Protein AF-A0A2N5IBX9-F1 (afdb_monomer_lite)

Secondary structure (DSSP, 8-state):
------S--TT--B----HHHHHHHHT--GGGGS-HHHHHHHHT--HHHHHHHHHHHHHHHHH-GGGSGGGGGTTTTTSPPPTT-BS-SSHHHHHHHHHHHHHTTSS-GGGPEEPB-TTSPBPEETTEE-EEPPSSHHHHHHHHHHHHHHHHHHHHHHHHHHHTTSTT----SEEEEEEEHHHHTT-HHHHHHHHTSPPPSSSS--HHHHHHHHHHHHHHHHHH-SHHHHTSSEEEEES-HHHHHHHHTTEEEEEEEETTSSEEEEETTT-GGG-EE-TTTSSEE-EEEEE--SS-----EEEEEEHHHHHHTT-GGGGGG--STTEEEEEEETTEEEEEEEEESSSS-EEEEEEETTTTPPPBPHHHHHHHHSS-----TTTGGG-EEEEEEE-

Sequence (395 aa):
MEMTMTKRETGFITFGNWTEFSQKLQGLSEKDLESEQSLCESMEIDTELYQKMIRSAVYAWKNSPSTSIFHSIGKNGLSMPKEGETVFDSHIAQTRFLLMLCESRIISKLLLKTVRDENGEKVKVRNEYAVTLPEGERGEVMAKKVNEVLQIVYLYFWYCKKQEEKAGFKKPKKIYRGIRLRDFYRLPAIQKAIENVPPSTERGFDRKRRKAEYDCIVEYLMKNGIREICENDLVSFTSSKTIAKYFANKGGLIIEVNANDVEIMTSEVHDERFAEKDYVSNKLEKEYILRLTDTSMEISNIEIYDLDYYIAINSPLSVSMFDHSDKSATYELNGVHIKAYYVWTSNTTSAIHYKNLDTNSWGYGSREFQKEFGFSPVISNKNLKDIKNFQVHID

Structure (mmCIF, N/CA/C/O backbone):
data_AF-A0A2N5IBX9-F1
#
_entry.id   AF-A0A2N5IBX9-F1
#
loop_
_atom_site.group_PDB
_atom_site.id
_atom_site.type_symbol
_atom_site.label_atom_id
_atom_site.label_alt_id
_atom_site.label_comp_id
_atom_site.label_asym_id
_atom_site.label_entity_id
_atom_site.label_seq_id
_atom_site.pdbx_PDB_ins_code
_atom_site.Cartn_x
_atom_site.Cartn_y
_atom_site.Cartn_z
_atom_site.occupancy
_atom_site.B_iso_or_equiv
_atom_site.auth_seq_id
_atom_site.auth_comp_id
_atom_site.auth_asym_id
_atom_site.auth_atom_id
_atom_site.pdbx_PDB_model_num
ATOM 1 N N . MET A 1 1 ? 16.660 -22.485 14.688 1.00 31.08 1 MET A N 1
ATOM 2 C CA . MET A 1 1 ? 15.989 -22.950 15.916 1.00 31.08 1 MET A CA 1
ATOM 3 C C . MET A 1 1 ? 14.601 -22.340 15.880 1.00 31.08 1 MET A C 1
ATOM 5 O O . MET A 1 1 ? 14.456 -21.157 16.153 1.00 31.08 1 MET A O 1
ATOM 9 N N . GLU A 1 2 ? 13.636 -23.088 15.352 1.00 27.47 2 GLU A N 1
ATOM 10 C CA . GLU A 1 2 ? 12.239 -22.657 15.262 1.00 27.47 2 GLU A CA 1
ATOM 11 C C . GLU A 1 2 ? 11.656 -22.628 16.675 1.00 27.47 2 GLU A C 1
ATOM 13 O O . GLU A 1 2 ? 11.565 -23.661 17.336 1.00 27.47 2 GLU A O 1
ATOM 18 N N . MET A 1 3 ? 11.302 -21.437 17.161 1.00 25.44 3 MET A N 1
ATOM 19 C CA . MET A 1 3 ? 10.436 -21.315 18.329 1.00 25.44 3 MET A CA 1
ATOM 20 C C . MET A 1 3 ? 9.006 -21.568 17.872 1.00 25.44 3 MET A C 1
ATOM 22 O O . MET A 1 3 ? 8.311 -20.668 17.407 1.00 25.44 3 MET A O 1
ATOM 26 N N . THR A 1 4 ? 8.570 -22.812 18.011 1.00 26.97 4 THR A N 1
ATOM 27 C CA . THR A 1 4 ? 7.156 -23.161 18.126 1.00 26.97 4 THR A CA 1
ATOM 28 C C . THR A 1 4 ? 6.529 -22.312 19.234 1.00 26.97 4 THR A C 1
ATOM 30 O O . THR A 1 4 ? 6.819 -22.506 20.415 1.00 26.97 4 THR A O 1
ATOM 33 N N . MET A 1 5 ? 5.691 -21.348 18.844 1.00 29.19 5 MET A N 1
ATOM 34 C CA . MET A 1 5 ? 4.906 -20.523 19.759 1.00 29.19 5 MET A CA 1
ATOM 35 C C . MET A 1 5 ? 3.825 -21.373 20.428 1.00 29.19 5 MET A C 1
ATOM 37 O O . MET A 1 5 ? 2.714 -21.530 19.931 1.00 29.19 5 MET A O 1
ATOM 41 N N . THR A 1 6 ? 4.153 -21.926 21.587 1.00 33.47 6 THR A N 1
ATOM 42 C CA . THR A 1 6 ? 3.174 -22.478 22.523 1.00 33.47 6 THR A CA 1
ATOM 43 C C . THR A 1 6 ? 3.379 -21.823 23.877 1.00 33.47 6 THR A C 1
ATOM 45 O O . THR A 1 6 ? 4.297 -22.227 24.585 1.00 33.47 6 THR A O 1
ATOM 48 N N . LYS A 1 7 ? 2.529 -20.841 24.221 1.00 39.09 7 LYS A N 1
ATOM 49 C CA . LYS A 1 7 ? 2.007 -20.499 25.569 1.00 39.09 7 LYS A CA 1
ATOM 50 C C . LYS A 1 7 ? 1.546 -19.036 25.604 1.00 39.09 7 LYS A C 1
ATOM 52 O O . LYS A 1 7 ? 2.170 -18.182 24.997 1.00 39.09 7 LYS A O 1
ATOM 57 N N . ARG A 1 8 ? 0.430 -18.775 26.300 1.00 39.94 8 ARG A N 1
ATOM 58 C CA . ARG A 1 8 ? -0.199 -17.450 26.472 1.00 39.94 8 ARG A CA 1
ATOM 59 C C . ARG A 1 8 ? 0.835 -16.405 26.905 1.00 39.94 8 ARG A C 1
ATOM 61 O O . ARG A 1 8 ? 1.202 -16.367 28.077 1.00 39.94 8 ARG A O 1
ATOM 68 N N . GLU A 1 9 ? 1.254 -15.554 25.978 1.00 48.03 9 GLU A N 1
ATOM 69 C CA . GLU A 1 9 ? 1.985 -14.330 26.287 1.00 48.03 9 GLU A CA 1
ATOM 70 C C . GLU A 1 9 ? 1.073 -13.442 27.154 1.00 48.03 9 GLU A C 1
ATOM 72 O O . GLU A 1 9 ? -0.059 -13.113 26.787 1.00 48.03 9 GLU A O 1
ATOM 77 N N . THR A 1 10 ? 1.512 -13.143 28.374 1.00 65.94 10 THR A N 1
ATOM 78 C CA . THR A 1 10 ? 0.736 -12.371 29.346 1.00 65.94 10 THR A CA 1
ATOM 79 C C . THR A 1 10 ? 0.684 -10.899 28.923 1.00 65.94 10 THR A C 1
ATOM 81 O O . THR A 1 10 ? 1.687 -10.298 28.547 1.00 65.94 10 THR A O 1
ATOM 84 N N . GLY A 1 11 ? -0.501 -10.281 28.984 1.00 79.12 11 GLY A N 1
ATOM 85 C CA . GLY A 1 11 ? -0.656 -8.836 28.768 1.00 79.12 11 GLY A CA 1
ATOM 86 C C . GLY A 1 11 ? -1.063 -8.390 27.359 1.00 79.12 11 GLY A C 1
ATOM 87 O O . GLY A 1 11 ? -0.875 -7.214 27.037 1.00 79.12 11 GLY A O 1
ATOM 88 N N . PHE A 1 12 ? -1.637 -9.260 26.525 1.00 90.31 12 PHE A N 1
ATOM 89 C CA . PHE A 1 12 ? -2.375 -8.801 25.343 1.00 90.31 12 PHE A CA 1
ATOM 90 C C . PHE A 1 12 ? -3.729 -8.196 25.717 1.00 90.31 12 PHE A C 1
ATOM 92 O O . PHE A 1 12 ? -4.430 -8.709 26.587 1.00 90.31 12 PHE A O 1
ATOM 99 N N . ILE A 1 13 ? -4.106 -7.118 25.032 1.00 92.81 13 ILE A N 1
ATOM 100 C CA . ILE A 1 13 ? -5.457 -6.562 25.093 1.00 92.81 13 ILE A CA 1
ATOM 101 C C . ILE A 1 13 ? -6.408 -7.534 24.403 1.00 92.81 13 ILE A C 1
ATOM 103 O O . ILE A 1 13 ? -6.115 -8.042 23.315 1.00 92.81 13 ILE A O 1
ATOM 107 N N . THR A 1 14 ? -7.564 -7.740 25.023 1.00 94.00 14 THR A N 1
ATOM 108 C CA . THR A 1 14 ? -8.636 -8.573 24.494 1.00 94.00 14 THR A CA 1
ATOM 109 C C . THR A 1 14 ? -9.896 -7.764 24.205 1.00 94.00 14 THR A C 1
ATOM 111 O O . THR A 1 14 ? -10.143 -6.713 24.808 1.00 94.00 14 THR A O 1
ATOM 114 N N . PHE A 1 15 ? -10.706 -8.265 23.275 1.00 94.75 15 PHE A N 1
ATOM 115 C CA . PHE A 1 15 ? -12.054 -7.755 23.056 1.00 94.75 15 PHE A CA 1
ATOM 116 C C . PHE A 1 15 ? -12.933 -8.051 24.277 1.00 94.75 15 PHE A C 1
ATOM 118 O O . PHE A 1 15 ? -12.887 -9.141 24.851 1.00 94.75 15 PHE A O 1
ATOM 125 N N . GLY A 1 16 ? -13.724 -7.063 24.681 1.00 94.12 16 GLY A N 1
ATOM 126 C CA . GLY A 1 16 ? -14.780 -7.213 25.675 1.00 94.12 16 GLY A CA 1
ATOM 127 C C . GLY A 1 16 ? -16.047 -7.809 25.063 1.00 94.12 16 GLY A C 1
ATOM 128 O O . GLY A 1 16 ? -16.077 -8.206 23.899 1.00 94.12 16 GLY A O 1
ATOM 129 N N . ASN A 1 17 ? -17.124 -7.837 25.842 1.00 94.62 17 ASN A N 1
ATOM 130 C CA . ASN A 1 17 ? -18.423 -8.285 25.355 1.00 94.62 17 ASN A CA 1
ATOM 131 C C . ASN A 1 17 ? -19.047 -7.243 24.408 1.00 94.62 17 ASN A C 1
ATOM 133 O O . ASN A 1 17 ? -19.416 -6.151 24.835 1.00 94.62 17 ASN A O 1
ATOM 137 N N . TRP A 1 18 ? -19.166 -7.582 23.121 1.00 95.50 18 TRP A N 1
ATOM 138 C CA . TRP A 1 18 ? -19.749 -6.720 22.079 1.00 95.50 18 TRP A CA 1
ATOM 139 C C . TRP A 1 18 ? -21.175 -7.132 21.679 1.00 95.50 18 TRP A C 1
ATOM 141 O O . TRP A 1 18 ? -21.665 -6.726 20.628 1.00 95.50 18 TRP A O 1
ATOM 151 N N . THR A 1 19 ? -21.864 -7.936 22.493 1.00 95.44 19 THR A N 1
ATOM 152 C CA . THR A 1 19 ? -23.202 -8.455 22.155 1.00 95.44 19 THR A CA 1
ATOM 153 C C . THR A 1 19 ? -24.207 -7.330 21.904 1.00 95.44 19 THR A C 1
ATOM 155 O O . THR A 1 19 ? -24.882 -7.337 20.879 1.00 95.44 19 THR A O 1
ATOM 158 N N . GLU A 1 20 ? -24.269 -6.338 22.795 1.00 94.75 20 GLU A N 1
ATOM 159 C CA . GLU A 1 20 ? -25.177 -5.193 22.650 1.00 94.75 20 GLU A CA 1
ATOM 160 C C . GLU A 1 20 ? -24.823 -4.338 21.425 1.00 94.75 20 GLU A C 1
ATOM 162 O O . GLU A 1 20 ? -25.696 -3.996 20.631 1.00 94.75 20 GLU A O 1
ATOM 167 N N . PHE A 1 21 ? -23.531 -4.062 21.222 1.00 96.38 21 PHE A N 1
ATOM 168 C CA . PHE A 1 21 ? -23.040 -3.335 20.050 1.00 96.38 21 PHE A CA 1
ATOM 169 C C . PHE A 1 21 ? -23.443 -4.036 18.742 1.00 96.38 21 PHE A C 1
ATOM 171 O O . PHE A 1 21 ? -23.956 -3.399 17.828 1.00 96.38 21 PHE A O 1
ATOM 178 N N . SER A 1 22 ? -23.277 -5.360 18.675 1.00 95.44 22 SER A N 1
ATOM 179 C CA . SER A 1 22 ? -23.674 -6.180 17.525 1.00 95.44 22 SER A CA 1
ATOM 180 C C . SER A 1 22 ? -25.184 -6.131 17.268 1.00 95.44 22 SER A C 1
ATOM 182 O O . SER A 1 22 ? -25.609 -5.988 16.122 1.00 95.44 22 SER A O 1
ATOM 184 N N . GLN A 1 23 ? -26.004 -6.198 18.323 1.00 95.50 23 GLN A N 1
ATOM 185 C CA . GLN A 1 23 ? -27.463 -6.093 18.211 1.00 95.50 23 GLN A CA 1
ATOM 186 C C . GLN A 1 23 ? -27.900 -4.719 17.688 1.00 95.50 23 GLN A C 1
ATOM 188 O O . GLN A 1 23 ? -28.720 -4.660 16.773 1.00 95.50 23 GLN A O 1
ATOM 193 N N . LYS A 1 24 ? -27.322 -3.627 18.212 1.00 95.88 24 LYS A N 1
ATOM 194 C CA . LYS A 1 24 ? -27.581 -2.262 17.723 1.00 95.88 24 LYS A CA 1
ATOM 195 C C . LYS A 1 24 ? -27.192 -2.120 16.253 1.00 95.88 24 LYS A C 1
ATOM 197 O O . LYS A 1 24 ? -28.002 -1.669 15.453 1.00 95.88 24 LYS A O 1
ATOM 202 N N . LEU A 1 25 ? -26.007 -2.608 15.879 1.00 95.25 25 LEU A N 1
ATOM 203 C CA . LEU A 1 25 ? -25.509 -2.562 14.503 1.00 95.25 25 LEU A CA 1
ATOM 204 C C . LEU A 1 25 ? -26.437 -3.287 13.511 1.00 95.25 25 LEU A C 1
ATOM 206 O O . LEU A 1 25 ? -26.668 -2.798 12.409 1.00 95.25 25 LEU A O 1
ATOM 210 N N . GLN A 1 26 ? -26.982 -4.446 13.897 1.00 92.69 26 GLN A N 1
ATOM 211 C CA . GLN A 1 26 ? -27.946 -5.201 13.083 1.00 92.69 26 GLN A CA 1
ATOM 212 C C . GLN A 1 26 ? -29.315 -4.514 12.975 1.00 92.69 26 GLN A C 1
ATOM 214 O O . GLN A 1 26 ? -30.054 -4.789 12.032 1.00 92.69 26 GLN A O 1
ATOM 219 N N . GLY A 1 27 ? -29.654 -3.647 13.932 1.00 92.31 27 GLY A N 1
ATOM 220 C CA . GLY A 1 27 ? -30.907 -2.896 13.974 1.00 92.31 27 GLY A CA 1
ATOM 221 C C . GLY A 1 27 ? -30.891 -1.567 13.213 1.00 92.31 27 GLY A C 1
ATOM 222 O O . GLY A 1 27 ? -31.932 -0.915 13.156 1.00 92.31 27 GLY A O 1
ATOM 223 N N . LEU A 1 28 ? -29.752 -1.157 12.641 1.00 94.06 28 LEU A N 1
ATOM 224 C CA . LEU A 1 28 ? -29.630 0.108 11.912 1.00 94.06 28 LEU A CA 1
ATOM 225 C C . LEU A 1 28 ? -30.442 0.105 10.608 1.00 94.06 28 LEU A C 1
ATOM 227 O O . LEU A 1 28 ? -30.435 -0.857 9.837 1.00 94.06 28 LEU A O 1
ATOM 231 N N . SER A 1 29 ? -31.104 1.226 10.346 1.00 92.19 29 SER A N 1
ATOM 232 C CA . SER A 1 29 ? -31.866 1.512 9.132 1.00 92.19 29 SER A CA 1
ATOM 233 C C . SER A 1 29 ? -31.042 2.308 8.112 1.00 92.19 29 SER A C 1
ATOM 235 O O . SER A 1 29 ? -29.983 2.848 8.425 1.00 92.19 29 SER A O 1
ATOM 237 N N . GLU A 1 30 ? -31.541 2.444 6.877 1.00 88.44 30 GLU A N 1
ATOM 238 C CA . GLU A 1 30 ? -30.884 3.279 5.853 1.00 88.44 30 GLU A CA 1
ATOM 239 C C . GLU A 1 30 ? -30.733 4.745 6.285 1.00 88.44 30 GLU A C 1
ATOM 241 O O . GLU A 1 30 ? -29.736 5.381 5.941 1.00 88.44 30 GLU A O 1
ATOM 246 N N . LYS A 1 31 ? -31.683 5.262 7.076 1.00 89.06 31 LYS A N 1
ATOM 247 C CA . LYS A 1 31 ? -31.654 6.635 7.594 1.00 89.06 31 LYS A CA 1
ATOM 248 C C . LYS A 1 31 ? -30.450 6.869 8.509 1.00 89.06 31 LYS A C 1
ATOM 250 O O . LYS A 1 31 ? -29.836 7.931 8.480 1.00 89.06 31 LYS A O 1
ATOM 255 N N . ASP A 1 32 ? -30.062 5.852 9.271 1.00 91.81 32 ASP A N 1
ATOM 256 C CA . ASP A 1 32 ? -28.930 5.938 10.196 1.00 91.81 32 ASP A CA 1
ATOM 257 C C . ASP A 1 32 ? -27.587 5.976 9.439 1.00 91.81 32 ASP A C 1
ATOM 259 O O . ASP A 1 32 ? -26.565 6.372 9.992 1.00 91.81 32 ASP A O 1
ATOM 263 N N . LEU A 1 33 ? -27.588 5.629 8.143 1.00 90.31 33 LEU A N 1
ATOM 264 C CA . LEU A 1 33 ? -26.429 5.629 7.240 1.00 90.31 33 LEU A CA 1
ATOM 265 C C . LEU A 1 33 ? -26.333 6.889 6.358 1.00 90.31 33 LEU A C 1
ATOM 267 O O . LEU A 1 33 ? -25.520 6.930 5.419 1.00 90.31 33 LEU A O 1
ATOM 271 N N . GLU A 1 34 ? -27.173 7.896 6.612 1.00 88.75 34 GLU A N 1
ATOM 272 C CA . GLU A 1 34 ? -27.153 9.177 5.896 1.00 88.75 34 GLU A CA 1
ATOM 273 C C . GLU A 1 34 ? -25.958 10.049 6.302 1.00 88.75 34 GLU A C 1
ATOM 275 O O . GLU A 1 34 ? -25.413 10.767 5.463 1.00 88.75 34 GLU A O 1
ATOM 280 N N . SER A 1 35 ? -25.521 9.972 7.564 1.00 89.69 35 SER A N 1
ATOM 281 C CA . SER A 1 35 ? -24.386 10.744 8.075 1.00 89.69 35 SER A CA 1
ATOM 282 C C . SER A 1 35 ? -23.665 10.037 9.226 1.00 89.69 35 SER A C 1
ATOM 284 O O . SER A 1 35 ? -24.261 9.231 9.939 1.00 89.69 35 SER A O 1
ATOM 286 N N . GLU A 1 36 ? -22.390 10.384 9.458 1.00 91.31 36 GLU A N 1
ATOM 287 C CA . GLU A 1 36 ? -21.643 9.892 10.630 1.00 91.31 36 GLU A CA 1
ATOM 288 C C . GLU A 1 36 ? -22.329 10.288 11.949 1.00 91.31 36 GLU A C 1
ATOM 290 O O . GLU A 1 36 ? -22.271 9.534 12.915 1.00 91.31 36 GLU A O 1
ATOM 295 N N . GLN A 1 37 ? -23.001 11.445 11.989 1.00 93.88 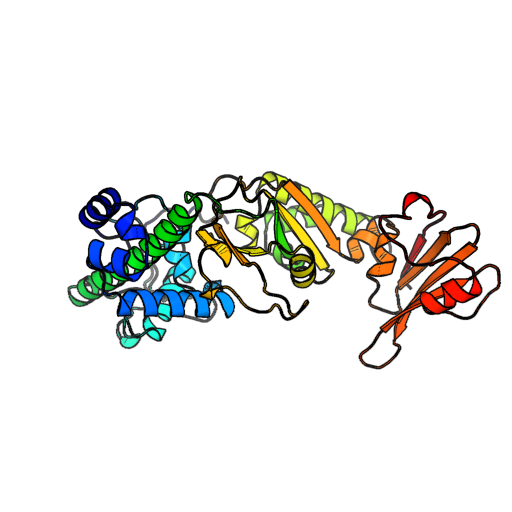37 GLN A N 1
ATOM 296 C CA . GLN A 1 37 ? -23.721 11.914 13.173 1.00 93.88 37 GLN A CA 1
ATOM 297 C C . GLN A 1 37 ? -24.930 11.022 13.483 1.00 93.88 37 GLN A C 1
ATOM 299 O O . GLN A 1 37 ? -25.038 10.515 14.594 1.00 93.88 37 GLN A O 1
ATOM 304 N N . SER A 1 38 ? -25.800 10.774 12.499 1.00 94.50 38 SER A N 1
ATOM 305 C CA . SER A 1 38 ? -26.979 9.908 12.664 1.00 94.50 38 SER A CA 1
ATOM 306 C C . SER A 1 38 ? -26.591 8.481 13.061 1.00 94.50 38 SER A C 1
ATOM 308 O O . SER A 1 38 ? -27.252 7.857 13.894 1.00 94.50 38 SER A O 1
ATOM 310 N N . LEU A 1 39 ? -25.477 7.989 12.511 1.00 95.62 39 LEU A N 1
ATOM 311 C CA . LEU A 1 39 ? -24.911 6.697 12.872 1.00 95.62 39 LEU A CA 1
ATOM 312 C C . LEU A 1 39 ? -24.462 6.664 14.338 1.00 95.62 39 LEU A C 1
ATOM 314 O O . LEU A 1 39 ? -24.796 5.729 15.063 1.00 95.62 39 LEU A O 1
ATOM 318 N N . CYS A 1 40 ? -23.715 7.679 14.781 1.00 96.50 40 CYS A N 1
ATOM 319 C CA . CYS A 1 40 ? -23.236 7.775 16.159 1.00 96.50 40 CYS A CA 1
ATOM 320 C C . CYS A 1 40 ? -24.395 7.895 17.157 1.00 96.50 40 CYS A C 1
ATOM 322 O O . CYS A 1 40 ? -24.390 7.198 18.168 1.00 96.50 40 CYS A O 1
ATOM 324 N N . GLU A 1 41 ? -25.409 8.710 16.847 1.00 95.31 41 GLU A N 1
ATOM 325 C CA . GLU A 1 41 ? -26.622 8.859 17.661 1.00 95.31 41 GLU A CA 1
ATOM 326 C C . GLU A 1 41 ? -27.344 7.514 17.846 1.00 95.31 41 GLU A C 1
ATOM 328 O O . GLU A 1 41 ? -27.676 7.144 18.970 1.00 95.31 41 GLU A O 1
ATOM 333 N N . SER A 1 42 ? -27.509 6.742 16.767 1.00 95.56 42 SER A N 1
ATOM 334 C CA . SER A 1 42 ? -28.183 5.431 16.797 1.00 95.56 42 SER A CA 1
ATOM 335 C C . SER A 1 42 ? -27.383 4.350 17.527 1.00 95.56 42 SER A C 1
ATOM 337 O O . SER A 1 42 ? -27.951 3.419 18.097 1.00 95.56 42 SER A O 1
ATOM 339 N N . MET A 1 43 ? -26.055 4.471 17.516 1.00 96.69 43 MET A N 1
ATOM 340 C CA . MET A 1 43 ? -25.145 3.558 18.207 1.00 96.69 43 MET A CA 1
ATOM 341 C C . MET A 1 43 ? -24.841 3.988 19.648 1.00 96.69 43 MET A C 1
ATOM 343 O O . MET A 1 43 ? -24.122 3.269 20.341 1.00 96.69 43 MET A O 1
ATOM 347 N N . GLU A 1 44 ? -25.382 5.127 20.101 1.00 95.12 44 GLU A N 1
ATOM 348 C CA . GLU A 1 44 ? -25.084 5.753 21.399 1.00 95.12 44 GLU A CA 1
ATOM 349 C C . GLU A 1 44 ? -23.580 6.017 21.604 1.00 95.12 44 GLU A C 1
ATOM 351 O O . GLU A 1 44 ? -23.044 5.903 22.706 1.00 95.12 44 GLU A O 1
ATOM 356 N N . ILE A 1 45 ? -22.888 6.376 20.521 1.00 95.56 45 ILE A N 1
ATOM 357 C CA . ILE A 1 45 ? -21.476 6.758 20.531 1.00 95.56 45 ILE A CA 1
ATOM 358 C C . ILE A 1 45 ? -21.376 8.282 20.507 1.00 95.56 45 ILE A C 1
ATOM 360 O O . ILE A 1 45 ? -22.029 8.952 19.707 1.00 95.56 45 ILE A O 1
ATOM 364 N N . ASP A 1 46 ? -20.515 8.842 21.356 1.00 94.12 46 ASP A N 1
ATOM 365 C CA . ASP A 1 46 ? -20.203 10.270 21.323 1.00 94.12 46 ASP A CA 1
ATOM 366 C C . ASP A 1 46 ? -19.614 10.651 19.951 1.00 94.12 46 ASP A C 1
ATOM 368 O O . ASP A 1 46 ? -18.539 10.192 19.549 1.00 94.12 46 ASP A O 1
ATOM 372 N N . THR A 1 47 ? -20.331 11.516 19.229 1.00 95.00 47 THR A N 1
ATOM 373 C CA . THR A 1 47 ? -19.952 11.961 17.883 1.00 95.00 47 THR A CA 1
ATOM 374 C C . THR A 1 47 ? -18.637 12.747 17.892 1.00 95.00 47 THR A C 1
ATOM 376 O O . THR A 1 47 ? -17.841 12.615 16.959 1.00 95.00 47 THR A O 1
ATOM 379 N N . GLU A 1 48 ? -18.357 13.538 18.934 1.00 92.44 48 GLU A N 1
ATOM 380 C CA . GLU A 1 48 ? -17.095 14.279 19.041 1.00 92.44 48 GLU A CA 1
ATOM 381 C C . GLU A 1 48 ? -15.920 13.322 19.235 1.00 92.44 48 GLU A C 1
ATOM 383 O O . GLU A 1 48 ? -14.877 13.465 18.584 1.00 92.44 48 GLU A O 1
ATOM 388 N N . LEU A 1 49 ? -16.099 12.314 20.094 1.00 91.62 49 LEU A N 1
ATOM 389 C CA . LEU A 1 49 ? -15.106 11.267 20.300 1.00 91.62 49 LEU A CA 1
ATOM 390 C C . LEU A 1 49 ? -14.866 10.488 19.004 1.00 91.62 49 LEU A C 1
ATOM 392 O O . LEU A 1 49 ? -13.712 10.350 18.595 1.00 91.62 49 LEU A O 1
ATOM 396 N N . TYR A 1 50 ? -15.928 10.042 18.331 1.00 95.44 50 TYR A N 1
ATOM 397 C CA . TYR A 1 50 ? -15.847 9.352 17.044 1.00 95.44 50 TYR A CA 1
ATOM 398 C C . TYR A 1 50 ? -15.042 10.173 16.026 1.00 95.44 50 TYR A C 1
ATOM 400 O O . TYR A 1 50 ? -14.009 9.715 15.529 1.00 95.44 50 TYR A O 1
ATOM 408 N N . GLN A 1 51 ? -15.435 11.426 15.773 1.00 92.75 51 GLN A N 1
ATOM 409 C CA . GLN A 1 51 ? -14.768 12.276 14.784 1.00 92.75 51 GLN A CA 1
ATOM 410 C C . GLN A 1 51 ? -13.303 12.531 15.140 1.00 92.75 51 GLN A C 1
ATOM 412 O O . GLN A 1 51 ? -12.436 12.507 14.261 1.00 92.75 51 GLN A O 1
ATOM 417 N N . LYS A 1 52 ? -13.007 12.762 16.423 1.00 91.88 52 LYS A N 1
ATOM 418 C CA . LYS A 1 52 ? -11.637 12.938 16.907 1.00 91.88 52 LYS A CA 1
ATOM 419 C C . LYS A 1 52 ? -10.801 11.685 16.653 1.00 91.88 52 LYS A C 1
ATOM 421 O O . LYS A 1 52 ? -9.689 11.804 16.142 1.00 91.88 52 LYS A O 1
ATOM 426 N N . MET A 1 53 ? -11.323 10.501 16.974 1.00 93.31 53 MET A N 1
ATOM 427 C CA . MET A 1 53 ? -10.599 9.244 16.793 1.00 93.31 53 MET A CA 1
ATOM 428 C C . MET A 1 53 ? -10.337 8.944 15.319 1.00 93.31 53 MET A C 1
ATOM 430 O O . MET A 1 53 ? -9.202 8.620 14.973 1.00 93.31 53 MET A O 1
ATOM 434 N N . ILE A 1 54 ? -11.332 9.117 14.445 1.00 94.69 54 ILE A N 1
ATOM 435 C CA . ILE A 1 54 ? -11.159 8.870 13.009 1.00 94.69 54 ILE A CA 1
ATOM 436 C C . ILE A 1 54 ? -10.197 9.885 12.383 1.00 94.69 54 ILE A C 1
ATOM 438 O O . ILE A 1 54 ? -9.284 9.488 11.663 1.00 94.69 54 ILE A O 1
ATOM 442 N N . ARG A 1 55 ? -10.292 11.180 12.719 1.00 92.25 55 ARG A N 1
ATOM 443 C CA . ARG A 1 55 ? -9.320 12.187 12.245 1.00 92.25 55 ARG A CA 1
ATOM 444 C C . ARG A 1 55 ? -7.893 11.859 12.683 1.00 92.25 55 ARG A C 1
ATOM 446 O O . ARG A 1 55 ? -6.981 11.905 11.860 1.00 92.25 55 ARG A O 1
ATOM 453 N N . SER A 1 56 ? -7.700 11.486 13.948 1.00 91.12 56 SER A N 1
ATOM 454 C CA . SER A 1 56 ? -6.398 11.047 14.458 1.00 91.12 56 SER A CA 1
ATOM 455 C C . SER A 1 56 ? -5.897 9.787 13.745 1.00 91.12 56 SER A C 1
ATOM 457 O O . SER A 1 56 ? -4.715 9.705 13.417 1.00 91.12 56 SER A O 1
ATOM 459 N N . ALA A 1 57 ? -6.778 8.822 13.467 1.00 93.19 57 ALA A N 1
ATOM 460 C CA . ALA A 1 57 ? -6.440 7.587 12.765 1.00 93.19 57 ALA A CA 1
ATOM 461 C C . ALA A 1 57 ? -5.978 7.843 11.324 1.00 93.19 57 ALA A C 1
ATOM 463 O O . ALA A 1 57 ? -4.958 7.288 10.911 1.00 93.19 57 ALA A O 1
ATOM 464 N N . VAL A 1 58 ? -6.688 8.705 10.588 1.00 92.19 58 VAL A N 1
ATOM 465 C CA . VAL A 1 58 ? -6.341 9.103 9.213 1.00 92.19 58 VAL A CA 1
ATOM 466 C C . VAL A 1 58 ? -5.033 9.894 9.193 1.00 92.19 58 VAL A C 1
ATOM 468 O O . VAL A 1 58 ? -4.148 9.604 8.392 1.00 92.19 58 VAL A O 1
ATOM 471 N N . TYR A 1 59 ? -4.863 10.850 10.111 1.00 90.19 59 TYR A N 1
ATOM 472 C CA . TYR A 1 59 ? -3.620 11.614 10.224 1.00 90.19 59 TYR A CA 1
ATOM 473 C C . TYR A 1 59 ? -2.418 10.706 10.517 1.00 90.19 59 TYR A C 1
ATOM 475 O O . TYR A 1 59 ? -1.379 10.814 9.862 1.00 90.19 59 TYR A O 1
ATOM 483 N N . ALA A 1 60 ? -2.555 9.782 11.473 1.00 90.50 60 ALA A N 1
ATOM 484 C CA . ALA A 1 60 ? -1.518 8.799 11.764 1.00 90.50 60 ALA A CA 1
ATOM 485 C C . ALA A 1 60 ? -1.253 7.901 10.555 1.00 90.50 60 ALA A C 1
ATOM 487 O O . ALA A 1 60 ? -0.094 7.665 10.234 1.00 90.50 60 ALA A O 1
ATOM 488 N N . TRP A 1 61 ? -2.303 7.466 9.848 1.00 91.50 61 TRP A N 1
ATOM 489 C CA . TRP A 1 61 ? -2.163 6.627 8.662 1.00 91.50 61 TRP A CA 1
ATOM 490 C C . TRP A 1 61 ? -1.279 7.282 7.598 1.00 91.50 61 TRP A C 1
ATOM 492 O O . TRP A 1 61 ? -0.336 6.669 7.113 1.00 91.50 61 TRP A O 1
ATOM 502 N N . LYS A 1 62 ? -1.525 8.558 7.298 1.00 86.62 62 LYS A N 1
ATOM 503 C CA . LYS A 1 62 ? -0.778 9.307 6.280 1.00 86.62 62 LYS A CA 1
ATOM 504 C C . LYS A 1 62 ? 0.684 9.551 6.647 1.00 86.62 62 LYS A C 1
ATOM 506 O O . LYS A 1 62 ? 1.561 9.464 5.794 1.00 86.62 62 LYS A O 1
ATOM 511 N N . ASN A 1 63 ? 0.959 9.849 7.917 1.00 85.38 63 ASN A N 1
ATOM 512 C CA . ASN A 1 63 ? 2.318 10.160 8.370 1.00 85.38 63 ASN A CA 1
ATOM 513 C C . ASN A 1 63 ? 3.153 8.905 8.655 1.00 85.38 63 ASN A C 1
ATOM 515 O O . ASN A 1 63 ? 4.354 8.868 8.393 1.00 85.38 63 ASN A O 1
ATOM 519 N N . SER A 1 64 ? 2.529 7.882 9.232 1.00 86.12 64 SER A N 1
ATOM 520 C CA . SER A 1 64 ? 3.157 6.619 9.602 1.00 86.12 64 SER A CA 1
ATOM 521 C C . SER A 1 64 ? 2.072 5.540 9.701 1.00 86.12 64 SER A C 1
ATOM 523 O O . SER A 1 64 ? 1.553 5.302 10.794 1.00 86.12 64 SER A O 1
ATOM 525 N N . PRO A 1 65 ? 1.739 4.839 8.595 1.00 87.75 65 PRO A N 1
ATOM 526 C CA . PRO A 1 65 ? 0.628 3.880 8.550 1.00 87.75 65 PRO A CA 1
ATOM 527 C C . PRO A 1 65 ? 0.598 2.934 9.751 1.00 87.75 65 PRO A C 1
ATOM 529 O O . PRO A 1 65 ? -0.418 2.788 10.424 1.00 87.75 65 PRO A O 1
ATOM 532 N N . SER A 1 66 ? 1.780 2.425 10.106 1.00 84.00 66 SER A N 1
ATOM 533 C CA . SER A 1 66 ? 1.988 1.471 11.193 1.00 84.00 66 SER A CA 1
ATOM 534 C C . SER A 1 66 ? 1.576 1.942 12.595 1.00 84.00 66 SER A C 1
ATOM 536 O O . SER A 1 66 ? 1.459 1.103 13.487 1.00 84.00 66 SER A O 1
ATOM 538 N N . THR A 1 67 ? 1.400 3.249 12.827 1.00 86.31 67 THR A N 1
ATOM 539 C CA . THR A 1 67 ? 0.970 3.812 14.122 1.00 86.31 67 THR A CA 1
ATOM 540 C C . THR A 1 67 ? -0.520 4.132 14.170 1.00 86.31 67 THR A C 1
ATOM 542 O O . THR A 1 67 ? -1.024 4.517 15.222 1.00 86.31 67 THR A O 1
ATOM 545 N N . SER A 1 68 ? -1.243 3.977 13.059 1.00 92.25 68 SER A N 1
ATOM 546 C CA . SER A 1 68 ? -2.681 4.222 13.027 1.00 92.25 68 SER A CA 1
ATOM 547 C C . SER A 1 68 ? -3.452 3.176 13.831 1.00 92.25 68 SER A C 1
ATOM 549 O O . SER A 1 68 ? -3.183 1.974 13.753 1.00 92.25 68 SER A O 1
ATOM 551 N N . ILE A 1 69 ? -4.485 3.624 14.550 1.00 93.31 69 ILE A N 1
ATOM 552 C CA . ILE A 1 69 ? -5.394 2.729 15.277 1.00 93.31 69 ILE A CA 1
ATOM 553 C C . ILE A 1 69 ? -6.227 1.834 14.357 1.00 93.31 69 ILE A C 1
ATOM 555 O O . ILE A 1 69 ? -6.800 0.856 14.833 1.00 93.31 69 ILE A O 1
ATOM 559 N N . PHE A 1 70 ? -6.269 2.113 13.052 1.00 94.31 70 PHE A N 1
ATOM 560 C CA . PHE A 1 70 ? -6.921 1.255 12.064 1.00 94.31 70 PHE A CA 1
ATOM 561 C C . PHE A 1 70 ? -6.423 -0.191 12.108 1.00 94.31 70 PHE A C 1
ATOM 563 O O . PHE A 1 70 ? -7.217 -1.116 11.946 1.00 94.31 70 PHE A O 1
ATOM 570 N N . HIS A 1 71 ? -5.147 -0.406 12.440 1.00 91.56 71 HIS A N 1
ATOM 571 C CA . HIS A 1 71 ? -4.583 -1.748 12.587 1.00 91.56 71 HIS A CA 1
ATOM 572 C C . HIS A 1 71 ? -5.272 -2.608 13.659 1.00 91.56 71 HIS A C 1
ATOM 574 O O . HIS A 1 71 ? -5.156 -3.827 13.602 1.00 91.56 71 HIS A O 1
ATOM 580 N N . SER A 1 72 ? -6.022 -2.014 14.593 1.00 91.12 72 SER A N 1
ATOM 581 C CA . SER A 1 72 ? -6.750 -2.753 15.636 1.00 91.12 72 SER A CA 1
ATOM 582 C C . SER A 1 72 ? -7.868 -3.663 15.122 1.00 91.12 72 SER A C 1
ATOM 584 O O . SER A 1 72 ? -8.244 -4.609 15.806 1.00 91.12 72 SER A O 1
ATOM 586 N N . ILE A 1 73 ? -8.361 -3.413 13.908 1.00 89.88 73 ILE A N 1
ATOM 587 C CA . ILE A 1 73 ? -9.357 -4.253 13.232 1.00 89.88 73 ILE A CA 1
ATOM 588 C C . ILE A 1 73 ? -8.711 -5.050 12.080 1.00 89.88 73 ILE A C 1
ATOM 590 O O . ILE A 1 73 ? -9.368 -5.853 11.430 1.00 89.88 73 ILE A O 1
ATOM 594 N N . GLY A 1 74 ? -7.402 -4.903 11.835 1.00 86.44 74 GLY A N 1
ATOM 595 C CA . GLY A 1 74 ? -6.710 -5.561 10.720 1.00 86.44 74 GLY A CA 1
ATOM 596 C C . GLY A 1 74 ? -6.793 -7.088 10.763 1.00 86.44 74 GLY A C 1
ATOM 597 O O . GLY A 1 74 ? -7.112 -7.715 9.755 1.00 86.44 74 GLY A O 1
ATOM 598 N N . LYS A 1 75 ? -6.599 -7.679 11.946 1.00 86.62 75 LYS A N 1
ATOM 599 C CA . LYS A 1 75 ? -6.667 -9.130 12.148 1.00 86.62 75 LYS A CA 1
ATOM 600 C C . LYS A 1 75 ? -8.054 -9.700 11.839 1.00 86.62 75 LYS A C 1
ATOM 602 O O . LYS A 1 75 ? -8.171 -10.629 11.045 1.00 86.62 75 LYS A O 1
ATOM 607 N N . ASN A 1 76 ? -9.109 -9.113 12.407 1.00 86.69 76 ASN A N 1
ATOM 608 C CA . ASN A 1 76 ? -10.472 -9.665 12.350 1.00 86.69 76 ASN A CA 1
ATOM 609 C C . ASN A 1 76 ? -11.317 -9.120 11.183 1.00 86.69 76 ASN A C 1
ATOM 611 O O . ASN A 1 76 ? -12.326 -9.723 10.807 1.00 86.69 76 ASN A O 1
ATOM 615 N N . GLY A 1 77 ? -10.903 -8.003 10.580 1.00 88.38 77 GLY A N 1
ATOM 616 C CA . GLY A 1 77 ? -11.690 -7.281 9.583 1.00 88.38 77 GLY A CA 1
ATOM 617 C C . GLY A 1 77 ? -13.067 -6.921 10.127 1.00 88.38 77 GLY A C 1
ATOM 618 O O . GLY A 1 77 ? -13.225 -6.620 11.307 1.00 88.38 77 GLY A O 1
ATOM 619 N N . LEU A 1 78 ? -14.090 -7.012 9.281 1.00 90.56 78 LEU A N 1
ATOM 620 C CA . LEU A 1 78 ? -15.474 -6.762 9.698 1.00 90.56 78 LEU A CA 1
ATOM 621 C C . LEU A 1 78 ? -16.173 -7.981 10.323 1.00 90.56 78 LEU A C 1
ATOM 623 O O . LEU A 1 78 ? -17.387 -7.954 10.528 1.00 90.56 78 LEU A O 1
ATOM 627 N N . SER A 1 79 ? -15.436 -9.035 10.682 1.00 90.75 79 SER A N 1
ATOM 628 C CA . SER A 1 79 ? -16.002 -10.138 11.467 1.00 90.75 79 SER A CA 1
ATOM 629 C C . SER A 1 79 ? -16.156 -9.713 12.925 1.00 90.75 79 SER A C 1
ATOM 631 O O . SER A 1 79 ? -15.218 -9.183 13.519 1.00 90.75 79 SER A O 1
ATOM 633 N N . MET A 1 80 ? -17.334 -9.945 13.511 1.00 92.38 80 MET A N 1
ATOM 634 C CA . MET A 1 80 ? -17.590 -9.597 14.911 1.00 92.38 80 MET A CA 1
ATOM 635 C C . MET A 1 80 ? -16.653 -10.407 15.831 1.00 92.38 80 MET A C 1
ATOM 637 O O . MET A 1 80 ? -16.678 -11.642 15.759 1.00 92.38 80 MET A O 1
ATOM 641 N N . PRO A 1 81 ? -15.825 -9.757 16.669 1.00 92.25 81 PRO A N 1
ATOM 642 C CA . PRO A 1 81 ? -14.860 -10.452 17.515 1.00 92.25 81 PRO A CA 1
ATOM 643 C C . PRO A 1 81 ? -15.543 -11.222 18.648 1.00 92.25 81 PRO A C 1
ATOM 645 O O . PRO A 1 81 ? -16.644 -10.875 19.086 1.00 92.25 81 PRO A O 1
ATOM 648 N N . LYS A 1 82 ? -14.867 -12.254 19.163 1.00 92.06 82 LYS A N 1
ATOM 649 C CA . LYS A 1 82 ? -15.319 -12.969 20.365 1.00 92.06 82 LYS A CA 1
ATOM 650 C C . LYS A 1 82 ? -14.755 -12.317 21.623 1.00 92.06 82 LYS A C 1
ATOM 652 O O . LYS A 1 82 ? -13.605 -11.886 21.652 1.00 92.06 82 LYS A O 1
ATOM 657 N N . GLU A 1 83 ?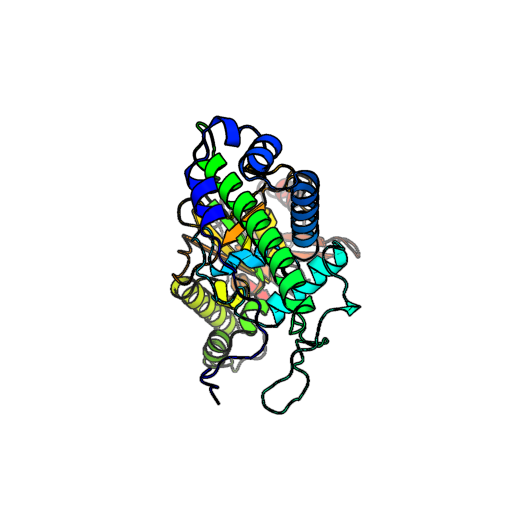 -15.545 -12.305 22.692 1.00 94.31 83 GLU A N 1
ATOM 658 C CA . GLU A 1 83 ? -15.064 -11.859 24.000 1.00 94.31 83 GLU A CA 1
ATOM 659 C C . GLU A 1 83 ? -13.840 -12.682 24.437 1.00 94.31 83 GLU A C 1
ATOM 661 O O . GLU A 1 83 ? -13.813 -13.909 24.319 1.00 94.31 83 GLU A O 1
ATOM 666 N N . GLY A 1 84 ? -12.808 -11.994 24.927 1.00 91.50 84 GLY A N 1
ATOM 667 C CA . GLY A 1 84 ? -11.549 -12.600 25.357 1.00 91.50 84 GLY A CA 1
ATOM 668 C C . GLY A 1 84 ? -10.556 -12.898 24.229 1.00 91.50 84 GLY A C 1
ATOM 669 O O . GLY A 1 84 ? -9.422 -13.278 24.520 1.00 91.50 84 GLY A O 1
ATOM 670 N N . GLU A 1 85 ? -10.926 -12.704 22.962 1.00 92.44 85 GLU A N 1
ATOM 671 C CA . GLU A 1 85 ? -10.002 -12.834 21.833 1.00 92.44 85 GLU A CA 1
ATOM 672 C C . GLU A 1 85 ? -8.971 -11.697 21.829 1.00 92.44 85 GLU A C 1
ATOM 674 O O . GLU A 1 85 ? -9.295 -10.554 22.159 1.00 92.44 85 GLU A O 1
ATOM 679 N N . THR A 1 86 ? -7.719 -11.996 21.468 1.00 92.81 86 THR A N 1
ATOM 680 C CA . THR A 1 86 ? -6.661 -10.981 21.402 1.00 92.81 86 THR A CA 1
ATOM 681 C C . THR A 1 86 ? -6.872 -10.043 20.219 1.00 92.81 86 THR A C 1
ATOM 683 O O . THR A 1 86 ? -7.112 -10.480 19.093 1.00 92.81 86 THR A O 1
ATOM 686 N N . VAL A 1 87 ? -6.720 -8.741 20.470 1.00 92.75 87 VAL A N 1
ATOM 687 C CA . VAL A 1 87 ? -6.851 -7.698 19.438 1.00 92.75 87 VAL A CA 1
ATOM 688 C C . VAL A 1 87 ? -5.675 -7.730 18.457 1.00 92.75 87 VAL A C 1
ATOM 690 O O . VAL A 1 87 ? -5.839 -7.462 17.271 1.00 92.75 87 VAL A O 1
ATOM 693 N N . PHE A 1 88 ? -4.482 -8.075 18.946 1.00 90.25 88 PHE A N 1
ATOM 694 C CA . PHE A 1 88 ? -3.236 -8.048 18.182 1.00 90.25 88 PHE A CA 1
ATOM 695 C C . PHE A 1 88 ? -2.502 -9.384 18.273 1.00 90.25 88 PHE A C 1
ATOM 697 O O . PHE A 1 88 ? -2.566 -10.056 19.301 1.00 90.25 88 PHE A O 1
ATOM 704 N N . ASP A 1 89 ? -1.726 -9.695 17.234 1.00 85.19 89 ASP A N 1
ATOM 705 C CA . ASP A 1 89 ? -0.822 -10.856 17.196 1.00 85.19 89 ASP A CA 1
ATOM 706 C C . ASP A 1 89 ? 0.625 -10.497 17.570 1.00 85.19 89 ASP A C 1
ATOM 708 O O . ASP A 1 89 ? 1.508 -11.348 17.579 1.00 85.19 89 ASP A O 1
ATOM 712 N N . SER A 1 90 ? 0.900 -9.222 17.872 1.00 85.88 90 SER A N 1
ATOM 713 C CA . SER A 1 90 ? 2.223 -8.789 18.324 1.00 85.88 90 SER A CA 1
ATOM 714 C C . SER A 1 90 ? 2.164 -7.650 19.337 1.00 85.88 90 SER A C 1
ATOM 716 O O . SER A 1 90 ? 1.364 -6.713 19.229 1.00 85.88 90 SER A O 1
ATOM 718 N N . HIS A 1 91 ? 3.099 -7.671 20.289 1.00 87.50 91 HIS A N 1
ATOM 719 C CA . HIS A 1 91 ? 3.300 -6.563 21.223 1.00 87.50 91 HIS A CA 1
ATOM 720 C C . HIS A 1 91 ? 3.709 -5.257 20.525 1.00 87.50 91 HIS A C 1
ATOM 722 O O . HIS A 1 91 ? 3.510 -4.182 21.090 1.00 87.50 91 HIS A O 1
ATOM 728 N N . ILE A 1 92 ? 4.244 -5.324 19.299 1.00 86.62 92 ILE A N 1
ATOM 729 C CA . ILE A 1 92 ? 4.569 -4.142 18.490 1.00 86.62 92 ILE A CA 1
ATOM 730 C C . ILE A 1 92 ? 3.299 -3.401 18.094 1.00 86.62 92 ILE A C 1
ATOM 732 O O . ILE A 1 92 ? 3.185 -2.203 18.357 1.00 86.62 92 ILE A O 1
ATOM 736 N N . ALA A 1 93 ? 2.344 -4.113 17.493 1.00 86.75 93 ALA A N 1
ATOM 737 C CA . ALA A 1 93 ? 1.076 -3.534 17.069 1.00 86.75 93 ALA A CA 1
ATOM 738 C C . ALA A 1 93 ? 0.296 -2.984 18.272 1.00 86.75 93 ALA A C 1
ATOM 740 O O . ALA A 1 93 ? -0.134 -1.830 18.248 1.00 86.75 93 ALA A O 1
ATOM 741 N N . GLN A 1 94 ? 0.234 -3.747 19.371 1.00 91.88 94 GLN A N 1
ATOM 742 C CA . GLN A 1 94 ? -0.391 -3.293 20.614 1.00 91.88 94 GLN A CA 1
ATOM 743 C C . GLN A 1 94 ? 0.267 -2.030 21.183 1.00 91.88 94 GLN A C 1
ATOM 745 O O . GLN A 1 94 ? -0.424 -1.088 21.567 1.00 91.88 94 GLN A O 1
ATOM 750 N N . THR A 1 95 ? 1.600 -1.998 21.249 1.00 91.19 95 THR A N 1
ATOM 751 C CA . THR A 1 95 ? 2.338 -0.852 21.797 1.00 91.19 95 THR A CA 1
ATOM 752 C C . THR A 1 95 ? 2.070 0.403 20.976 1.00 91.19 95 THR A C 1
ATOM 754 O O . THR A 1 95 ? 1.741 1.439 21.546 1.00 91.19 95 THR A O 1
ATOM 757 N N . ARG A 1 96 ? 2.125 0.311 19.642 1.00 89.19 96 ARG A N 1
ATOM 758 C CA . ARG A 1 96 ? 1.815 1.443 18.756 1.00 89.19 96 ARG A CA 1
ATOM 759 C C . ARG A 1 96 ? 0.380 1.929 18.927 1.00 89.19 96 ARG A C 1
ATOM 761 O O . ARG A 1 96 ? 0.168 3.130 19.056 1.00 89.19 96 ARG A O 1
ATOM 768 N N . PHE A 1 97 ? -0.578 1.006 18.999 1.00 91.75 97 PHE A N 1
ATOM 769 C CA . PHE A 1 97 ? -1.977 1.334 19.248 1.00 91.75 97 PHE A CA 1
ATOM 770 C C . PHE A 1 97 ? -2.158 2.086 20.575 1.00 91.75 97 PHE A C 1
ATOM 772 O O . PHE A 1 97 ? -2.730 3.173 20.593 1.00 91.75 97 PHE A O 1
ATOM 779 N N . LEU A 1 98 ? -1.615 1.566 21.681 1.00 92.88 98 LEU A N 1
ATOM 780 C CA . LEU A 1 98 ? -1.726 2.208 22.996 1.00 92.88 98 LEU A CA 1
ATOM 781 C C . LEU A 1 98 ? -1.045 3.580 23.044 1.00 92.88 98 LEU A C 1
ATOM 783 O O . LEU A 1 98 ? -1.599 4.517 23.618 1.00 92.88 98 LEU A O 1
ATOM 787 N N . LEU A 1 99 ? 0.131 3.726 22.428 1.00 90.06 99 LEU A N 1
ATOM 788 C CA . LEU A 1 99 ? 0.812 5.018 22.340 1.00 90.06 99 LEU A CA 1
ATOM 789 C C . LEU A 1 99 ? -0.006 6.031 21.528 1.00 90.06 99 LEU A C 1
ATOM 791 O O . LEU A 1 99 ? -0.121 7.181 21.947 1.00 90.06 99 LEU A O 1
ATOM 795 N N . MET A 1 100 ? -0.664 5.599 20.452 1.00 89.62 100 MET A N 1
ATOM 796 C CA . MET A 1 100 ? -1.562 6.456 19.675 1.00 89.62 100 MET A CA 1
ATOM 797 C C . MET A 1 100 ? -2.790 6.908 20.489 1.00 89.62 100 MET A C 1
ATOM 799 O O . MET A 1 100 ? -3.236 8.058 20.389 1.00 89.62 100 MET A O 1
ATOM 803 N N . LEU A 1 101 ? -3.316 6.046 21.368 1.00 91.81 101 LEU A N 1
ATOM 804 C CA . LEU A 1 101 ? -4.362 6.441 22.321 1.00 91.81 101 LEU A CA 1
ATOM 805 C C . LEU A 1 101 ? -3.852 7.451 23.361 1.00 91.81 101 LEU A C 1
ATOM 807 O O . LEU A 1 101 ? -4.619 8.320 23.791 1.00 91.81 101 LEU A O 1
ATOM 811 N N . CYS A 1 102 ? -2.574 7.373 23.750 1.00 91.38 102 CYS A N 1
ATOM 812 C CA . CYS A 1 102 ? -1.939 8.380 24.601 1.00 91.38 102 CYS A CA 1
ATOM 813 C C . CYS A 1 102 ? -1.822 9.736 23.908 1.00 91.38 102 CYS A C 1
ATOM 815 O O . CYS A 1 102 ? -2.170 10.756 24.504 1.00 91.38 102 CYS A O 1
ATOM 817 N N . GLU A 1 103 ? -1.372 9.755 22.656 1.00 87.44 103 GLU A N 1
ATOM 818 C CA . GLU A 1 103 ? -1.271 10.979 21.852 1.00 87.44 103 GLU A CA 1
ATOM 819 C C . GLU A 1 103 ? -2.644 11.630 21.652 1.00 87.44 103 GLU A C 1
ATOM 821 O O . GLU A 1 103 ? -2.792 12.847 21.774 1.00 87.44 103 GLU A O 1
ATOM 826 N N . SER A 1 104 ? -3.683 10.808 21.488 1.00 85.50 104 SER A N 1
ATOM 827 C CA . SER A 1 104 ? -5.080 11.251 21.399 1.00 85.50 104 SER A CA 1
ATOM 828 C C . SER A 1 104 ? -5.697 11.654 22.752 1.00 85.50 104 SER A C 1
ATOM 830 O O . SER A 1 104 ? -6.855 12.083 22.804 1.00 85.50 104 SER A O 1
ATOM 832 N N . ARG A 1 105 ? -4.937 11.561 23.854 1.00 87.56 105 ARG A N 1
ATOM 833 C CA . ARG A 1 105 ? -5.352 11.850 25.243 1.00 87.56 105 ARG A CA 1
ATOM 834 C C . ARG A 1 105 ? -6.534 11.007 25.745 1.00 87.56 105 ARG A C 1
ATOM 836 O O . ARG A 1 105 ? -7.248 11.438 26.645 1.00 87.56 105 ARG A O 1
ATOM 843 N N . ILE A 1 106 ? -6.746 9.818 25.180 1.00 86.56 106 ILE A N 1
ATOM 844 C CA . ILE A 1 106 ? -7.794 8.881 25.627 1.00 86.56 106 ILE A CA 1
ATOM 845 C C . ILE A 1 106 ? -7.351 8.148 26.894 1.00 86.56 106 ILE A C 1
ATOM 847 O O . ILE A 1 106 ? -8.114 7.986 27.850 1.00 86.56 106 ILE A O 1
ATOM 851 N N . ILE A 1 107 ? -6.079 7.755 26.916 1.00 89.44 107 ILE A N 1
ATOM 852 C CA . ILE A 1 107 ? -5.410 7.148 28.065 1.00 89.44 107 ILE A CA 1
ATOM 853 C C . ILE A 1 107 ? -4.135 7.931 28.382 1.00 89.44 107 ILE A C 1
ATOM 855 O O . ILE A 1 107 ? -3.531 8.532 27.500 1.00 89.44 107 ILE A O 1
ATOM 859 N N . SER A 1 108 ? -3.693 7.939 29.637 1.00 87.38 108 SER A N 1
ATOM 860 C CA . SER A 1 108 ? -2.424 8.580 30.001 1.00 87.38 108 SER A CA 1
ATOM 861 C C . SER A 1 108 ? -1.277 7.571 29.947 1.00 87.38 108 SER A C 1
ATOM 863 O O . SER A 1 108 ? -1.390 6.463 30.470 1.00 87.38 108 SER A O 1
ATOM 865 N N . LYS A 1 109 ? -0.145 7.973 29.352 1.00 86.69 109 LYS A N 1
ATOM 866 C CA . LYS A 1 109 ? 1.059 7.133 29.216 1.00 86.69 109 LYS A CA 1
ATOM 867 C C . LYS A 1 109 ? 1.609 6.664 30.564 1.00 86.69 109 LYS A C 1
ATOM 869 O O . LYS A 1 109 ? 2.130 5.560 30.655 1.00 86.69 109 LYS A O 1
ATOM 874 N N . LEU A 1 110 ? 1.442 7.471 31.616 1.00 85.69 110 LEU A N 1
ATOM 875 C CA . LEU A 1 110 ? 1.855 7.137 32.986 1.00 85.69 110 LEU A CA 1
ATOM 876 C C . LEU A 1 110 ? 1.108 5.930 33.564 1.00 85.69 110 LEU A C 1
ATOM 878 O O . LEU A 1 110 ? 1.469 5.432 34.626 1.00 85.69 110 LEU A O 1
ATOM 882 N N . LEU A 1 111 ? 0.024 5.514 32.910 1.00 86.38 111 LEU A N 1
ATOM 883 C CA . LEU A 1 111 ? -0.860 4.468 33.399 1.00 86.38 111 LEU A CA 1
ATOM 884 C C . LEU A 1 111 ? -0.611 3.129 32.713 1.00 86.38 111 LEU A C 1
ATOM 886 O O . LEU A 1 111 ? -1.169 2.126 33.142 1.00 86.38 111 LEU A O 1
ATOM 890 N N . LEU A 1 112 ? 0.219 3.118 31.670 1.00 91.75 112 LEU A N 1
ATOM 891 C CA . LEU A 1 112 ? 0.618 1.907 30.976 1.00 91.75 112 LEU A CA 1
ATOM 892 C C . LEU A 1 112 ? 1.668 1.144 31.787 1.00 91.75 112 LEU A C 1
ATOM 894 O O . LEU A 1 112 ? 2.557 1.730 32.406 1.00 91.75 112 LEU A O 1
ATOM 898 N N . LYS A 1 113 ? 1.586 -0.184 31.741 1.00 92.38 113 LYS A N 1
ATOM 899 C CA . LYS A 1 113 ? 2.551 -1.102 32.349 1.00 92.38 113 LYS A CA 1
ATOM 900 C C . LYS A 1 113 ? 3.492 -1.627 31.268 1.00 92.38 113 LYS A C 1
ATOM 902 O O . LYS A 1 113 ? 3.069 -1.899 30.149 1.00 92.38 113 LYS A O 1
ATOM 907 N N . THR A 1 114 ? 4.770 -1.794 31.596 1.00 92.31 114 THR A N 1
ATOM 908 C CA . THR A 1 114 ? 5.713 -2.503 30.720 1.00 92.31 114 THR A CA 1
ATOM 909 C C . THR A 1 114 ? 5.409 -3.999 30.727 1.00 92.31 114 THR A C 1
ATOM 911 O O . THR A 1 114 ? 5.301 -4.591 31.803 1.00 92.31 114 THR A O 1
ATOM 914 N N . VAL A 1 115 ? 5.312 -4.604 29.543 1.00 90.56 115 VAL A N 1
ATOM 915 C CA . VAL A 1 115 ? 5.187 -6.058 29.389 1.00 90.56 115 VAL A CA 1
ATOM 916 C C . VAL A 1 115 ? 6.479 -6.721 29.862 1.00 90.56 115 VAL A C 1
ATOM 918 O O . VAL A 1 115 ? 7.583 -6.245 29.575 1.00 90.56 115 VAL A O 1
ATOM 921 N N . ARG A 1 116 ? 6.335 -7.815 30.607 1.00 86.94 116 ARG A N 1
ATOM 922 C CA . ARG A 1 116 ? 7.448 -8.637 31.076 1.00 86.94 116 ARG A CA 1
ATOM 923 C C . ARG A 1 116 ? 7.283 -10.058 30.561 1.00 86.94 116 ARG A C 1
ATOM 925 O O . ARG A 1 116 ? 6.152 -10.525 30.472 1.00 86.94 116 ARG A O 1
ATOM 932 N N . ASP A 1 117 ? 8.391 -10.695 30.212 1.00 83.94 117 ASP A N 1
ATOM 933 C CA . ASP A 1 117 ? 8.404 -12.095 29.801 1.00 83.94 117 ASP A CA 1
ATOM 934 C C . ASP A 1 117 ? 8.236 -13.040 31.006 1.00 83.94 117 ASP A C 1
ATOM 936 O O . ASP A 1 117 ? 8.081 -12.610 32.154 1.00 83.94 117 ASP A O 1
ATOM 940 N N . GLU A 1 118 ? 8.263 -14.347 30.745 1.00 81.12 118 GLU A N 1
ATOM 941 C CA . GLU A 1 118 ? 8.145 -15.390 31.772 1.00 81.12 118 GLU A CA 1
ATOM 942 C C . GLU A 1 118 ? 9.263 -15.359 32.829 1.00 81.12 118 GLU A C 1
ATOM 944 O O . GLU A 1 118 ? 9.058 -15.823 33.949 1.00 81.12 118 GLU A O 1
ATOM 949 N N . ASN A 1 119 ? 10.410 -14.757 32.507 1.00 83.38 119 ASN A N 1
ATOM 950 C CA . ASN A 1 119 ? 11.542 -14.582 33.415 1.00 83.38 119 ASN A CA 1
ATOM 951 C C . ASN A 1 119 ? 11.470 -13.249 34.180 1.00 83.38 119 ASN A C 1
ATOM 953 O O . ASN A 1 119 ? 12.342 -12.945 34.993 1.00 83.38 119 ASN A O 1
ATOM 957 N N . GLY A 1 120 ? 10.430 -12.444 33.940 1.00 81.75 120 GLY A N 1
ATOM 958 C CA . GLY A 1 120 ? 10.258 -11.124 34.533 1.00 81.75 120 GLY A CA 1
ATOM 959 C C . GLY A 1 120 ? 11.066 -10.022 33.842 1.00 81.75 120 GLY A C 1
ATOM 960 O O . GLY A 1 120 ? 11.030 -8.874 34.303 1.00 81.75 120 GLY A O 1
ATOM 961 N N . GLU A 1 121 ? 11.748 -10.316 32.738 1.00 85.75 121 GLU A N 1
ATOM 962 C CA . GLU A 1 121 ? 12.522 -9.345 31.972 1.00 85.75 121 GLU A CA 1
ATOM 963 C C . GLU A 1 121 ? 11.616 -8.471 31.111 1.00 85.75 121 GLU A C 1
ATOM 965 O O . GLU A 1 121 ? 10.552 -8.881 30.652 1.00 85.75 121 GLU A O 1
ATOM 970 N N . LYS A 1 122 ? 12.008 -7.211 30.907 1.00 87.94 122 LYS A N 1
ATOM 971 C CA . LYS A 1 122 ? 11.195 -6.279 30.115 1.00 87.94 122 LYS A CA 1
ATOM 972 C C . LYS A 1 122 ? 11.245 -6.670 28.643 1.00 87.94 122 LYS A C 1
ATOM 974 O O . LYS A 1 122 ? 12.316 -6.644 28.035 1.00 87.94 122 LYS A O 1
ATOM 979 N N . VAL A 1 123 ? 10.079 -6.899 28.047 1.00 84.62 123 VAL A N 1
ATOM 980 C CA . VAL A 1 123 ? 9.980 -7.181 26.615 1.00 84.62 123 VAL A CA 1
ATOM 981 C C . VAL A 1 123 ? 10.354 -5.920 25.839 1.00 84.62 123 VAL A C 1
ATOM 983 O O . VAL A 1 123 ? 9.719 -4.869 25.976 1.00 84.62 123 VAL A O 1
ATOM 986 N N . LYS A 1 124 ? 11.411 -6.013 25.030 1.00 83.44 124 LYS A N 1
ATOM 987 C CA . LYS A 1 124 ? 11.822 -4.949 24.112 1.00 83.44 124 LYS A CA 1
ATOM 988 C C . LYS A 1 124 ? 11.233 -5.193 22.735 1.00 83.44 124 LYS A C 1
ATOM 990 O O . LYS A 1 124 ? 11.347 -6.275 22.171 1.00 83.44 124 LYS A O 1
ATOM 995 N N . VAL A 1 125 ? 10.657 -4.142 22.177 1.00 74.75 125 VAL A N 1
ATOM 996 C CA . VAL A 1 125 ? 10.159 -4.084 20.813 1.00 74.75 125 VAL A CA 1
ATOM 997 C C . VAL A 1 125 ? 10.958 -3.015 20.082 1.00 74.75 125 VAL A C 1
ATOM 999 O O . VAL A 1 125 ? 10.788 -1.818 20.314 1.00 74.75 125 VAL A O 1
ATOM 1002 N N . ARG A 1 126 ? 11.845 -3.449 19.180 1.00 72.62 126 ARG A N 1
ATOM 1003 C CA . ARG A 1 126 ? 12.820 -2.568 18.517 1.00 72.62 126 ARG A CA 1
ATOM 1004 C C . ARG A 1 126 ? 13.625 -1.780 19.569 1.00 72.62 126 ARG A C 1
ATOM 1006 O O . ARG A 1 126 ? 14.367 -2.388 20.333 1.00 72.62 126 ARG A O 1
ATOM 1013 N N . ASN A 1 127 ? 13.451 -0.459 19.632 1.00 75.88 127 ASN A N 1
ATOM 1014 C CA . ASN A 1 127 ? 14.182 0.436 20.536 1.00 75.88 127 ASN A CA 1
ATOM 1015 C C . ASN A 1 127 ? 13.370 0.856 21.775 1.00 75.88 127 ASN A C 1
ATOM 1017 O O . ASN A 1 127 ? 13.845 1.671 22.562 1.00 75.88 127 ASN A O 1
ATOM 1021 N N . GLU A 1 128 ? 12.163 0.318 21.961 1.00 80.50 128 GLU A N 1
ATOM 1022 C CA . GLU A 1 128 ? 11.261 0.686 23.054 1.00 80.50 128 GLU A CA 1
ATOM 1023 C C . GLU A 1 128 ? 10.829 -0.537 23.867 1.00 80.50 128 GLU A C 1
ATOM 1025 O O . GLU A 1 128 ? 10.994 -1.683 23.449 1.00 80.50 128 GLU A O 1
ATOM 1030 N N . TYR A 1 129 ? 10.285 -0.302 25.059 1.00 89.19 129 TYR A N 1
ATOM 1031 C CA . TYR A 1 129 ? 9.679 -1.365 25.855 1.00 89.19 129 TYR A CA 1
ATOM 1032 C C . TYR A 1 129 ? 8.228 -1.570 25.431 1.00 89.19 129 TYR A C 1
ATOM 1034 O O . TYR A 1 129 ? 7.484 -0.599 25.301 1.00 89.19 129 TYR A O 1
ATOM 1042 N N . ALA A 1 130 ? 7.824 -2.828 25.266 1.00 90.62 130 ALA A N 1
ATOM 1043 C CA . ALA A 1 130 ? 6.433 -3.174 25.024 1.00 90.62 130 ALA A CA 1
ATOM 1044 C C . ALA A 1 130 ? 5.554 -2.728 26.197 1.00 90.62 130 ALA A C 1
ATOM 1046 O O . ALA A 1 130 ? 5.951 -2.830 27.364 1.00 90.62 130 ALA A O 1
ATOM 1047 N N . VAL A 1 131 ? 4.347 -2.256 25.891 1.00 92.69 131 VAL A N 1
ATOM 1048 C CA . VAL A 1 131 ? 3.400 -1.757 26.894 1.00 92.69 131 VAL A CA 1
ATOM 1049 C C . VAL A 1 131 ? 2.042 -2.447 26.815 1.00 92.69 131 VAL A C 1
ATOM 1051 O O . VAL A 1 131 ? 1.617 -2.951 25.773 1.00 92.69 131 VAL A O 1
ATOM 1054 N N . THR A 1 132 ? 1.365 -2.469 27.957 1.00 94.00 132 THR A N 1
ATOM 1055 C CA . THR A 1 132 ? 0.021 -3.012 28.140 1.00 94.00 132 THR A CA 1
ATOM 1056 C C . THR A 1 132 ? -0.763 -2.201 29.175 1.00 94.00 132 THR A C 1
ATOM 1058 O O . THR A 1 132 ? -0.230 -1.282 29.808 1.00 94.00 132 THR A O 1
ATOM 1061 N N . LEU A 1 133 ? -2.045 -2.520 29.328 1.00 92.50 133 LEU A N 1
ATOM 1062 C CA . LEU A 1 133 ? -2.903 -1.965 30.368 1.00 92.50 133 LEU A CA 1
ATOM 1063 C C . LEU A 1 133 ? -2.500 -2.519 31.752 1.00 92.50 133 LEU A C 1
ATOM 1065 O O . LEU A 1 133 ? -1.999 -3.641 31.848 1.00 92.50 133 LEU A O 1
ATOM 1069 N N . PRO A 1 134 ? -2.677 -1.745 32.837 1.00 90.56 134 PRO A N 1
ATOM 1070 C CA . PRO A 1 134 ? -2.427 -2.237 34.188 1.00 90.56 134 PRO A CA 1
ATOM 1071 C C . PRO A 1 134 ? -3.465 -3.300 34.583 1.00 90.56 134 PRO A C 1
ATOM 1073 O O . PRO A 1 134 ? -4.508 -3.425 33.952 1.00 90.56 134 PRO A O 1
ATOM 1076 N N . GLU A 1 135 ? -3.189 -4.053 35.645 1.00 86.88 135 GLU A N 1
ATOM 1077 C CA . GLU A 1 135 ? -4.140 -5.009 36.233 1.00 86.88 135 GLU A CA 1
ATOM 1078 C C . GLU A 1 135 ? -5.039 -4.327 37.286 1.00 86.88 135 GLU A C 1
ATOM 1080 O O . GLU A 1 135 ? -4.734 -3.229 37.765 1.00 86.88 135 GLU A O 1
ATOM 1085 N N . GLY A 1 136 ? -6.138 -4.990 37.662 1.00 87.50 136 GLY A N 1
ATOM 1086 C CA . GLY A 1 136 ? -7.099 -4.520 38.667 1.00 87.50 136 GLY A CA 1
ATOM 1087 C C . GLY A 1 136 ? -8.100 -3.485 38.143 1.00 87.50 136 GLY A C 1
ATOM 1088 O O . GLY A 1 136 ? -8.178 -3.227 36.944 1.00 87.50 136 GLY A O 1
ATOM 1089 N N . GLU A 1 137 ? -8.840 -2.851 39.057 1.00 88.31 137 GLU A N 1
ATOM 1090 C CA . GLU A 1 137 ? -9.947 -1.920 38.759 1.00 88.31 137 GLU A CA 1
ATOM 1091 C C . GLU A 1 137 ? -9.552 -0.819 37.760 1.00 88.31 137 GLU A C 1
ATOM 1093 O O . GLU A 1 137 ? -10.262 -0.510 36.802 1.00 88.31 137 GLU A O 1
ATOM 1098 N N . ARG A 1 138 ? -8.352 -0.257 37.927 1.00 86.62 138 ARG A N 1
ATOM 1099 C CA . ARG A 1 138 ? -7.817 0.759 37.017 1.00 86.62 138 ARG A CA 1
ATOM 1100 C C . ARG A 1 138 ? -7.627 0.229 35.592 1.00 86.62 138 ARG A C 1
ATOM 1102 O O . ARG A 1 138 ? -7.870 0.960 34.631 1.00 86.62 138 ARG A O 1
ATOM 1109 N N . GLY A 1 139 ? -7.164 -1.012 35.473 1.00 88.56 139 GLY A N 1
ATOM 1110 C CA . GLY A 1 139 ? -7.022 -1.731 34.213 1.00 88.56 139 GLY A CA 1
ATOM 1111 C C . GLY A 1 139 ? -8.357 -1.960 33.530 1.00 88.56 139 GLY A C 1
ATOM 1112 O O . GLY A 1 139 ? -8.495 -1.670 32.346 1.00 88.56 139 GLY A O 1
ATOM 1113 N N . GLU A 1 140 ? -9.360 -2.387 34.295 1.00 89.56 140 GLU A N 1
ATOM 1114 C CA . GLU A 1 140 ? -10.720 -2.627 33.805 1.00 89.56 140 GLU A CA 1
ATOM 1115 C C . GLU A 1 140 ? -11.364 -1.353 33.246 1.00 89.56 140 GLU A C 1
ATOM 1117 O O . GLU A 1 140 ? -11.939 -1.373 32.157 1.00 89.56 140 GLU A O 1
ATOM 1122 N N . VAL A 1 141 ? -11.207 -0.213 33.930 1.00 91.06 141 VAL A N 1
ATOM 1123 C CA . VAL A 1 141 ? -11.692 1.088 33.433 1.00 91.06 141 VAL A CA 1
ATOM 1124 C C . VAL A 1 141 ? -11.031 1.459 32.101 1.00 91.06 141 VAL A C 1
ATOM 1126 O O . VAL A 1 141 ? -11.696 1.966 31.197 1.00 91.06 141 VAL A O 1
ATOM 1129 N N . MET A 1 142 ? -9.731 1.201 31.941 1.00 91.38 142 MET A N 1
ATOM 1130 C CA . MET A 1 142 ? -9.037 1.462 30.673 1.00 91.38 142 MET A CA 1
ATOM 1131 C C . MET A 1 142 ? -9.429 0.475 29.585 1.00 91.38 142 MET A C 1
ATOM 1133 O O . MET A 1 142 ? -9.592 0.887 28.443 1.00 91.38 142 MET A O 1
ATOM 1137 N N . ALA A 1 143 ? -9.613 -0.799 29.927 1.00 92.00 143 ALA A N 1
ATOM 1138 C CA . ALA A 1 143 ? -10.049 -1.821 28.988 1.00 92.00 143 ALA A CA 1
ATOM 1139 C C . ALA A 1 143 ? -11.427 -1.487 28.399 1.00 92.00 143 ALA A C 1
ATOM 1141 O O . ALA A 1 143 ? -11.629 -1.680 27.200 1.00 92.00 143 ALA A O 1
ATOM 1142 N N . LYS A 1 144 ? -12.337 -0.907 29.199 1.00 92.19 144 LYS A N 1
ATOM 1143 C CA . LYS A 1 144 ? -13.625 -0.377 28.718 1.00 92.19 144 LYS A CA 1
ATOM 1144 C C . LYS A 1 144 ? -13.436 0.742 27.690 1.00 92.19 144 LYS A C 1
ATOM 1146 O O . LYS A 1 144 ? -13.962 0.632 26.590 1.00 92.19 144 LYS A O 1
ATOM 1151 N N . LYS A 1 145 ? -12.612 1.754 27.992 1.00 92.62 145 LYS A N 1
ATOM 1152 C CA . LYS A 1 145 ? -12.300 2.849 27.045 1.00 92.62 145 LYS A CA 1
ATOM 1153 C C . LYS A 1 145 ? -11.617 2.360 25.770 1.00 92.62 145 LYS A C 1
ATOM 1155 O O . LYS A 1 145 ? -11.874 2.865 24.686 1.00 92.62 145 LYS A O 1
ATOM 1160 N N . VAL A 1 146 ? -10.717 1.386 25.893 1.00 94.56 146 VAL A N 1
ATOM 1161 C CA . VAL A 1 146 ? -10.072 0.771 24.731 1.00 94.56 146 VAL A CA 1
ATOM 1162 C C . VAL A 1 146 ? -11.114 0.063 23.872 1.00 94.56 146 VAL A C 1
ATOM 1164 O O . VAL A 1 146 ? -11.115 0.260 22.664 1.00 94.56 146 VAL A O 1
ATOM 1167 N N . ASN A 1 147 ? -12.030 -0.699 24.474 1.00 95.00 147 ASN A N 1
ATOM 1168 C CA . ASN A 1 147 ? -13.104 -1.366 23.739 1.00 95.00 147 ASN A CA 1
ATOM 1169 C C . ASN A 1 147 ? -14.060 -0.391 23.047 1.00 95.00 147 ASN A C 1
ATOM 1171 O O . ASN A 1 147 ? -14.437 -0.645 21.911 1.00 95.00 147 ASN A O 1
ATOM 1175 N N . GLU A 1 148 ? -14.378 0.739 23.672 1.00 94.69 148 GLU A N 1
ATOM 1176 C CA . GLU A 1 148 ? -15.147 1.818 23.040 1.00 94.69 148 GLU A CA 1
ATOM 1177 C C . GLU A 1 148 ? -14.435 2.357 21.784 1.00 94.69 148 GLU A C 1
ATOM 1179 O O . GLU A 1 148 ? -15.038 2.480 20.720 1.00 94.69 148 GLU A O 1
ATOM 1184 N N . VAL A 1 149 ? -13.117 2.584 21.852 1.00 95.81 149 VAL A N 1
ATOM 1185 C CA . VAL A 1 149 ? -12.333 2.982 20.669 1.00 95.81 149 VAL A CA 1
ATOM 1186 C C . VAL A 1 149 ? -12.325 1.893 19.595 1.00 95.81 149 VAL A C 1
ATOM 1188 O O . VAL A 1 149 ? -12.444 2.201 18.410 1.00 95.81 149 VAL A O 1
ATOM 1191 N N . LEU A 1 150 ? -12.188 0.623 19.977 1.00 96.25 150 LEU A N 1
ATOM 1192 C CA . LEU A 1 150 ? -12.235 -0.492 19.029 1.00 96.25 150 LEU A CA 1
ATOM 1193 C C . LEU A 1 150 ? -13.598 -0.565 18.319 1.00 96.25 150 LEU A C 1
ATOM 1195 O O . LEU A 1 150 ? -13.638 -0.768 17.107 1.00 96.25 150 LEU A O 1
ATOM 1199 N N . GLN A 1 151 ? -14.697 -0.334 19.043 1.00 96.12 151 GLN A N 1
ATOM 1200 C CA . GLN A 1 151 ? -16.046 -0.245 18.480 1.00 96.12 151 GLN A CA 1
ATOM 1201 C C . GLN A 1 151 ? -16.186 0.937 17.514 1.00 96.12 151 GLN A C 1
ATOM 1203 O O . GLN A 1 151 ? -16.752 0.762 16.440 1.00 96.12 151 GLN A O 1
ATOM 1208 N N . ILE A 1 152 ? -15.612 2.105 17.830 1.00 97.06 152 ILE A N 1
ATOM 1209 C CA . ILE A 1 152 ? -15.564 3.266 16.921 1.00 97.06 152 ILE A CA 1
ATOM 1210 C C . ILE A 1 152 ? -14.846 2.916 15.611 1.00 97.06 152 ILE A C 1
ATOM 1212 O O . ILE A 1 152 ? -15.356 3.206 14.529 1.00 97.06 152 ILE A O 1
ATOM 1216 N N . VAL A 1 153 ? -13.673 2.279 15.691 1.00 96.31 153 VAL A N 1
ATOM 1217 C CA . VAL A 1 153 ? -12.902 1.892 14.497 1.00 96.31 153 VAL A CA 1
ATOM 1218 C C . VAL A 1 153 ? -13.663 0.853 13.671 1.00 96.31 153 VAL A C 1
ATOM 1220 O O . VAL A 1 153 ? -13.709 0.961 12.445 1.00 96.31 153 VAL A O 1
ATOM 1223 N N . TYR A 1 154 ? -14.290 -0.125 14.328 1.00 96.88 154 TYR A N 1
ATOM 1224 C CA . TYR A 1 154 ? -15.137 -1.109 13.660 1.00 96.88 154 TYR A CA 1
ATOM 1225 C C . TYR A 1 154 ? -16.325 -0.436 12.961 1.00 96.88 154 TYR A C 1
ATOM 1227 O O . TYR A 1 154 ? -16.557 -0.681 11.779 1.00 96.88 154 TYR A O 1
ATOM 1235 N N . LEU A 1 155 ? -17.049 0.438 13.669 1.00 96.81 155 LEU A N 1
ATOM 1236 C CA . LEU A 1 155 ? -18.212 1.154 13.148 1.00 96.81 155 LEU A CA 1
ATOM 1237 C C . LEU A 1 155 ? -17.849 2.000 11.928 1.00 96.81 155 LEU A C 1
ATOM 1239 O O . LEU A 1 155 ? -18.584 1.988 10.946 1.00 96.81 155 LEU A O 1
ATOM 1243 N N . TYR A 1 156 ? -16.699 2.675 11.961 1.00 96.06 156 TYR A N 1
ATOM 1244 C CA . TYR A 1 156 ? -16.189 3.438 10.825 1.00 96.06 156 TYR A CA 1
ATOM 1245 C C . TYR A 1 156 ? -15.974 2.558 9.589 1.00 96.06 156 TYR A C 1
ATOM 1247 O O . TYR A 1 156 ? -16.504 2.855 8.519 1.00 96.06 156 TYR A O 1
ATOM 1255 N N . PHE A 1 157 ? -15.249 1.443 9.719 1.00 95.50 157 PHE A N 1
ATOM 1256 C CA . PHE A 1 157 ? -15.022 0.551 8.580 1.00 95.50 157 PHE A CA 1
ATOM 1257 C C . PHE A 1 157 ? -16.304 -0.119 8.090 1.00 95.50 157 PHE A C 1
ATOM 1259 O O . PHE A 1 157 ? -16.499 -0.279 6.885 1.00 95.50 157 PHE A O 1
ATOM 1266 N N . TRP A 1 158 ? -17.202 -0.474 9.006 1.00 94.81 158 TRP A N 1
ATOM 1267 C CA . TRP A 1 158 ? -18.515 -0.997 8.657 1.00 94.81 158 TRP A CA 1
ATOM 1268 C C . TRP A 1 158 ? -19.340 0.042 7.887 1.00 94.81 158 TRP A C 1
ATOM 1270 O O . TRP A 1 158 ? -19.930 -0.282 6.857 1.00 94.81 158 TRP A O 1
ATOM 1280 N N . TYR A 1 159 ? -19.314 1.307 8.316 1.00 93.44 159 TYR A N 1
ATOM 1281 C CA . TYR A 1 159 ? -19.965 2.412 7.618 1.00 93.44 159 TYR A CA 1
ATOM 1282 C C . TYR A 1 159 ? -19.388 2.611 6.215 1.00 93.44 159 TYR A C 1
ATOM 1284 O O . TYR A 1 159 ? -20.156 2.682 5.254 1.00 93.44 159 TYR A O 1
ATOM 1292 N N . CYS A 1 160 ? -18.057 2.619 6.062 1.00 92.44 160 CYS A N 1
ATOM 1293 C CA . CYS A 1 160 ? -17.404 2.664 4.750 1.00 92.44 160 CYS A CA 1
ATOM 1294 C C . CYS A 1 160 ? -17.873 1.510 3.859 1.00 92.44 160 CYS A C 1
ATOM 1296 O O . CYS A 1 160 ? -18.250 1.735 2.709 1.00 92.44 160 CYS A O 1
ATOM 1298 N N . LYS A 1 161 ? -17.936 0.291 4.409 1.00 91.25 161 LYS A N 1
ATOM 1299 C CA . LYS A 1 161 ? -18.413 -0.886 3.684 1.00 91.25 161 LYS A CA 1
ATOM 1300 C C . LYS A 1 161 ? -19.861 -0.737 3.223 1.00 91.25 161 LYS A C 1
ATOM 1302 O O . LYS A 1 161 ? -20.178 -1.104 2.095 1.00 91.25 161 LYS A O 1
ATOM 1307 N N . LYS A 1 162 ? -20.725 -0.150 4.053 1.00 90.88 162 LYS A N 1
ATOM 1308 C CA . LYS A 1 162 ? -22.118 0.143 3.697 1.00 90.88 162 LYS A CA 1
ATOM 1309 C C . LYS A 1 162 ? -22.261 1.206 2.614 1.00 90.88 162 LYS A C 1
ATOM 1311 O O . LYS A 1 162 ? -23.170 1.104 1.795 1.00 90.88 162 LYS A O 1
ATOM 1316 N N . GLN A 1 163 ? -21.345 2.174 2.528 1.00 87.56 163 GLN A N 1
ATOM 1317 C CA . GLN A 1 163 ? -21.331 3.106 1.394 1.00 87.56 163 GLN A CA 1
ATOM 1318 C C . GLN A 1 163 ? -21.072 2.390 0.058 1.00 87.56 163 GLN A C 1
ATOM 1320 O O . GLN A 1 163 ? -21.578 2.842 -0.968 1.00 87.56 163 GLN A O 1
ATOM 1325 N N . GLU A 1 164 ? -20.351 1.259 0.055 1.00 88.50 164 GLU A N 1
ATOM 1326 C CA . GLU A 1 164 ? -20.112 0.476 -1.167 1.00 88.50 164 GLU A CA 1
ATOM 1327 C C . GLU A 1 164 ? -21.384 -0.165 -1.741 1.00 88.50 164 GLU A C 1
ATOM 1329 O O . GLU A 1 164 ? -21.437 -0.460 -2.935 1.00 88.50 164 GLU A O 1
ATOM 1334 N N . GLU A 1 165 ? -22.400 -0.389 -0.901 1.00 87.19 165 GLU A N 1
ATOM 1335 C CA . GLU A 1 165 ? -23.685 -0.985 -1.286 1.00 87.19 165 GLU A CA 1
ATOM 1336 C C . GLU A 1 165 ? -24.623 0.045 -1.948 1.00 87.19 165 GLU A C 1
ATOM 1338 O O . GLU A 1 165 ? -25.580 -0.333 -2.627 1.00 87.19 165 GLU A O 1
ATOM 1343 N N . LYS A 1 166 ? -24.350 1.352 -1.793 1.00 84.12 166 LYS A N 1
ATOM 1344 C CA . LYS A 1 166 ? -25.188 2.423 -2.350 1.00 84.12 166 LYS A CA 1
ATOM 1345 C C . LYS A 1 166 ? -25.127 2.451 -3.879 1.00 84.12 166 LYS A C 1
ATOM 1347 O O . LYS A 1 166 ? -24.072 2.307 -4.505 1.00 84.12 166 LYS A O 1
ATOM 1352 N N . ALA A 1 167 ? -26.277 2.720 -4.499 1.00 77.19 167 ALA A N 1
ATOM 1353 C CA . ALA A 1 167 ? -26.383 2.854 -5.946 1.00 77.19 167 ALA A CA 1
ATOM 1354 C C . ALA A 1 167 ? -25.426 3.940 -6.471 1.00 77.19 167 ALA A C 1
ATOM 1356 O O . ALA A 1 167 ? -25.465 5.091 -6.042 1.00 77.19 167 ALA A O 1
ATOM 1357 N N . GLY A 1 168 ? -24.568 3.574 -7.425 1.00 78.56 168 GLY A N 1
ATOM 1358 C CA . GLY A 1 168 ? -23.611 4.498 -8.040 1.00 78.56 168 GLY A CA 1
ATOM 1359 C C . GLY A 1 168 ? -22.217 4.509 -7.411 1.00 78.56 168 GLY A C 1
ATOM 1360 O O . GLY A 1 168 ? -21.335 5.164 -7.973 1.00 78.56 168 GLY A O 1
ATOM 1361 N N . PHE A 1 169 ? -21.975 3.752 -6.335 1.00 83.69 169 PHE A N 1
ATOM 1362 C CA . PHE A 1 169 ? -20.618 3.535 -5.843 1.00 83.69 169 PHE A CA 1
ATOM 1363 C C . PHE A 1 169 ? -19.766 2.830 -6.911 1.00 83.69 169 PHE A C 1
ATOM 1365 O O . PHE A 1 169 ? -20.161 1.814 -7.488 1.00 83.69 169 PHE A O 1
ATOM 1372 N N . LYS A 1 170 ? -18.592 3.390 -7.221 1.00 85.38 170 LYS A N 1
ATOM 1373 C CA . LYS A 1 170 ? -17.700 2.877 -8.271 1.00 85.38 170 LYS A CA 1
ATOM 1374 C C . LYS A 1 170 ? -16.310 2.621 -7.718 1.00 85.38 170 LYS A C 1
ATOM 1376 O O . LYS A 1 170 ? -15.529 3.551 -7.518 1.00 85.38 170 LYS A O 1
ATOM 1381 N N . LYS A 1 171 ? -15.975 1.340 -7.578 1.00 85.56 171 LYS A N 1
ATOM 1382 C CA . LYS A 1 171 ? -14.599 0.904 -7.334 1.00 85.56 171 LYS A CA 1
ATOM 1383 C C . LYS A 1 171 ? -13.745 1.073 -8.592 1.00 85.56 171 LYS A C 1
ATOM 1385 O O . LYS A 1 171 ? -14.250 0.914 -9.711 1.00 85.56 171 LYS A O 1
ATOM 1390 N N . PRO A 1 172 ? -12.444 1.374 -8.451 1.00 89.12 172 PRO A N 1
ATOM 1391 C CA . PRO A 1 172 ? -11.520 1.232 -9.566 1.00 89.12 172 PRO A CA 1
ATOM 1392 C C . PRO A 1 172 ? -11.478 -0.239 -9.994 1.00 89.12 172 PRO A C 1
ATOM 1394 O O . PRO A 1 172 ? -11.647 -1.131 -9.178 1.00 89.12 172 PRO A O 1
ATOM 1397 N N . LYS A 1 173 ? -11.213 -0.524 -11.272 1.00 90.62 173 LYS A N 1
ATOM 1398 C CA . LYS A 1 173 ? -11.055 -1.924 -11.713 1.00 90.62 173 LYS A CA 1
ATOM 1399 C C . LYS A 1 173 ? -9.816 -2.583 -11.104 1.00 90.62 173 LYS A C 1
ATOM 1401 O O . LYS A 1 173 ? -9.796 -3.785 -10.884 1.00 90.62 173 LYS A O 1
ATOM 1406 N N . LYS A 1 174 ? -8.762 -1.792 -10.905 1.00 93.06 174 LYS A N 1
ATOM 1407 C CA . LYS A 1 174 ? -7.443 -2.245 -10.470 1.00 93.06 174 LYS A CA 1
ATOM 1408 C C . LYS A 1 174 ? -6.851 -1.243 -9.499 1.00 93.06 174 LYS A C 1
ATOM 1410 O O . LYS A 1 174 ? -7.021 -0.035 -9.685 1.00 93.06 174 LYS A O 1
ATOM 1415 N N . ILE A 1 175 ? -6.130 -1.757 -8.519 1.00 94.31 175 ILE A N 1
ATOM 1416 C CA . ILE A 1 175 ? -5.320 -0.978 -7.588 1.00 94.31 175 ILE A CA 1
ATOM 1417 C C . ILE A 1 175 ? -3.904 -1.551 -7.563 1.00 94.31 175 ILE A C 1
ATOM 1419 O O . ILE A 1 175 ? -3.672 -2.709 -7.917 1.00 94.31 175 ILE A O 1
ATOM 1423 N N . TYR A 1 176 ? -2.951 -0.709 -7.185 1.00 94.94 176 TYR A N 1
ATOM 1424 C CA . TYR A 1 176 ? -1.528 -0.956 -7.340 1.00 94.94 176 TYR A CA 1
ATOM 1425 C C . TYR A 1 176 ? -0.777 -0.679 -6.044 1.00 94.94 176 TYR A C 1
ATOM 1427 O O . TYR A 1 176 ? -1.114 0.248 -5.310 1.00 94.94 176 TYR A O 1
ATOM 1435 N N . ARG A 1 177 ? 0.298 -1.426 -5.804 1.00 93.56 177 ARG A N 1
ATOM 1436 C CA . ARG A 1 177 ? 1.255 -1.148 -4.730 1.00 93.56 177 ARG A CA 1
ATOM 1437 C C . ARG A 1 177 ? 2.675 -1.287 -5.253 1.00 93.56 177 ARG A C 1
ATOM 1439 O O . ARG A 1 177 ? 3.015 -2.289 -5.874 1.00 93.56 177 ARG A O 1
ATOM 1446 N N . GLY A 1 178 ? 3.496 -0.273 -5.001 1.00 94.38 178 GLY A N 1
ATOM 1447 C CA . GLY A 1 178 ? 4.934 -0.345 -5.242 1.00 94.38 178 GLY A CA 1
ATOM 1448 C C . GLY A 1 178 ? 5.643 -0.950 -4.040 1.00 94.38 178 GLY A C 1
ATOM 1449 O O . GLY A 1 178 ? 5.435 -0.486 -2.921 1.00 94.38 178 GLY A O 1
ATOM 1450 N N . ILE A 1 179 ? 6.482 -1.957 -4.265 1.00 92.25 179 ILE A N 1
ATOM 1451 C CA . ILE A 1 179 ? 7.300 -2.598 -3.229 1.00 92.25 179 ILE A CA 1
ATOM 1452 C C . ILE A 1 179 ? 8.757 -2.541 -3.677 1.00 92.25 179 ILE A C 1
ATOM 1454 O O . ILE A 1 179 ? 9.061 -2.839 -4.832 1.00 92.25 179 ILE A O 1
ATOM 1458 N N . ARG A 1 180 ? 9.667 -2.138 -2.786 1.00 91.56 180 ARG A N 1
ATOM 1459 C CA . ARG A 1 180 ? 11.095 -2.040 -3.114 1.00 91.56 180 ARG A CA 1
ATOM 1460 C C . ARG A 1 180 ? 11.756 -3.401 -2.965 1.00 91.56 180 ARG A C 1
ATOM 1462 O O . ARG A 1 180 ? 11.449 -4.143 -2.039 1.00 91.56 180 ARG A O 1
ATOM 1469 N N . LEU A 1 181 ? 12.739 -3.689 -3.814 1.00 88.50 181 LEU A N 1
ATOM 1470 C CA . LEU A 1 181 ? 13.463 -4.961 -3.820 1.00 88.50 181 LEU A CA 1
ATOM 1471 C C . LEU A 1 181 ? 14.070 -5.306 -2.448 1.00 88.50 181 LEU A C 1
ATOM 1473 O O . LEU A 1 181 ? 13.997 -6.439 -1.985 1.00 88.50 181 LEU A O 1
ATOM 1477 N N . ARG A 1 182 ? 14.607 -4.302 -1.745 1.00 86.81 182 ARG A N 1
ATOM 1478 C CA . ARG A 1 182 ? 15.198 -4.475 -0.407 1.00 86.81 182 ARG A CA 1
ATOM 1479 C C . ARG A 1 182 ? 14.225 -5.013 0.648 1.00 86.81 182 ARG A C 1
ATOM 1481 O O . ARG A 1 182 ? 14.680 -5.552 1.653 1.00 86.81 182 ARG A O 1
ATOM 1488 N N . ASP A 1 183 ? 12.921 -4.816 0.456 1.00 87.44 183 ASP A N 1
ATOM 1489 C CA . ASP A 1 183 ? 11.907 -5.251 1.416 1.00 87.44 183 ASP A CA 1
ATOM 1490 C C . ASP A 1 183 ? 11.734 -6.782 1.347 1.00 87.44 183 ASP A C 1
ATOM 1492 O O . ASP A 1 183 ? 11.436 -7.415 2.354 1.00 87.44 183 ASP A O 1
ATOM 1496 N N . PHE A 1 184 ? 12.046 -7.398 0.199 1.00 86.56 184 PHE A N 1
ATOM 1497 C CA . PHE A 1 184 ? 12.007 -8.851 0.001 1.00 86.56 184 PHE A CA 1
ATOM 1498 C C . PHE A 1 184 ? 13.180 -9.581 0.657 1.00 86.56 184 PHE A C 1
ATOM 1500 O O . PHE A 1 184 ? 13.016 -10.690 1.156 1.00 86.56 184 PHE A O 1
ATOM 1507 N N . TYR A 1 185 ? 14.361 -8.961 0.705 1.00 82.25 185 TYR A N 1
ATOM 1508 C CA . TYR A 1 185 ? 15.572 -9.584 1.259 1.00 82.25 185 TYR A CA 1
ATOM 1509 C C . TYR A 1 185 ? 15.526 -9.812 2.770 1.00 82.25 185 TYR A C 1
ATOM 1511 O O . TYR A 1 185 ? 16.399 -10.477 3.316 1.00 82.25 185 TYR A O 1
ATOM 1519 N N . ARG A 1 186 ? 14.515 -9.272 3.454 1.00 79.75 186 ARG A N 1
ATOM 1520 C CA . ARG A 1 186 ? 14.275 -9.540 4.875 1.00 79.75 186 ARG A CA 1
ATOM 1521 C C . ARG A 1 186 ? 13.599 -10.887 5.117 1.00 79.75 186 ARG A C 1
ATOM 1523 O O . ARG A 1 186 ? 13.627 -11.369 6.244 1.00 79.75 186 ARG A O 1
ATOM 1530 N N . LEU A 1 187 ? 12.984 -11.476 4.091 1.00 80.12 187 LEU A N 1
ATOM 1531 C CA . LEU A 1 187 ? 12.258 -12.733 4.218 1.00 80.12 187 LEU A CA 1
ATOM 1532 C C . LEU A 1 187 ? 13.212 -13.926 4.090 1.00 80.12 187 LEU A C 1
ATOM 1534 O O . LEU A 1 187 ? 13.817 -14.093 3.027 1.00 80.12 187 LEU A O 1
ATOM 1538 N N . PRO A 1 188 ? 13.301 -14.812 5.104 1.00 82.38 188 PRO A N 1
ATOM 1539 C CA . PRO A 1 188 ? 14.191 -15.973 5.057 1.00 82.38 188 PRO A CA 1
ATOM 1540 C C . PRO A 1 188 ? 13.936 -16.894 3.858 1.00 82.38 188 PRO A C 1
ATOM 1542 O O . PRO A 1 188 ? 14.879 -17.443 3.292 1.00 82.38 188 PRO A O 1
ATOM 1545 N N . ALA A 1 189 ? 12.673 -17.049 3.444 1.00 77.06 189 ALA A N 1
ATOM 1546 C CA . ALA A 1 189 ? 12.305 -17.873 2.294 1.00 77.06 189 ALA A CA 1
ATOM 1547 C C . ALA A 1 189 ? 12.884 -17.328 0.978 1.00 77.06 189 ALA A C 1
ATOM 1549 O O . ALA A 1 189 ? 13.443 -18.093 0.191 1.00 77.06 189 ALA A O 1
ATOM 1550 N N . ILE A 1 190 ? 12.815 -16.008 0.776 1.00 79.00 190 ILE A N 1
ATOM 1551 C CA . ILE A 1 190 ? 13.410 -15.334 -0.383 1.00 79.00 190 ILE A CA 1
ATOM 1552 C C . ILE A 1 190 ? 14.933 -15.374 -0.292 1.00 79.00 190 ILE A C 1
ATOM 1554 O O . ILE A 1 190 ? 15.588 -15.726 -1.267 1.00 79.00 190 ILE A O 1
ATOM 1558 N N . GLN A 1 191 ? 15.506 -15.080 0.879 1.00 81.88 191 GLN A N 1
ATOM 1559 C CA . GLN A 1 191 ? 16.953 -15.115 1.077 1.00 81.88 191 GLN A CA 1
ATOM 1560 C C . GLN A 1 191 ? 17.529 -16.492 0.729 1.00 81.88 191 GLN A C 1
ATOM 1562 O O . GLN A 1 191 ? 18.455 -16.580 -0.072 1.00 81.88 191 GLN A O 1
ATOM 1567 N N . LYS A 1 192 ? 16.935 -17.570 1.251 1.00 79.88 192 LYS A N 1
ATOM 1568 C CA . LYS A 1 192 ? 17.366 -18.943 0.964 1.00 79.88 192 LYS A CA 1
ATOM 1569 C C . LYS A 1 192 ? 17.260 -19.278 -0.522 1.00 79.88 192 LYS A C 1
ATOM 1571 O O . LYS A 1 192 ? 18.121 -19.962 -1.067 1.00 79.88 192 LYS A O 1
ATOM 1576 N N . ALA A 1 193 ? 16.200 -18.825 -1.183 1.00 70.50 193 ALA A N 1
ATOM 1577 C CA . ALA A 1 193 ? 16.024 -19.075 -2.604 1.00 70.50 193 ALA A CA 1
ATOM 1578 C C . ALA A 1 193 ? 17.047 -18.305 -3.460 1.00 70.50 193 ALA A C 1
ATOM 1580 O O . ALA A 1 193 ? 17.582 -18.866 -4.412 1.00 70.50 193 ALA A O 1
ATOM 1581 N N . ILE A 1 194 ? 17.396 -17.077 -3.064 1.00 73.88 194 ILE A N 1
ATOM 1582 C CA . ILE A 1 194 ? 18.454 -16.269 -3.686 1.00 73.88 194 ILE A CA 1
ATOM 1583 C C . ILE A 1 194 ? 19.846 -16.860 -3.432 1.00 73.88 194 ILE A C 1
ATOM 1585 O O . ILE A 1 194 ? 20.671 -16.887 -4.338 1.00 73.88 194 ILE A O 1
ATOM 1589 N N . GLU A 1 195 ? 20.123 -17.358 -2.225 1.00 76.88 195 GLU A N 1
ATOM 1590 C CA . GLU A 1 195 ? 21.403 -17.995 -1.874 1.00 76.88 195 GLU A CA 1
ATOM 1591 C C . GLU A 1 195 ? 21.691 -19.248 -2.714 1.00 76.88 195 GLU A C 1
ATOM 1593 O O . GLU A 1 195 ? 22.850 -19.558 -2.980 1.00 76.88 195 GLU A O 1
ATOM 1598 N N . ASN A 1 196 ? 20.647 -19.940 -3.180 1.00 73.31 196 ASN A N 1
ATOM 1599 C CA . ASN A 1 196 ? 20.780 -21.087 -4.079 1.00 73.31 196 ASN A CA 1
ATOM 1600 C C . ASN A 1 196 ? 21.090 -20.693 -5.532 1.00 73.31 196 ASN A C 1
ATOM 1602 O O . ASN A 1 196 ? 21.365 -21.573 -6.350 1.00 73.31 196 ASN A O 1
ATOM 1606 N N . VAL A 1 197 ? 21.046 -19.403 -5.875 1.00 71.56 197 VAL A N 1
ATOM 1607 C CA . VAL A 1 197 ? 21.455 -18.916 -7.193 1.00 71.56 197 VAL A CA 1
ATOM 1608 C C . VAL A 1 197 ? 22.987 -18.888 -7.231 1.00 71.56 197 VAL A C 1
ATOM 1610 O O . VAL A 1 197 ? 23.595 -18.119 -6.480 1.00 71.56 197 VAL A O 1
ATOM 1613 N N . PRO A 1 198 ? 23.643 -19.707 -8.079 1.00 67.19 198 PRO A N 1
ATOM 1614 C CA . PRO A 1 198 ? 25.098 -19.791 -8.100 1.00 67.19 198 PRO A CA 1
ATOM 1615 C C . PRO A 1 198 ? 25.715 -18.412 -8.370 1.00 67.19 198 PRO A C 1
ATOM 1617 O O . PRO A 1 198 ? 25.279 -17.736 -9.307 1.00 67.19 198 PRO A O 1
ATOM 1620 N N . PRO A 1 199 ? 26.728 -17.979 -7.599 1.00 65.62 199 PRO A N 1
ATOM 1621 C CA . PRO A 1 199 ? 27.439 -16.748 -7.909 1.00 65.62 199 PRO A CA 1
ATOM 1622 C C . PRO A 1 199 ? 28.164 -16.903 -9.252 1.00 65.62 199 PRO A C 1
ATOM 1624 O O . PRO A 1 199 ? 28.817 -17.923 -9.484 1.00 65.62 199 PRO A O 1
ATOM 1627 N N . SER A 1 200 ? 28.072 -15.906 -10.136 1.00 64.38 200 SER A N 1
ATOM 1628 C CA . SER A 1 200 ? 28.881 -15.905 -11.357 1.00 64.38 200 SER A CA 1
ATOM 1629 C C . SER A 1 200 ? 30.376 -15.923 -11.035 1.00 64.38 200 SER A C 1
ATOM 1631 O O . SER A 1 200 ? 30.854 -15.276 -10.102 1.00 64.38 200 SER A O 1
ATOM 1633 N N . THR A 1 201 ? 31.124 -16.663 -11.849 1.00 61.84 201 THR A N 1
ATOM 1634 C CA . THR A 1 201 ? 32.591 -16.686 -11.842 1.00 61.84 201 THR A CA 1
ATOM 1635 C C . THR A 1 201 ? 33.206 -15.502 -12.597 1.00 61.84 201 THR A C 1
ATOM 1637 O O . THR A 1 201 ? 34.424 -15.337 -12.589 1.00 6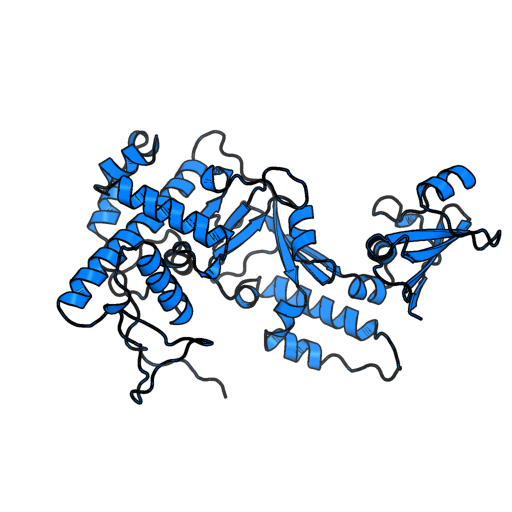1.84 201 THR A O 1
ATOM 1640 N N . GLU A 1 202 ? 32.393 -14.687 -13.273 1.00 61.66 202 GLU A N 1
ATOM 1641 C CA . GLU A 1 202 ? 32.832 -13.520 -14.041 1.00 61.66 202 GLU A CA 1
ATOM 1642 C C . GLU A 1 202 ? 32.847 -12.258 -13.162 1.00 61.66 202 GLU A C 1
ATOM 1644 O O . GLU A 1 202 ? 31.919 -11.999 -12.395 1.00 61.66 202 GLU A O 1
ATOM 1649 N N . ARG A 1 203 ? 33.903 -11.439 -13.278 1.00 62.38 203 ARG A N 1
ATOM 1650 C CA . ARG A 1 203 ? 33.936 -10.108 -12.651 1.00 62.38 203 ARG A CA 1
ATOM 1651 C C . ARG A 1 203 ? 32.955 -9.191 -13.388 1.00 62.38 203 ARG A C 1
ATOM 1653 O O . ARG A 1 203 ? 33.155 -8.942 -14.570 1.00 62.38 203 ARG A O 1
ATOM 1660 N N . GLY A 1 204 ? 31.951 -8.657 -12.693 1.00 71.62 204 GLY A N 1
ATOM 1661 C CA . GLY A 1 204 ? 31.030 -7.655 -13.243 1.00 71.62 204 GLY A CA 1
ATOM 1662 C C . GLY A 1 204 ? 29.577 -7.843 -12.807 1.00 71.62 204 GLY A C 1
ATOM 1663 O O . GLY A 1 204 ? 29.283 -8.580 -11.866 1.00 71.62 204 GLY A O 1
ATOM 1664 N N . PHE A 1 205 ? 28.663 -7.151 -13.491 1.00 78.31 205 PHE A N 1
ATOM 1665 C CA . PHE A 1 205 ? 27.221 -7.268 -13.272 1.00 78.31 205 PHE A CA 1
ATOM 1666 C C . PHE A 1 205 ? 26.697 -8.639 -13.734 1.00 78.31 205 PHE A C 1
ATOM 1668 O O . PHE A 1 205 ? 26.676 -8.946 -14.928 1.00 78.31 205 PHE A O 1
ATOM 1675 N N . ASP A 1 206 ? 26.236 -9.457 -12.787 1.00 84.69 206 ASP A N 1
ATOM 1676 C CA . ASP A 1 206 ? 25.751 -10.812 -13.052 1.00 84.69 206 ASP A CA 1
ATOM 1677 C C . ASP A 1 206 ? 24.284 -10.821 -13.510 1.00 84.69 206 ASP A C 1
ATOM 1679 O O . ASP A 1 206 ? 23.339 -10.861 -12.713 1.00 84.69 206 ASP A O 1
ATOM 1683 N N . ARG A 1 207 ? 24.097 -10.814 -14.833 1.00 87.19 207 ARG A N 1
ATOM 1684 C CA . ARG A 1 207 ? 22.773 -10.859 -15.469 1.00 87.19 207 ARG A CA 1
ATOM 1685 C C . ARG A 1 207 ? 21.990 -12.124 -15.120 1.00 87.19 207 ARG A C 1
ATOM 1687 O O . ARG A 1 207 ? 20.787 -12.048 -14.884 1.00 87.19 207 ARG A O 1
ATOM 1694 N N . LYS A 1 208 ? 22.646 -13.289 -15.086 1.00 85.50 208 LYS A N 1
ATOM 1695 C CA . LYS A 1 208 ? 21.959 -14.568 -14.841 1.00 85.50 208 LYS A CA 1
ATOM 1696 C C . LYS A 1 208 ? 21.416 -14.610 -13.423 1.00 85.50 208 LYS A C 1
ATOM 1698 O O . LYS A 1 208 ? 20.247 -14.944 -13.233 1.00 85.50 208 LYS A O 1
ATOM 1703 N N . ARG A 1 209 ? 22.237 -14.203 -12.454 1.00 84.31 209 ARG A N 1
ATOM 1704 C CA . ARG A 1 209 ? 21.819 -14.128 -11.060 1.00 84.31 209 ARG A CA 1
ATOM 1705 C C . ARG A 1 209 ? 20.681 -13.139 -10.863 1.00 84.31 209 ARG A C 1
ATOM 1707 O O . ARG A 1 209 ? 19.664 -13.516 -10.296 1.00 84.31 209 ARG A O 1
ATOM 1714 N N . ARG A 1 210 ? 20.800 -11.912 -11.384 1.00 86.62 210 ARG A N 1
ATOM 1715 C CA . ARG A 1 210 ? 19.745 -10.894 -11.233 1.00 86.62 210 ARG A CA 1
ATOM 1716 C C . ARG A 1 210 ? 18.415 -11.333 -11.828 1.00 86.62 210 ARG A C 1
ATOM 1718 O O . ARG A 1 210 ? 17.381 -11.124 -11.203 1.00 86.62 210 ARG A O 1
ATOM 1725 N N . LYS A 1 211 ? 18.424 -11.989 -12.991 1.00 89.06 211 LYS A N 1
ATOM 1726 C CA . LYS A 1 211 ? 17.202 -12.569 -13.557 1.00 89.06 211 LYS A CA 1
ATOM 1727 C C . LYS A 1 211 ? 16.599 -13.627 -12.621 1.00 89.06 211 LYS A C 1
ATOM 1729 O O . LYS A 1 211 ? 15.417 -13.539 -12.307 1.00 89.06 211 LYS A O 1
ATOM 1734 N N . ALA A 1 212 ? 17.406 -14.583 -12.159 1.00 85.69 212 ALA A N 1
ATOM 1735 C CA . ALA A 1 212 ? 16.941 -15.674 -11.301 1.00 85.69 212 ALA A CA 1
ATOM 1736 C C . ALA A 1 212 ? 16.387 -15.184 -9.950 1.00 85.69 212 ALA A C 1
ATOM 1738 O O . ALA A 1 212 ? 15.378 -15.701 -9.477 1.00 85.69 212 ALA A O 1
ATOM 1739 N N . GLU A 1 213 ? 17.004 -14.162 -9.350 1.00 86.44 213 GLU A N 1
ATOM 1740 C CA . GLU A 1 213 ? 16.507 -13.525 -8.123 1.00 86.44 213 GLU A CA 1
ATOM 1741 C C . GLU A 1 213 ? 15.092 -12.960 -8.317 1.00 86.44 213 GLU A C 1
ATOM 1743 O O . GLU A 1 213 ? 14.202 -13.205 -7.503 1.00 86.44 213 GLU A O 1
ATOM 1748 N N . TYR A 1 214 ? 14.865 -12.246 -9.421 1.00 89.69 214 TYR A N 1
ATOM 1749 C CA . TYR A 1 214 ? 13.561 -11.676 -9.749 1.00 89.69 214 TYR A CA 1
ATOM 1750 C C . TYR A 1 214 ? 12.510 -12.733 -10.092 1.00 89.69 214 TYR A C 1
ATOM 1752 O O . TYR A 1 214 ? 11.385 -12.631 -9.605 1.00 89.69 214 TYR A O 1
ATOM 1760 N N . ASP A 1 215 ? 12.873 -13.752 -10.876 1.00 88.25 215 ASP A N 1
ATOM 1761 C CA . ASP A 1 215 ? 11.979 -14.872 -11.195 1.00 88.25 215 ASP A CA 1
ATOM 1762 C C . ASP A 1 215 ? 11.495 -15.551 -9.900 1.00 88.25 215 ASP A C 1
ATOM 1764 O O . ASP A 1 215 ? 10.296 -15.740 -9.702 1.00 88.25 215 ASP A O 1
ATOM 1768 N N . CYS A 1 216 ? 12.412 -15.809 -8.960 1.00 87.69 216 CYS A N 1
ATOM 1769 C CA . CYS A 1 216 ? 12.078 -16.389 -7.664 1.00 87.69 216 CYS A CA 1
ATOM 1770 C C . CYS A 1 216 ? 11.138 -15.498 -6.834 1.00 87.69 216 CYS A C 1
ATOM 1772 O O . CYS A 1 216 ? 10.206 -16.001 -6.202 1.00 87.69 216 CYS A O 1
ATOM 1774 N N . ILE A 1 217 ? 11.379 -14.184 -6.798 1.00 89.31 217 ILE A N 1
ATOM 1775 C CA . ILE A 1 217 ? 10.518 -13.246 -6.065 1.00 89.31 217 ILE A CA 1
ATOM 1776 C C . ILE A 1 217 ? 9.108 -13.238 -6.662 1.00 89.31 217 ILE A C 1
ATOM 1778 O O . ILE A 1 217 ? 8.127 -13.262 -5.918 1.00 89.31 217 ILE A O 1
ATOM 1782 N N . VAL A 1 218 ? 8.998 -13.226 -7.992 1.00 90.50 218 VAL A N 1
ATOM 1783 C CA . VAL A 1 218 ? 7.709 -13.271 -8.693 1.00 90.50 218 VAL A CA 1
ATOM 1784 C C . VAL A 1 218 ? 6.971 -14.570 -8.373 1.00 90.50 218 VAL A C 1
ATOM 1786 O O . VAL A 1 218 ? 5.809 -14.517 -7.977 1.00 90.50 218 VAL A O 1
ATOM 1789 N N . GLU A 1 219 ? 7.635 -15.722 -8.466 1.00 88.00 219 GLU A N 1
ATOM 1790 C CA . GLU A 1 219 ? 7.041 -17.019 -8.113 1.00 88.00 219 GLU A CA 1
ATOM 1791 C C . GLU A 1 219 ? 6.556 -17.053 -6.659 1.00 88.00 219 GLU A C 1
ATOM 1793 O O . GLU A 1 219 ? 5.442 -17.504 -6.377 1.00 88.00 219 GLU A O 1
ATOM 1798 N N . TYR A 1 220 ? 7.359 -16.526 -5.730 1.00 86.81 220 TYR A N 1
ATOM 1799 C CA . TYR A 1 220 ? 6.988 -16.440 -4.322 1.00 86.81 220 TYR A CA 1
ATOM 1800 C C . TYR A 1 220 ? 5.734 -15.597 -4.108 1.00 86.81 220 TYR A C 1
ATOM 1802 O O . TYR A 1 220 ? 4.823 -16.021 -3.398 1.00 86.81 220 TYR A O 1
ATOM 1810 N N . LEU A 1 221 ? 5.690 -14.414 -4.719 1.00 87.81 221 LEU A N 1
ATOM 1811 C CA . LEU A 1 221 ? 4.572 -13.486 -4.620 1.00 87.81 221 LEU A CA 1
ATOM 1812 C C . LEU A 1 221 ? 3.285 -14.092 -5.172 1.00 87.81 221 LEU A C 1
ATOM 1814 O O . LEU A 1 221 ? 2.246 -14.001 -4.525 1.00 87.81 221 LEU A O 1
ATOM 1818 N N . MET A 1 222 ? 3.356 -14.742 -6.333 1.00 86.75 222 MET A N 1
ATOM 1819 C CA . MET A 1 222 ? 2.191 -15.386 -6.943 1.00 86.75 222 MET A CA 1
ATOM 1820 C C . MET A 1 222 ? 1.629 -16.515 -6.070 1.00 86.75 222 MET A C 1
ATOM 1822 O O . MET A 1 222 ? 0.427 -16.761 -6.097 1.00 86.75 222 MET A O 1
ATOM 1826 N N . LYS A 1 223 ? 2.479 -17.190 -5.286 1.00 84.56 223 LYS A N 1
ATOM 1827 C CA . LYS A 1 223 ? 2.068 -18.288 -4.402 1.00 84.56 223 LYS A CA 1
ATOM 1828 C C . LYS A 1 223 ? 1.600 -17.828 -3.018 1.00 84.56 223 LYS A C 1
ATOM 1830 O O . LYS A 1 223 ? 0.640 -18.379 -2.493 1.00 84.56 223 LYS A O 1
ATOM 1835 N N . ASN A 1 224 ? 2.305 -16.880 -2.405 1.00 82.94 224 ASN A N 1
ATOM 1836 C CA . ASN A 1 224 ? 2.133 -16.532 -0.987 1.00 82.94 224 ASN A CA 1
ATOM 1837 C C . ASN A 1 224 ? 1.501 -15.143 -0.777 1.00 82.94 224 ASN A C 1
ATOM 1839 O O . ASN A 1 224 ? 1.146 -14.782 0.344 1.00 82.94 224 ASN A O 1
ATOM 1843 N N . GLY A 1 225 ? 1.343 -14.344 -1.836 1.00 86.69 225 GLY A N 1
ATOM 1844 C CA . GLY A 1 225 ? 0.872 -12.965 -1.741 1.00 86.69 225 GLY A CA 1
ATOM 1845 C C . GLY A 1 225 ? 1.917 -12.021 -1.135 1.00 86.69 225 GLY A C 1
ATOM 1846 O O . GLY A 1 225 ? 3.122 -12.259 -1.212 1.00 86.69 225 GLY A O 1
ATOM 1847 N N . ILE A 1 226 ? 1.453 -10.912 -0.542 1.00 86.75 226 ILE A N 1
ATOM 1848 C CA . ILE A 1 226 ? 2.324 -9.821 -0.055 1.00 86.75 226 ILE A CA 1
ATOM 1849 C C . ILE A 1 226 ? 2.358 -9.639 1.468 1.00 86.75 226 ILE A C 1
ATOM 1851 O O . ILE A 1 226 ? 3.039 -8.731 1.951 1.00 86.75 226 ILE A O 1
ATOM 1855 N N . ARG A 1 227 ? 1.604 -10.441 2.231 1.00 83.81 227 ARG A N 1
ATOM 1856 C CA . ARG A 1 227 ? 1.378 -10.196 3.666 1.00 83.81 227 ARG A CA 1
ATOM 1857 C C . ARG A 1 227 ? 2.665 -10.231 4.476 1.00 83.81 227 ARG A C 1
ATOM 1859 O O . ARG A 1 227 ? 2.946 -9.282 5.203 1.00 83.81 227 ARG A O 1
ATOM 1866 N N . GLU A 1 228 ? 3.483 -11.259 4.274 1.00 81.25 228 GLU A N 1
ATOM 1867 C CA . GLU A 1 228 ? 4.768 -11.389 4.968 1.00 81.25 228 GLU A CA 1
ATOM 1868 C C . GLU A 1 228 ? 5.724 -10.229 4.667 1.00 81.25 228 GLU A C 1
ATOM 1870 O O . GLU A 1 228 ? 6.473 -9.807 5.540 1.00 81.25 228 GLU A O 1
ATOM 1875 N N . ILE A 1 229 ? 5.662 -9.662 3.457 1.00 84.88 229 ILE A N 1
ATOM 1876 C CA . ILE A 1 229 ? 6.518 -8.538 3.048 1.00 84.88 229 ILE A CA 1
ATOM 1877 C C . ILE A 1 229 ? 6.087 -7.239 3.734 1.00 84.88 229 ILE A C 1
ATOM 1879 O O . ILE A 1 229 ? 6.910 -6.373 4.026 1.00 84.88 229 ILE A O 1
ATOM 1883 N N . CYS A 1 230 ? 4.786 -7.069 3.966 1.00 81.62 230 CYS A N 1
ATOM 1884 C CA . CYS A 1 230 ? 4.244 -5.824 4.499 1.00 81.62 230 CYS A CA 1
ATOM 1885 C C . CYS A 1 230 ? 4.256 -5.755 6.034 1.00 81.62 230 CYS A C 1
ATOM 1887 O O . CYS A 1 230 ? 4.045 -4.664 6.569 1.00 81.62 230 CYS A O 1
ATOM 1889 N N . GLU A 1 231 ? 4.491 -6.876 6.730 1.00 76.69 231 GLU A N 1
ATOM 1890 C CA . GLU A 1 231 ? 4.530 -7.000 8.203 1.00 76.69 231 GLU A CA 1
ATOM 1891 C C . GLU A 1 231 ? 3.270 -6.460 8.925 1.00 76.69 231 GLU A C 1
ATOM 1893 O O . GLU A 1 231 ? 3.301 -6.203 10.127 1.00 76.69 231 GLU A O 1
ATOM 1898 N N . ASN A 1 232 ? 2.168 -6.230 8.203 1.00 80.75 232 ASN A N 1
ATOM 1899 C CA . ASN A 1 232 ? 0.923 -5.662 8.719 1.00 80.75 232 ASN A CA 1
ATOM 1900 C C . ASN A 1 232 ? -0.279 -6.240 7.963 1.00 80.75 232 ASN A C 1
ATOM 1902 O O . ASN A 1 232 ? -0.197 -6.473 6.756 1.00 80.75 232 ASN A O 1
ATOM 1906 N N . ASP A 1 233 ? -1.410 -6.379 8.656 1.00 87.62 233 ASP A N 1
ATOM 1907 C CA . ASP A 1 233 ? -2.657 -6.871 8.052 1.00 87.62 233 ASP A CA 1
ATOM 1908 C C . ASP A 1 233 ? -3.396 -5.800 7.249 1.00 87.62 233 ASP A C 1
ATOM 1910 O O . ASP A 1 233 ? -4.206 -6.133 6.395 1.00 87.62 233 ASP A O 1
ATOM 1914 N N . LEU A 1 234 ? -3.123 -4.516 7.499 1.00 91.44 234 LEU A N 1
ATOM 1915 C CA . LEU A 1 234 ? -3.646 -3.417 6.690 1.00 91.44 234 LEU A CA 1
ATOM 1916 C C . LEU A 1 234 ? -2.520 -2.767 5.901 1.00 91.44 234 LEU A C 1
ATOM 1918 O O . LEU A 1 234 ? -1.468 -2.444 6.457 1.00 91.44 234 LEU A O 1
ATOM 1922 N N . VAL A 1 235 ? -2.752 -2.535 4.613 1.00 91.69 235 VAL A N 1
ATOM 1923 C CA . VAL A 1 235 ? -1.758 -1.967 3.703 1.00 91.69 235 VAL A CA 1
ATOM 1924 C C . VAL A 1 235 ? -2.375 -0.972 2.737 1.00 91.69 235 VAL A C 1
ATOM 1926 O O . VAL A 1 235 ? -3.518 -1.101 2.313 1.00 91.69 235 VAL A O 1
ATOM 1929 N N . SER A 1 236 ? -1.578 0.018 2.356 1.00 91.94 236 SER A N 1
ATOM 1930 C CA . SER A 1 236 ? -1.977 1.040 1.395 1.00 91.94 236 SER A CA 1
ATOM 1931 C C . SER A 1 236 ? -1.773 0.577 -0.052 1.00 91.94 236 SER A C 1
ATOM 1933 O O . SER A 1 236 ? -0.725 0.027 -0.412 1.00 91.94 236 SER A O 1
ATOM 1935 N N . PHE A 1 237 ? -2.778 0.818 -0.882 1.00 93.62 237 PHE A N 1
ATOM 1936 C CA . PHE A 1 237 ? -2.768 0.675 -2.332 1.00 93.62 237 PHE A CA 1
ATOM 1937 C C . PHE A 1 237 ? -3.217 1.987 -2.974 1.00 93.62 237 PHE A C 1
ATOM 1939 O O . PHE A 1 237 ? -3.901 2.798 -2.363 1.00 93.62 237 PHE A O 1
ATOM 1946 N N . THR A 1 238 ? -2.880 2.183 -4.242 1.00 91.88 238 THR A N 1
ATOM 1947 C CA . THR A 1 238 ? -3.257 3.370 -5.013 1.00 91.88 238 THR A CA 1
ATOM 1948 C C . THR A 1 238 ? -3.949 2.963 -6.308 1.00 91.88 238 THR A C 1
ATOM 1950 O O . THR A 1 238 ? -3.602 1.949 -6.911 1.00 91.88 238 THR A O 1
ATOM 1953 N N . SER A 1 239 ? -4.909 3.744 -6.805 1.00 91.06 239 SER A N 1
ATOM 1954 C CA . SER A 1 239 ? -5.440 3.514 -8.168 1.00 91.06 239 SER A CA 1
ATOM 1955 C C . SER A 1 239 ? -4.481 3.975 -9.280 1.00 91.06 239 SER A C 1
ATOM 1957 O O . SER A 1 239 ? -4.720 3.708 -10.461 1.00 91.06 239 SER A O 1
ATOM 1959 N N . SER A 1 240 ? -3.383 4.658 -8.929 1.00 90.62 240 SER A N 1
ATOM 1960 C CA . SER A 1 240 ? -2.418 5.208 -9.880 1.00 90.62 240 SER A CA 1
ATOM 1961 C C . SER A 1 240 ? -1.167 4.343 -9.989 1.00 90.62 240 SER A C 1
ATOM 1963 O O . SER A 1 240 ? -0.291 4.342 -9.123 1.00 90.62 240 SER A O 1
ATOM 1965 N N . LYS A 1 241 ? -1.011 3.676 -11.134 1.00 91.25 241 LYS A N 1
ATOM 1966 C CA . LYS A 1 241 ? 0.202 2.907 -11.439 1.00 91.25 241 LYS A CA 1
ATOM 1967 C C . LYS A 1 241 ? 1.477 3.763 -11.401 1.00 91.25 241 LYS A C 1
ATOM 1969 O O . LYS A 1 241 ? 2.538 3.266 -11.039 1.00 91.25 241 LYS A O 1
ATOM 1974 N N . THR A 1 242 ? 1.382 5.049 -11.739 1.00 89.44 242 THR A N 1
ATOM 1975 C CA . THR A 1 242 ? 2.511 5.993 -11.667 1.00 89.44 242 THR A CA 1
ATOM 1976 C C . THR A 1 242 ? 2.969 6.222 -10.228 1.00 89.44 242 THR A C 1
ATOM 1978 O O . THR A 1 242 ? 4.171 6.227 -9.972 1.00 89.44 242 THR A O 1
ATOM 1981 N N . ILE A 1 243 ? 2.032 6.355 -9.286 1.00 89.56 243 ILE A N 1
ATOM 1982 C CA . ILE A 1 243 ? 2.360 6.522 -7.864 1.00 89.56 243 ILE A CA 1
ATOM 1983 C C . ILE A 1 243 ? 2.974 5.230 -7.312 1.00 89.56 243 ILE A C 1
ATOM 1985 O O . ILE A 1 243 ? 4.013 5.266 -6.656 1.00 89.56 243 ILE A O 1
ATOM 1989 N N . ALA A 1 244 ? 2.434 4.065 -7.683 1.00 92.31 244 ALA A N 1
ATOM 1990 C CA . ALA A 1 244 ? 3.058 2.791 -7.330 1.00 92.31 244 ALA A CA 1
ATOM 1991 C C . ALA A 1 244 ? 4.510 2.693 -7.851 1.00 92.31 244 ALA A C 1
ATOM 1993 O O . ALA A 1 244 ? 5.407 2.281 -7.115 1.00 92.31 244 ALA A O 1
ATOM 1994 N N . LYS A 1 245 ? 4.780 3.142 -9.088 1.00 91.75 245 LYS A N 1
ATOM 1995 C CA . LYS A 1 245 ? 6.146 3.209 -9.647 1.00 91.75 245 LYS A CA 1
ATOM 1996 C C . LYS A 1 245 ? 7.069 4.130 -8.869 1.00 91.75 245 LYS A C 1
ATOM 1998 O O . LYS A 1 245 ? 8.243 3.797 -8.702 1.00 91.75 245 LYS A O 1
ATOM 2003 N N . TYR A 1 246 ? 6.554 5.252 -8.372 1.00 88.81 246 TYR A N 1
ATOM 2004 C CA . TYR A 1 246 ? 7.318 6.124 -7.490 1.00 88.81 246 TYR A CA 1
ATOM 2005 C C . TYR A 1 246 ? 7.756 5.380 -6.219 1.00 88.81 246 TYR A C 1
ATOM 2007 O O . TYR A 1 246 ? 8.937 5.403 -5.875 1.00 88.81 246 TYR A O 1
ATOM 2015 N N . PHE A 1 247 ? 6.845 4.663 -5.550 1.00 87.50 247 PHE A N 1
ATOM 2016 C CA . PHE A 1 247 ? 7.181 3.943 -4.316 1.00 87.50 247 PHE A CA 1
ATOM 2017 C C . PHE A 1 247 ? 8.191 2.806 -4.537 1.00 87.50 247 PHE A C 1
ATOM 2019 O O . PHE A 1 247 ? 9.095 2.633 -3.711 1.00 87.50 247 PHE A O 1
ATOM 2026 N N . ALA A 1 248 ? 8.103 2.103 -5.673 1.00 90.19 248 ALA A N 1
ATOM 2027 C CA . ALA A 1 248 ? 9.090 1.101 -6.092 1.00 90.19 248 ALA A CA 1
ATOM 2028 C C . ALA A 1 248 ? 10.457 1.708 -6.483 1.00 90.19 248 ALA A C 1
ATOM 2030 O O . ALA A 1 248 ? 11.468 1.013 -6.435 1.00 90.19 248 ALA A O 1
ATOM 2031 N N . ASN A 1 249 ? 10.506 3.000 -6.833 1.00 86.75 249 ASN A N 1
ATOM 2032 C CA . ASN A 1 249 ? 11.724 3.788 -7.061 1.00 86.75 249 ASN A CA 1
ATOM 2033 C C . ASN A 1 249 ? 12.737 3.167 -8.047 1.00 86.75 249 ASN A C 1
ATOM 2035 O O . ASN A 1 249 ? 13.930 3.132 -7.761 1.00 86.75 249 ASN A O 1
ATOM 2039 N N . LYS A 1 250 ? 12.269 2.656 -9.196 1.00 82.44 250 LYS A N 1
ATOM 2040 C CA . LYS A 1 250 ? 13.110 1.992 -10.219 1.00 82.44 250 LYS A CA 1
ATOM 2041 C C . LYS A 1 250 ? 13.981 0.839 -9.677 1.00 82.44 250 LYS A C 1
ATOM 2043 O O . LYS A 1 250 ? 14.982 0.496 -10.297 1.00 82.44 250 LYS A O 1
ATOM 2048 N N . GLY A 1 251 ? 13.605 0.266 -8.536 1.00 87.75 251 GLY A N 1
ATOM 2049 C CA . GLY A 1 251 ? 14.364 -0.753 -7.818 1.00 87.75 251 GLY A CA 1
ATOM 2050 C C . GLY A 1 251 ? 13.435 -1.725 -7.098 1.00 87.75 251 GLY A C 1
ATOM 2051 O O . GLY A 1 251 ? 13.575 -1.942 -5.891 1.00 87.75 251 GLY A O 1
ATOM 2052 N N . GLY A 1 252 ? 12.386 -2.191 -7.779 1.00 92.62 252 GLY A N 1
ATOM 2053 C CA . GLY A 1 252 ? 11.355 -3.010 -7.152 1.00 92.62 252 GLY A CA 1
ATOM 2054 C C . GLY A 1 252 ? 10.276 -3.510 -8.104 1.00 92.62 252 GLY A C 1
ATOM 2055 O O . GLY A 1 252 ? 10.490 -3.667 -9.304 1.00 92.62 252 GLY A O 1
ATOM 2056 N N . LEU A 1 253 ? 9.095 -3.775 -7.550 1.00 94.69 253 LEU A N 1
ATOM 2057 C CA . LEU A 1 253 ? 7.969 -4.379 -8.256 1.00 94.69 253 LEU A CA 1
ATOM 2058 C C . LEU A 1 253 ? 6.685 -3.586 -8.019 1.00 94.69 253 LEU A C 1
ATOM 2060 O O . LEU A 1 253 ? 6.500 -2.946 -6.981 1.00 94.69 253 LEU A O 1
ATOM 2064 N N . ILE A 1 254 ? 5.786 -3.660 -8.993 1.00 95.50 254 ILE A N 1
ATOM 2065 C CA . ILE A 1 254 ? 4.426 -3.140 -8.926 1.00 95.50 254 ILE A CA 1
ATOM 2066 C C . ILE A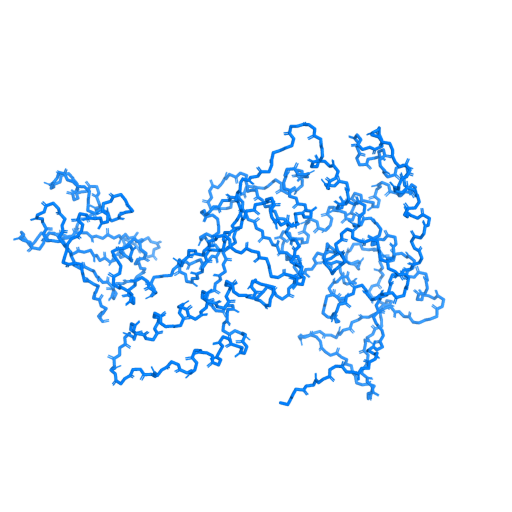 1 254 ? 3.483 -4.327 -8.865 1.00 95.50 254 ILE A C 1
ATOM 2068 O O . ILE A 1 254 ? 3.369 -5.088 -9.826 1.00 95.50 254 ILE A O 1
ATOM 2072 N N . ILE A 1 255 ? 2.800 -4.456 -7.737 1.00 94.62 255 ILE A N 1
ATOM 2073 C CA . ILE A 1 255 ? 1.754 -5.451 -7.539 1.00 94.62 255 ILE A CA 1
ATOM 2074 C C . ILE A 1 255 ? 0.440 -4.843 -7.993 1.00 94.62 255 ILE A C 1
ATOM 2076 O O . ILE A 1 255 ? 0.107 -3.722 -7.605 1.00 94.62 255 ILE A O 1
ATOM 2080 N N . GLU A 1 256 ? -0.292 -5.579 -8.814 1.00 94.88 256 GLU A N 1
ATOM 2081 C CA . GLU A 1 256 ? -1.595 -5.201 -9.335 1.00 94.88 256 GLU A CA 1
ATOM 2082 C C . GLU A 1 256 ? -2.638 -6.206 -8.856 1.00 94.88 256 GLU A C 1
ATOM 2084 O O . GLU A 1 256 ? -2.483 -7.417 -9.035 1.00 94.88 256 GLU A O 1
ATOM 2089 N N . VAL A 1 257 ? -3.725 -5.699 -8.283 1.00 93.00 257 VAL A N 1
ATOM 2090 C CA . VAL A 1 257 ? -4.854 -6.519 -7.834 1.00 93.00 257 VAL A CA 1
ATOM 2091 C C . VAL A 1 257 ? -6.162 -5.948 -8.353 1.00 93.00 257 VAL A C 1
ATOM 2093 O O . VAL A 1 257 ? -6.306 -4.735 -8.550 1.00 93.00 257 VAL A O 1
ATOM 2096 N N . ASN A 1 258 ? -7.123 -6.834 -8.587 1.00 91.12 258 ASN A N 1
ATOM 2097 C CA . ASN A 1 258 ? -8.484 -6.446 -8.912 1.00 91.12 258 ASN A CA 1
ATOM 2098 C C . ASN A 1 258 ? -9.180 -5.979 -7.631 1.00 91.12 258 ASN A C 1
ATOM 2100 O O . ASN A 1 258 ? -9.222 -6.700 -6.639 1.00 91.12 258 ASN A O 1
ATOM 2104 N N . ALA A 1 259 ? -9.735 -4.769 -7.652 1.00 89.12 259 ALA A N 1
ATOM 2105 C CA . ALA A 1 259 ? -10.337 -4.168 -6.462 1.00 89.12 259 ALA A CA 1
ATOM 2106 C C . ALA A 1 259 ? -11.610 -4.898 -5.988 1.00 89.12 259 ALA A C 1
ATOM 2108 O O . ALA A 1 259 ? -12.064 -4.667 -4.869 1.00 89.12 259 ALA A O 1
ATOM 2109 N N . ASN A 1 260 ? -12.204 -5.737 -6.844 1.00 87.19 260 ASN A N 1
ATOM 2110 C CA . ASN A 1 260 ? -13.380 -6.539 -6.507 1.00 87.19 260 ASN A CA 1
ATOM 2111 C C . ASN A 1 260 ? -13.033 -7.842 -5.776 1.00 87.19 260 ASN A C 1
ATOM 2113 O O . ASN A 1 260 ? -13.906 -8.396 -5.115 1.00 87.19 260 ASN A O 1
ATOM 2117 N N . ASP A 1 261 ? -11.781 -8.293 -5.862 1.00 87.31 261 ASP A N 1
ATOM 2118 C CA . ASP A 1 261 ? -11.340 -9.591 -5.332 1.00 87.31 261 ASP A CA 1
ATOM 2119 C C . ASP A 1 261 ? -10.657 -9.441 -3.957 1.00 87.31 261 ASP A C 1
ATOM 2121 O O . ASP A 1 261 ? -10.082 -10.381 -3.416 1.00 87.31 261 ASP A O 1
ATOM 2125 N N . VAL A 1 262 ? -10.698 -8.233 -3.386 1.00 88.38 262 VAL A N 1
ATOM 2126 C CA . VAL A 1 262 ? -9.979 -7.848 -2.167 1.00 88.38 262 VAL A CA 1
ATOM 2127 C C . VAL A 1 262 ? -10.878 -7.078 -1.203 1.00 88.38 262 VAL A C 1
ATOM 2129 O O . VAL A 1 262 ? -11.829 -6.398 -1.5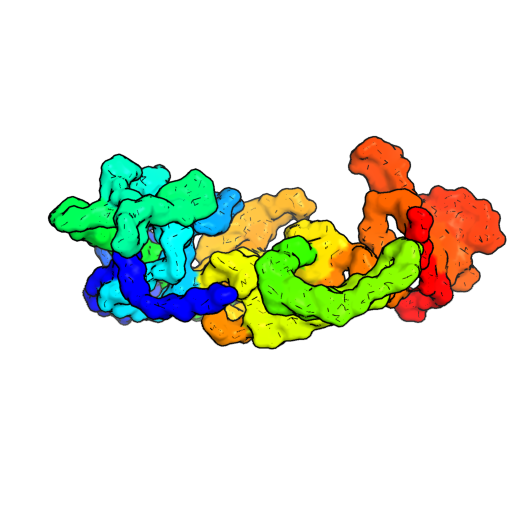99 1.00 88.38 262 VAL A O 1
ATOM 2132 N N . GLU A 1 263 ? -10.552 -7.149 0.086 1.00 89.31 263 GLU A N 1
ATOM 2133 C CA . GLU A 1 263 ? -11.263 -6.417 1.132 1.00 89.31 263 GLU A CA 1
ATOM 2134 C C . GLU A 1 263 ? -10.671 -5.008 1.296 1.00 89.31 263 GLU A C 1
ATOM 2136 O O . GLU A 1 263 ? -9.615 -4.811 1.899 1.00 89.31 263 GLU A O 1
ATOM 2141 N N . ILE A 1 264 ? -11.360 -4.012 0.733 1.00 90.81 264 ILE A N 1
ATOM 2142 C CA . ILE A 1 264 ? -11.066 -2.591 0.955 1.00 90.81 264 ILE A CA 1
ATOM 2143 C C . ILE A 1 264 ? -11.767 -2.161 2.244 1.00 90.81 264 ILE A C 1
ATOM 2145 O O . ILE A 1 264 ? -12.992 -2.203 2.324 1.00 90.81 264 ILE A O 1
ATOM 2149 N N . MET A 1 265 ? -10.987 -1.731 3.233 1.00 92.75 265 MET A N 1
ATOM 2150 C CA . MET A 1 265 ? -11.496 -1.269 4.526 1.00 92.75 265 MET A CA 1
ATOM 2151 C C . MET A 1 265 ? -11.958 0.188 4.451 1.00 92.75 265 MET A C 1
ATOM 2153 O O . MET A 1 265 ? -13.033 0.534 4.926 1.00 92.75 265 MET A O 1
ATOM 2157 N N . THR A 1 266 ? -11.150 1.056 3.838 1.00 92.62 266 THR A N 1
ATOM 2158 C CA . THR A 1 266 ? -11.515 2.451 3.559 1.00 92.62 266 THR A CA 1
ATOM 2159 C C . THR A 1 266 ? -10.680 3.012 2.402 1.00 92.62 266 THR A C 1
ATOM 2161 O O . THR A 1 266 ? -9.735 2.378 1.934 1.00 92.62 266 THR A O 1
ATOM 2164 N N . SER A 1 267 ? -11.068 4.176 1.886 1.00 90.00 267 SER A N 1
ATOM 2165 C CA . SER A 1 267 ? -10.408 4.877 0.782 1.00 90.00 267 SER A CA 1
ATOM 2166 C C . SER A 1 267 ? -10.948 6.302 0.653 1.00 90.00 267 SER A C 1
ATOM 2168 O O . SER A 1 267 ? -11.970 6.628 1.257 1.00 90.00 267 SER A O 1
ATOM 2170 N N . GLU A 1 268 ? -10.340 7.108 -0.217 1.00 84.44 268 GLU A N 1
ATOM 2171 C CA . GLU A 1 268 ? -10.848 8.439 -0.597 1.00 84.44 268 GLU A CA 1
ATOM 2172 C C . GLU A 1 268 ? -12.324 8.425 -1.030 1.00 84.44 268 GLU A C 1
ATOM 2174 O O . GLU A 1 268 ? -13.071 9.344 -0.711 1.00 84.44 268 GLU A O 1
ATOM 2179 N N . VAL A 1 269 ? -12.780 7.375 -1.727 1.00 82.88 269 VAL A N 1
ATOM 2180 C CA . VAL A 1 269 ? -14.179 7.320 -2.191 1.00 82.88 269 VAL A CA 1
ATOM 2181 C C . VAL A 1 269 ? -15.178 7.054 -1.064 1.00 82.88 269 VAL A C 1
ATOM 2183 O O . VAL A 1 269 ? -16.371 7.262 -1.263 1.00 82.88 269 VAL A O 1
ATOM 2186 N N . HIS A 1 270 ? -14.708 6.596 0.099 1.00 85.56 270 HIS A N 1
ATOM 2187 C CA . HIS A 1 270 ? -15.529 6.463 1.302 1.00 85.56 270 HIS A CA 1
ATOM 2188 C C . HIS A 1 270 ? -15.475 7.722 2.168 1.00 85.56 270 HIS A C 1
ATOM 2190 O O . HIS A 1 270 ? -16.442 8.030 2.859 1.00 85.56 270 HIS A O 1
ATOM 2196 N N . ASP A 1 271 ? -14.330 8.406 2.169 1.00 83.94 271 ASP A N 1
ATOM 2197 C CA . ASP A 1 271 ? -14.005 9.430 3.147 1.00 83.94 271 ASP A CA 1
ATOM 2198 C C . ASP A 1 271 ? -13.042 10.473 2.563 1.00 83.94 271 ASP A C 1
ATOM 2200 O O . ASP A 1 271 ? -11.864 10.203 2.308 1.00 83.94 271 ASP A O 1
ATOM 2204 N N . GLU A 1 272 ? -13.539 11.701 2.405 1.00 83.44 272 GLU A N 1
ATOM 2205 C CA . GLU A 1 272 ? -12.781 12.834 1.867 1.00 83.44 272 GLU A CA 1
ATOM 2206 C C . GLU A 1 272 ? -11.561 13.208 2.716 1.00 83.44 272 GLU A C 1
ATOM 2208 O O . GLU A 1 272 ? -10.642 13.854 2.215 1.00 83.44 272 GLU A O 1
ATOM 2213 N N . ARG A 1 273 ? -11.484 12.761 3.979 1.00 86.12 273 ARG A N 1
ATOM 2214 C CA . ARG A 1 273 ? -10.289 12.952 4.814 1.00 86.12 273 ARG A CA 1
ATOM 2215 C C . ARG A 1 273 ? -9.063 12.270 4.208 1.00 86.12 273 ARG A C 1
ATOM 2217 O O . ARG A 1 273 ? -7.952 12.633 4.585 1.00 86.12 273 ARG A O 1
ATOM 2224 N N . PHE A 1 274 ? -9.224 11.334 3.267 1.00 82.31 274 PHE A N 1
ATOM 2225 C CA . PHE A 1 274 ? -8.136 10.744 2.478 1.00 82.31 274 PHE A CA 1
ATOM 2226 C C . PHE A 1 274 ? -7.799 11.507 1.188 1.00 82.31 274 PHE A C 1
ATOM 2228 O O . PHE A 1 274 ? -6.756 11.236 0.601 1.00 82.31 274 PHE A O 1
ATOM 2235 N N . ALA A 1 275 ? -8.606 12.484 0.768 1.00 79.31 275 ALA A N 1
ATOM 2236 C CA . ALA A 1 275 ? -8.371 13.260 -0.446 1.00 79.31 275 ALA A CA 1
ATOM 2237 C C . ALA A 1 275 ? -7.214 14.252 -0.251 1.00 79.31 275 ALA A C 1
ATOM 2239 O O . ALA A 1 275 ? -7.380 15.352 0.273 1.00 79.31 275 ALA A O 1
ATOM 2240 N N . GLU A 1 276 ? -6.014 13.869 -0.684 1.00 74.12 276 GLU A N 1
ATOM 2241 C CA . GLU A 1 276 ? -4.829 14.729 -0.687 1.00 74.12 276 GLU A CA 1
ATOM 2242 C C . GLU A 1 276 ? -4.167 14.753 -2.056 1.00 74.12 276 GLU A C 1
ATOM 2244 O O . GLU A 1 276 ? -4.252 13.803 -2.831 1.00 74.12 276 GLU A O 1
ATOM 2249 N N . LYS A 1 277 ? -3.496 15.866 -2.369 1.00 76.38 277 LYS A N 1
ATOM 2250 C CA . LYS A 1 277 ? -2.702 15.950 -3.592 1.00 76.38 277 LYS A CA 1
ATOM 2251 C C . LYS A 1 277 ? -1.422 15.144 -3.427 1.00 76.38 277 LYS A C 1
ATOM 2253 O O . LYS A 1 277 ? -0.634 15.414 -2.525 1.00 76.38 277 LYS A O 1
ATOM 2258 N N . ASP A 1 278 ? -1.192 14.215 -4.342 1.00 70.94 278 ASP A N 1
ATOM 2259 C CA . ASP A 1 278 ? 0.038 13.446 -4.404 1.00 70.94 278 ASP A CA 1
ATOM 2260 C C . ASP A 1 278 ? 1.198 14.346 -4.857 1.00 70.94 278 ASP A C 1
ATOM 2262 O O . ASP A 1 278 ? 1.061 15.157 -5.773 1.00 70.94 278 ASP A O 1
ATOM 2266 N N . TYR A 1 279 ? 2.370 14.213 -4.243 1.00 70.19 279 TYR A N 1
ATOM 2267 C CA . TYR A 1 279 ? 3.523 15.069 -4.556 1.00 70.19 279 TYR A CA 1
ATOM 2268 C C . TYR A 1 279 ? 4.163 14.756 -5.924 1.00 70.19 279 TYR A C 1
ATOM 2270 O O . TYR A 1 279 ? 5.004 15.528 -6.382 1.00 70.19 279 TYR A O 1
ATOM 2278 N N . VAL A 1 280 ? 3.806 13.641 -6.583 1.00 70.75 280 VAL A N 1
ATOM 2279 C CA . VAL A 1 280 ? 4.377 13.242 -7.884 1.00 70.75 280 VAL A CA 1
ATOM 2280 C C . VAL A 1 280 ? 3.628 13.908 -9.033 1.00 70.75 280 VAL A C 1
ATOM 2282 O O . VAL A 1 280 ? 4.238 14.479 -9.934 1.00 70.75 280 VAL A O 1
ATOM 2285 N N . SER A 1 281 ? 2.302 13.807 -9.029 1.00 72.00 281 SER A N 1
ATOM 2286 C CA . SER A 1 281 ? 1.428 14.263 -10.105 1.00 72.00 281 SER A CA 1
ATOM 2287 C C . SER A 1 281 ? 0.639 15.521 -9.745 1.00 72.00 281 SER A C 1
ATOM 2289 O O . SER A 1 281 ? 0.052 16.136 -10.639 1.00 72.00 281 SER A O 1
ATOM 2291 N N . ASN A 1 282 ? 0.676 15.942 -8.474 1.00 73.44 282 ASN A N 1
ATOM 2292 C CA . ASN A 1 282 ? -0.069 17.076 -7.921 1.00 73.44 282 ASN A CA 1
ATOM 2293 C C . ASN A 1 282 ? -1.589 16.948 -8.140 1.00 73.44 282 ASN A C 1
ATOM 2295 O O . ASN A 1 282 ? -2.313 17.948 -8.213 1.00 73.44 282 ASN A O 1
ATOM 2299 N N . LYS A 1 283 ? -2.073 15.709 -8.286 1.00 77.31 283 LYS A N 1
ATOM 2300 C CA . LYS A 1 283 ? -3.492 15.361 -8.423 1.00 77.31 283 LYS A CA 1
ATOM 2301 C C . LYS A 1 283 ? -3.953 14.699 -7.137 1.00 77.31 283 LYS A C 1
ATOM 2303 O O . LYS A 1 283 ? -3.132 14.240 -6.359 1.00 77.31 283 LYS A O 1
ATOM 2308 N N . LEU A 1 284 ? -5.264 14.653 -6.915 1.00 73.62 284 LEU A N 1
ATOM 2309 C CA . LEU A 1 284 ? -5.804 13.908 -5.781 1.00 73.62 284 LEU A CA 1
ATOM 2310 C C . LEU A 1 284 ? -5.404 12.433 -5.907 1.00 73.62 284 LEU A C 1
ATOM 2312 O O . LEU A 1 284 ? -5.737 11.779 -6.904 1.00 73.62 284 LEU A O 1
ATOM 2316 N N . GLU A 1 285 ? -4.628 11.951 -4.937 1.00 72.81 285 GLU A N 1
ATOM 2317 C CA . GLU A 1 285 ? -4.324 10.538 -4.812 1.00 72.81 285 GLU A CA 1
ATOM 2318 C C . GLU A 1 285 ? -5.582 9.798 -4.388 1.00 72.81 285 GLU A C 1
ATOM 2320 O O . GLU A 1 285 ? -6.283 10.217 -3.471 1.00 72.81 285 GLU A O 1
ATOM 2325 N N . LYS A 1 286 ? -5.813 8.645 -5.015 1.00 82.38 286 LYS A N 1
ATOM 2326 C CA . LYS A 1 286 ? -6.831 7.709 -4.548 1.00 82.38 286 LYS A CA 1
ATOM 2327 C C . LYS A 1 286 ? -6.142 6.573 -3.817 1.00 82.38 286 LYS A C 1
ATOM 2329 O O . LYS A 1 286 ? -5.762 5.580 -4.450 1.00 82.38 286 LYS A O 1
ATOM 2334 N N . GLU A 1 287 ? -5.936 6.772 -2.522 1.00 88.62 287 GLU A N 1
ATOM 2335 C CA . GLU A 1 287 ? -5.444 5.748 -1.607 1.00 88.62 287 GLU A CA 1
ATOM 2336 C C . GLU A 1 287 ? -6.586 4.796 -1.219 1.00 88.62 287 GLU A C 1
ATOM 2338 O O . GLU A 1 287 ? -7.722 5.216 -0.992 1.00 88.62 287 GLU A O 1
ATOM 2343 N N . TYR A 1 288 ? -6.265 3.507 -1.137 1.00 92.06 288 TYR A N 1
ATOM 2344 C CA . TYR A 1 288 ? -7.138 2.421 -0.712 1.00 92.06 288 TYR A CA 1
ATOM 2345 C C . TYR A 1 288 ? -6.435 1.633 0.389 1.00 92.06 288 TYR A C 1
ATOM 2347 O O . TYR A 1 288 ? -5.361 1.074 0.167 1.00 92.06 288 TYR A O 1
ATOM 2355 N N . ILE A 1 289 ? -7.046 1.562 1.569 1.00 93.81 289 ILE A N 1
ATOM 2356 C CA . ILE A 1 289 ? -6.575 0.720 2.667 1.00 93.81 289 ILE A CA 1
ATOM 2357 C C . ILE A 1 289 ? -7.164 -0.671 2.474 1.00 93.81 289 ILE A C 1
ATOM 2359 O O . ILE A 1 289 ? -8.374 -0.870 2.586 1.00 93.81 289 ILE A O 1
ATOM 2363 N N . LEU A 1 290 ? -6.294 -1.629 2.183 1.00 92.75 290 LEU A N 1
ATOM 2364 C CA . LEU A 1 290 ? -6.630 -3.030 1.981 1.00 92.75 290 LEU A CA 1
ATOM 2365 C C . LEU A 1 290 ? -6.342 -3.838 3.234 1.00 92.75 290 LEU A C 1
ATOM 2367 O O . LEU A 1 290 ? -5.299 -3.642 3.858 1.00 92.75 290 LEU A O 1
ATOM 2371 N N . ARG A 1 291 ? -7.218 -4.794 3.541 1.00 91.56 291 ARG A N 1
ATOM 2372 C CA . ARG A 1 291 ? -6.926 -5.864 4.491 1.00 91.56 291 ARG A CA 1
ATOM 2373 C C . ARG A 1 291 ? -6.337 -7.070 3.763 1.00 91.56 291 ARG A C 1
ATOM 2375 O O . ARG A 1 291 ? -6.883 -7.536 2.766 1.00 91.56 291 ARG A O 1
ATOM 2382 N N . LEU A 1 292 ? -5.218 -7.572 4.270 1.00 86.94 292 LEU A N 1
ATOM 2383 C CA . LEU A 1 292 ? -4.570 -8.801 3.833 1.00 86.94 292 LEU A CA 1
ATOM 2384 C C . LEU A 1 292 ? -5.058 -9.944 4.725 1.00 86.94 292 LEU A C 1
ATOM 2386 O O . LEU A 1 292 ? -4.763 -9.968 5.917 1.00 86.94 292 LEU A O 1
ATOM 2390 N N . THR A 1 293 ? -5.825 -10.872 4.160 1.00 74.31 293 THR A N 1
ATOM 2391 C CA . THR A 1 293 ? -6.339 -12.050 4.872 1.00 74.31 293 THR A CA 1
ATOM 2392 C C . THR A 1 293 ? -5.324 -13.204 4.876 1.00 74.31 293 THR A C 1
ATOM 2394 O O . THR A 1 293 ? -4.272 -13.132 4.237 1.00 74.31 293 THR A O 1
ATOM 2397 N N . ASP A 1 294 ? -5.621 -14.278 5.622 1.00 60.88 294 ASP A N 1
ATOM 2398 C CA . ASP A 1 294 ? -4.806 -15.507 5.656 1.00 60.88 294 ASP A CA 1
ATOM 2399 C C . ASP A 1 294 ? -4.793 -16.255 4.310 1.00 60.88 294 ASP A C 1
ATOM 2401 O O . ASP A 1 294 ? -3.841 -16.965 3.992 1.00 60.88 294 ASP A O 1
ATOM 2405 N N . THR A 1 295 ? -5.841 -16.095 3.498 1.00 58.09 295 THR A N 1
ATOM 2406 C CA . THR A 1 295 ? -5.880 -16.605 2.125 1.00 58.09 295 THR A CA 1
ATOM 2407 C C . THR A 1 295 ? -5.047 -15.700 1.228 1.00 58.09 295 THR A C 1
ATOM 2409 O O . THR A 1 295 ? -5.276 -14.491 1.205 1.00 58.09 295 THR A O 1
ATOM 2412 N N . SER A 1 296 ? -4.100 -16.275 0.481 1.00 60.66 296 SER A N 1
ATOM 2413 C CA . SER A 1 296 ? -3.236 -15.538 -0.445 1.00 60.66 296 SER A CA 1
ATOM 2414 C C . SER A 1 296 ? -4.069 -14.616 -1.336 1.00 60.66 296 SER A C 1
ATOM 2416 O O . SER A 1 296 ? -4.878 -15.085 -2.135 1.00 60.66 296 SER A O 1
ATOM 2418 N N . MET A 1 297 ? -3.871 -13.307 -1.184 1.00 73.06 297 MET A N 1
ATOM 2419 C CA . MET A 1 297 ? -4.447 -12.299 -2.069 1.00 73.06 297 MET A CA 1
ATOM 2420 C C . MET A 1 297 ? -4.077 -12.644 -3.513 1.00 73.06 297 MET A C 1
ATOM 2422 O O . MET A 1 297 ? -2.888 -12.745 -3.827 1.00 73.06 297 MET A O 1
ATOM 2426 N N . GLU A 1 298 ? -5.076 -12.816 -4.379 1.00 79.50 298 GLU A N 1
ATOM 2427 C CA . GLU A 1 298 ? -4.830 -13.138 -5.781 1.00 79.50 298 GLU A CA 1
ATOM 2428 C C . GLU A 1 298 ? -4.184 -11.933 -6.474 1.00 79.50 298 GLU A C 1
ATOM 2430 O O . GLU A 1 298 ? -4.791 -10.877 -6.680 1.00 79.50 298 GLU A O 1
ATOM 2435 N N . ILE A 1 299 ? -2.902 -12.078 -6.800 1.00 85.38 299 ILE A N 1
ATOM 2436 C CA . ILE A 1 299 ? -2.171 -11.064 -7.543 1.00 85.38 299 ILE A CA 1
ATOM 2437 C C . ILE A 1 299 ? -2.524 -11.225 -9.017 1.00 85.38 299 ILE A C 1
ATOM 2439 O O . ILE A 1 299 ? -2.120 -12.184 -9.668 1.00 85.38 299 ILE A O 1
ATOM 2443 N N . SER A 1 300 ? -3.258 -10.253 -9.554 1.00 85.25 300 SER A N 1
ATOM 2444 C CA . SER A 1 300 ? -3.668 -10.273 -10.960 1.00 85.25 300 SER A CA 1
ATOM 2445 C C . SER A 1 300 ? -2.490 -10.093 -11.918 1.00 85.25 300 SER A C 1
ATOM 2447 O O . SER A 1 300 ? -2.506 -10.622 -13.029 1.00 85.25 300 SER A O 1
ATOM 2449 N N . ASN A 1 301 ? -1.476 -9.324 -11.508 1.00 91.31 301 ASN A N 1
ATOM 2450 C CA . ASN A 1 301 ? -0.265 -9.104 -12.286 1.00 91.31 301 ASN A CA 1
ATOM 2451 C C . ASN A 1 301 ? 0.878 -8.562 -11.409 1.00 91.31 301 ASN A C 1
ATOM 2453 O O . ASN A 1 301 ? 0.652 -7.844 -10.431 1.00 91.31 301 ASN A O 1
ATOM 2457 N N . ILE A 1 302 ? 2.114 -8.858 -11.814 1.00 92.69 302 ILE A N 1
ATOM 2458 C CA . ILE A 1 302 ? 3.337 -8.301 -11.234 1.00 92.69 302 ILE A CA 1
ATOM 2459 C C . ILE A 1 302 ? 4.132 -7.649 -12.363 1.00 92.69 302 ILE A C 1
ATOM 2461 O O . ILE A 1 302 ? 4.578 -8.319 -13.291 1.00 92.69 302 ILE A O 1
ATOM 2465 N N . GLU A 1 303 ? 4.337 -6.335 -12.286 1.00 93.25 303 GLU A N 1
ATOM 2466 C CA . GLU A 1 303 ? 5.281 -5.642 -13.164 1.00 93.25 303 GLU A CA 1
ATOM 2467 C C . GLU A 1 303 ? 6.591 -5.410 -12.420 1.00 93.25 303 GLU A C 1
ATOM 2469 O O . GLU A 1 303 ? 6.629 -4.693 -11.421 1.00 93.25 303 GLU A O 1
ATOM 2474 N N . ILE A 1 304 ? 7.684 -5.961 -12.939 1.00 92.69 304 ILE A N 1
ATOM 2475 C CA . ILE A 1 304 ? 9.018 -5.622 -12.452 1.00 92.69 304 ILE A CA 1
ATOM 2476 C C . ILE A 1 304 ? 9.359 -4.207 -12.931 1.00 92.69 304 ILE A C 1
ATOM 2478 O O . ILE A 1 304 ? 9.321 -3.905 -14.125 1.00 92.69 304 ILE A O 1
ATOM 2482 N N . TYR A 1 305 ? 9.677 -3.323 -11.993 1.00 92.62 305 TYR A N 1
ATOM 2483 C CA . TYR A 1 305 ? 10.074 -1.943 -12.248 1.00 92.62 305 TYR A CA 1
ATOM 2484 C C . TYR A 1 305 ? 11.453 -1.701 -11.634 1.00 92.62 305 TYR A C 1
ATOM 2486 O O . TYR A 1 305 ? 11.617 -0.929 -10.687 1.00 92.62 305 TYR A O 1
ATOM 2494 N N . ASP A 1 306 ? 12.441 -2.397 -12.192 1.00 92.25 306 ASP A N 1
ATOM 2495 C CA . ASP A 1 306 ? 13.837 -2.340 -11.777 1.00 92.25 306 ASP A CA 1
ATOM 2496 C C . ASP A 1 306 ? 14.762 -2.295 -12.999 1.00 92.25 306 ASP A C 1
ATOM 2498 O O . ASP A 1 306 ? 14.618 -3.087 -13.937 1.00 92.25 306 ASP A O 1
ATOM 2502 N N . LEU A 1 307 ? 15.690 -1.335 -12.994 1.00 90.62 307 LEU A N 1
ATOM 2503 C CA . LEU A 1 307 ? 16.671 -1.164 -14.059 1.00 90.62 307 LEU A CA 1
ATOM 2504 C C . LEU A 1 307 ? 17.590 -2.386 -14.195 1.00 90.62 307 LEU A C 1
ATOM 2506 O O . LEU A 1 307 ? 17.786 -2.868 -15.311 1.00 90.62 307 LEU A O 1
ATOM 2510 N N . ASP A 1 308 ? 18.110 -2.909 -13.088 1.00 89.56 308 ASP A N 1
ATOM 2511 C CA . ASP A 1 308 ? 19.037 -4.040 -13.058 1.00 89.56 308 ASP A CA 1
ATOM 2512 C C . ASP A 1 308 ? 18.383 -5.291 -13.643 1.00 89.56 308 ASP A C 1
ATOM 2514 O O . ASP A 1 308 ? 19.004 -6.011 -14.427 1.00 89.56 308 ASP A O 1
ATOM 2518 N N . TYR A 1 309 ? 17.102 -5.522 -13.345 1.00 91.75 309 TYR A N 1
ATOM 2519 C CA . TYR A 1 309 ? 16.358 -6.614 -13.968 1.00 91.75 309 TYR A CA 1
ATOM 2520 C C . TYR A 1 309 ? 16.252 -6.440 -15.487 1.00 91.75 309 TYR A C 1
ATOM 2522 O O . TYR A 1 309 ? 16.535 -7.371 -16.243 1.00 91.75 309 TYR A O 1
ATOM 2530 N N . TYR A 1 310 ? 15.881 -5.248 -15.965 1.00 92.62 310 TYR A N 1
ATOM 2531 C CA . TYR A 1 310 ? 15.776 -5.015 -17.405 1.00 92.62 310 TYR A CA 1
ATOM 2532 C C . TYR A 1 310 ? 17.121 -5.147 -18.119 1.00 92.62 310 TYR A C 1
ATOM 2534 O O . TYR A 1 310 ? 17.163 -5.671 -19.232 1.00 92.62 310 TYR A O 1
ATOM 2542 N N . ILE A 1 311 ? 18.221 -4.747 -17.480 1.00 91.69 311 ILE A N 1
ATOM 2543 C CA . ILE A 1 311 ? 19.567 -5.008 -17.993 1.00 91.69 311 ILE A CA 1
ATOM 2544 C C . ILE A 1 311 ? 19.850 -6.514 -18.007 1.00 91.69 311 ILE A C 1
ATOM 2546 O O . ILE A 1 311 ? 20.340 -7.036 -19.010 1.00 91.69 311 ILE A O 1
ATOM 2550 N N . ALA A 1 312 ? 19.512 -7.236 -16.939 1.00 90.75 312 ALA A N 1
ATOM 2551 C CA . ALA A 1 312 ? 19.736 -8.673 -16.823 1.00 90.75 312 ALA A CA 1
ATOM 2552 C C . ALA A 1 312 ? 19.089 -9.469 -17.966 1.00 90.75 312 ALA A C 1
ATOM 2554 O O . ALA A 1 312 ? 19.732 -10.342 -18.548 1.00 90.75 312 ALA A O 1
ATOM 2555 N N . ILE A 1 313 ? 17.864 -9.113 -18.356 1.00 92.00 313 ILE A N 1
ATOM 2556 C CA . ILE A 1 313 ? 17.163 -9.749 -19.484 1.00 92.00 313 ILE A CA 1
ATOM 2557 C C . ILE A 1 313 ? 17.455 -9.098 -20.844 1.00 92.00 313 ILE A C 1
ATOM 2559 O O . ILE A 1 313 ? 16.831 -9.457 -21.840 1.00 92.00 313 ILE A O 1
ATOM 2563 N N . ASN A 1 314 ? 18.378 -8.133 -20.890 1.00 90.81 314 ASN A N 1
ATOM 2564 C CA . ASN A 1 314 ? 18.720 -7.346 -22.076 1.00 90.81 314 ASN A CA 1
ATOM 2565 C C . ASN A 1 314 ? 17.477 -6.732 -22.760 1.00 90.81 314 ASN A C 1
ATOM 2567 O O . ASN A 1 314 ? 17.316 -6.803 -23.977 1.00 90.81 314 ASN A O 1
ATOM 2571 N N . SER A 1 315 ? 16.580 -6.146 -21.963 1.00 93.69 315 SER A N 1
ATOM 2572 C CA . SER A 1 315 ? 15.347 -5.510 -22.435 1.00 93.69 315 SER A CA 1
ATOM 2573 C C . SER A 1 315 ? 15.594 -4.070 -22.898 1.00 93.69 315 SER A C 1
ATOM 2575 O O . SER A 1 315 ? 16.126 -3.277 -22.116 1.00 93.69 315 SER A O 1
ATOM 2577 N N . PRO A 1 316 ? 15.101 -3.671 -24.090 1.00 94.69 316 PRO A N 1
ATOM 2578 C CA . PRO A 1 316 ? 15.160 -2.287 -24.562 1.00 94.69 316 PRO A CA 1
ATOM 2579 C C . PRO A 1 316 ? 14.560 -1.249 -23.602 1.00 94.69 316 PRO A C 1
ATOM 2581 O O . PRO A 1 316 ? 14.967 -0.085 -23.603 1.00 94.69 316 PRO A O 1
ATOM 2584 N N . LEU A 1 317 ? 13.617 -1.652 -22.743 1.00 92.56 317 LEU A N 1
ATOM 2585 C CA . LEU A 1 317 ? 12.982 -0.749 -21.778 1.00 92.56 317 LEU A CA 1
ATOM 2586 C C . LEU A 1 317 ? 13.964 -0.188 -20.735 1.00 92.56 317 LEU A C 1
ATOM 2588 O O . LEU A 1 317 ? 13.689 0.882 -20.181 1.00 92.56 317 LEU A O 1
ATOM 2592 N N . SER A 1 318 ? 15.118 -0.839 -20.521 1.00 92.75 318 SER A N 1
ATOM 2593 C CA . SER A 1 318 ? 16.153 -0.379 -19.584 1.00 92.75 318 SER A CA 1
ATOM 2594 C C . SER A 1 318 ? 16.645 1.036 -19.901 1.00 92.75 318 SER A C 1
ATOM 2596 O O . SER A 1 318 ? 16.946 1.797 -18.985 1.00 92.75 318 SER A O 1
ATOM 2598 N N . VAL A 1 319 ? 16.672 1.426 -21.183 1.00 93.19 319 VAL A N 1
ATOM 2599 C CA . VAL A 1 319 ? 17.188 2.732 -21.633 1.00 93.19 319 VAL A CA 1
ATOM 2600 C C . VAL A 1 319 ? 16.430 3.893 -20.998 1.00 93.19 319 VAL A C 1
ATOM 2602 O O . VAL A 1 319 ? 17.029 4.892 -20.611 1.00 93.19 319 VAL A O 1
ATOM 2605 N N . SER A 1 320 ? 15.112 3.753 -20.833 1.00 88.88 320 SER A N 1
ATOM 2606 C CA . SER A 1 320 ? 14.276 4.779 -20.193 1.00 88.88 320 SER A CA 1
ATOM 2607 C C . SER A 1 320 ? 14.545 4.942 -18.691 1.00 88.88 320 SER A C 1
ATOM 2609 O O . SER A 1 320 ? 14.113 5.921 -18.078 1.00 88.88 320 SER A O 1
ATOM 2611 N N . MET A 1 321 ? 15.244 3.976 -18.092 1.00 88.94 321 MET A N 1
ATOM 2612 C CA . MET A 1 321 ? 15.477 3.895 -16.657 1.00 88.94 321 MET A CA 1
ATOM 2613 C C . MET A 1 321 ? 16.907 4.239 -16.246 1.00 88.94 321 MET A C 1
ATOM 2615 O O . MET A 1 321 ? 17.086 4.473 -15.053 1.00 88.94 321 MET A O 1
ATOM 2619 N N . PHE A 1 322 ? 17.858 4.346 -17.185 1.00 90.69 322 PHE A N 1
ATOM 2620 C CA . PHE A 1 322 ? 19.250 4.711 -16.899 1.00 90.69 322 PHE A CA 1
ATOM 2621 C C . PHE A 1 322 ? 19.355 5.944 -15.992 1.00 90.69 322 PHE A C 1
ATOM 2623 O O . PHE A 1 322 ? 18.643 6.937 -16.162 1.00 90.69 322 PHE A O 1
ATOM 2630 N N . ASP A 1 323 ? 20.247 5.843 -15.016 1.00 85.12 323 ASP A N 1
ATOM 2631 C CA . ASP A 1 323 ? 20.393 6.767 -13.893 1.00 85.12 323 ASP A CA 1
ATOM 2632 C C . ASP A 1 323 ? 21.843 7.221 -13.660 1.00 85.12 323 ASP A C 1
ATOM 2634 O O . ASP A 1 323 ? 22.079 8.164 -12.905 1.00 85.12 323 ASP A O 1
ATOM 2638 N N . HIS A 1 324 ? 22.804 6.588 -14.335 1.00 82.56 324 HIS A N 1
ATOM 2639 C CA . HIS A 1 324 ? 24.233 6.818 -14.176 1.00 82.56 324 HIS A CA 1
ATOM 2640 C C . HIS A 1 324 ? 24.988 6.625 -15.499 1.00 82.56 324 HIS A C 1
ATOM 2642 O O . HIS A 1 324 ? 24.526 5.937 -16.410 1.00 82.56 324 HIS A O 1
ATOM 2648 N N . SER A 1 325 ? 26.152 7.274 -15.612 1.00 80.62 325 SER A N 1
ATOM 2649 C CA . SER A 1 325 ? 26.959 7.357 -16.840 1.00 80.62 325 SER A CA 1
ATOM 2650 C C . SER A 1 325 ? 27.719 6.077 -17.203 1.00 80.62 325 SER A C 1
ATOM 2652 O O . SER A 1 325 ? 28.280 6.010 -18.288 1.00 80.62 325 SER A O 1
ATOM 2654 N N . ASP A 1 326 ? 27.742 5.086 -16.313 1.00 84.19 326 ASP A N 1
ATOM 2655 C CA . ASP A 1 326 ? 28.321 3.750 -16.520 1.00 84.19 326 ASP A CA 1
ATOM 2656 C C . ASP A 1 326 ? 27.463 2.867 -17.443 1.00 84.19 326 ASP A C 1
ATOM 2658 O O . ASP A 1 326 ? 27.894 1.800 -17.869 1.00 84.19 326 ASP A O 1
ATOM 2662 N N . LYS A 1 327 ? 26.232 3.293 -17.751 1.00 89.38 327 LYS A N 1
ATOM 2663 C CA . LYS A 1 327 ? 25.271 2.515 -18.537 1.00 89.38 327 LYS A CA 1
ATOM 2664 C C . LYS A 1 327 ? 25.054 3.138 -19.906 1.00 89.38 327 LYS A C 1
ATOM 2666 O O . LYS A 1 327 ? 24.710 4.316 -20.046 1.00 89.38 327 LYS A O 1
ATOM 2671 N N . SER A 1 328 ? 25.168 2.308 -20.934 1.00 94.06 328 SER A N 1
ATOM 2672 C CA . SER A 1 328 ? 24.751 2.661 -22.286 1.00 94.06 328 SER A CA 1
ATOM 2673 C C . SER A 1 328 ? 24.082 1.486 -22.985 1.00 94.06 328 SER A C 1
ATOM 2675 O O . SER A 1 328 ? 24.148 0.348 -22.535 1.00 94.06 328 SER A O 1
ATOM 2677 N N . ALA A 1 329 ? 23.389 1.749 -24.084 1.00 96.81 329 ALA A N 1
ATOM 2678 C CA . ALA A 1 329 ? 22.847 0.707 -24.937 1.00 96.81 329 ALA A CA 1
ATOM 2679 C C . ALA A 1 329 ? 23.051 1.058 -26.402 1.00 96.81 329 ALA A C 1
ATOM 2681 O O . ALA A 1 329 ? 23.004 2.228 -26.776 1.00 96.81 329 ALA A O 1
ATOM 2682 N N . THR A 1 330 ? 23.231 0.036 -27.225 1.00 97.00 330 THR A N 1
ATOM 2683 C CA . THR A 1 330 ? 23.253 0.138 -28.681 1.00 97.00 330 THR A CA 1
ATOM 2684 C C . THR A 1 330 ? 22.086 -0.634 -29.267 1.00 97.00 330 THR A C 1
ATOM 2686 O O . THR A 1 330 ? 21.747 -1.699 -28.757 1.00 97.00 330 THR A O 1
ATOM 2689 N N . TYR A 1 331 ? 21.457 -0.102 -30.309 1.00 97.38 331 TYR A N 1
ATOM 2690 C CA . TYR A 1 331 ? 20.360 -0.760 -31.018 1.00 97.38 331 TYR A CA 1
ATOM 2691 C C . TYR A 1 331 ? 20.146 -0.159 -32.400 1.00 97.38 331 TYR A C 1
ATOM 2693 O O . TYR A 1 331 ? 20.633 0.926 -32.694 1.00 97.38 331 TYR A O 1
ATOM 2701 N N . GLU A 1 332 ? 19.383 -0.852 -33.232 1.00 96.88 332 GLU A N 1
ATOM 2702 C CA . GLU A 1 332 ? 18.922 -0.364 -34.524 1.00 96.88 332 GLU A CA 1
ATOM 2703 C C . GLU A 1 332 ? 17.426 -0.033 -34.447 1.00 96.88 332 GLU A C 1
ATOM 2705 O O . GLU A 1 332 ? 16.628 -0.828 -33.942 1.00 96.88 332 GLU A O 1
ATOM 2710 N N . LEU A 1 333 ? 17.050 1.144 -34.948 1.00 96.44 333 LEU A N 1
ATOM 2711 C CA . LEU A 1 333 ? 15.660 1.573 -35.104 1.00 96.44 333 LEU A CA 1
ATOM 2712 C C . LEU A 1 333 ? 15.526 2.356 -36.411 1.00 96.44 333 LEU A C 1
ATOM 2714 O O . LEU A 1 333 ? 16.326 3.249 -36.677 1.00 96.44 333 LEU A O 1
ATOM 2718 N N . ASN A 1 334 ? 14.520 2.026 -37.227 1.00 94.00 334 ASN A N 1
ATOM 2719 C CA . ASN A 1 334 ? 14.304 2.637 -38.547 1.00 94.00 334 ASN A CA 1
ATOM 2720 C C . ASN A 1 334 ? 15.557 2.622 -39.450 1.00 94.00 334 ASN A C 1
ATOM 2722 O O . ASN A 1 334 ? 15.788 3.556 -40.212 1.00 94.00 334 ASN A O 1
ATOM 2726 N N . GLY A 1 335 ? 16.369 1.563 -39.353 1.00 92.75 335 GLY A N 1
ATOM 2727 C CA . GLY A 1 335 ? 17.594 1.402 -40.142 1.00 92.75 335 GLY A CA 1
ATOM 2728 C C . GLY A 1 335 ? 18.780 2.258 -39.687 1.00 92.75 335 GLY A C 1
ATOM 2729 O O . GLY A 1 335 ? 19.763 2.329 -40.414 1.00 92.75 335 GLY A O 1
ATOM 2730 N N . VAL A 1 336 ? 18.702 2.904 -38.517 1.00 95.31 336 VAL A N 1
ATOM 2731 C CA . VAL A 1 336 ? 19.793 3.699 -37.930 1.00 95.31 336 VAL A CA 1
ATOM 2732 C C . VAL A 1 336 ? 20.361 2.991 -36.706 1.00 95.31 336 VAL A C 1
ATOM 2734 O O . VAL A 1 336 ? 19.597 2.608 -35.816 1.00 95.31 336 VAL A O 1
ATOM 2737 N N . HIS A 1 337 ? 21.689 2.883 -36.617 1.00 97.19 337 HIS A N 1
ATOM 2738 C CA . HIS A 1 337 ? 22.377 2.384 -35.427 1.00 97.19 337 HIS A CA 1
ATOM 2739 C C . HIS A 1 337 ? 22.528 3.498 -34.390 1.00 97.19 337 HIS A C 1
ATOM 2741 O O . HIS A 1 337 ? 23.158 4.529 -34.627 1.00 97.19 337 HIS A O 1
ATOM 2747 N N . ILE A 1 338 ? 21.955 3.297 -33.210 1.00 97.38 338 ILE A N 1
ATOM 2748 C CA . ILE A 1 338 ? 21.842 4.303 -32.157 1.00 97.38 338 ILE A CA 1
ATOM 2749 C C . ILE A 1 338 ? 22.590 3.823 -30.918 1.00 97.38 338 ILE A C 1
ATOM 2751 O O . ILE A 1 338 ? 22.409 2.689 -30.482 1.00 97.38 338 ILE A O 1
ATOM 2755 N N . LYS A 1 339 ? 23.378 4.710 -30.301 1.00 96.94 339 LYS A N 1
ATOM 2756 C CA . LYS A 1 339 ? 23.843 4.575 -28.916 1.00 96.94 339 LYS A CA 1
ATOM 2757 C C . LYS A 1 339 ? 23.030 5.498 -28.014 1.00 96.94 339 LYS A C 1
ATOM 2759 O O . LYS A 1 339 ? 23.059 6.711 -28.205 1.00 96.94 339 LYS A O 1
ATOM 2764 N N . ALA A 1 340 ? 22.346 4.941 -27.021 1.00 96.88 340 ALA A N 1
ATOM 2765 C CA . ALA A 1 340 ? 21.690 5.686 -25.951 1.00 96.88 340 ALA A CA 1
ATOM 2766 C C . ALA A 1 340 ? 22.520 5.610 -24.666 1.00 96.88 340 ALA A C 1
ATOM 2768 O O . ALA A 1 340 ? 22.990 4.535 -24.297 1.00 96.88 340 ALA A O 1
ATOM 2769 N N . TYR A 1 341 ? 22.713 6.734 -23.984 1.00 95.00 341 TYR A N 1
ATOM 2770 C CA . TYR A 1 341 ? 23.507 6.790 -22.756 1.00 95.00 341 TYR A CA 1
ATOM 2771 C C . TYR A 1 341 ? 23.064 7.942 -21.859 1.00 95.00 341 TYR A C 1
ATOM 2773 O O . TYR A 1 341 ? 22.509 8.943 -22.322 1.00 95.00 341 TYR A O 1
ATOM 2781 N N . TYR A 1 342 ? 23.287 7.776 -20.560 1.00 93.19 342 TYR A N 1
ATOM 2782 C CA . TYR A 1 342 ? 22.957 8.779 -19.559 1.00 93.19 342 TYR A CA 1
ATOM 2783 C C . TYR A 1 342 ? 23.964 9.930 -19.569 1.00 93.19 342 TYR A C 1
ATOM 2785 O O . TYR A 1 342 ? 25.173 9.713 -19.660 1.00 93.19 342 TYR A O 1
ATOM 2793 N N . VAL A 1 343 ? 23.464 11.155 -19.419 1.00 90.75 343 VAL A N 1
ATOM 2794 C CA . VAL A 1 343 ? 24.283 12.361 -19.295 1.00 90.75 343 VAL A CA 1
ATOM 2795 C C . VAL A 1 343 ? 23.733 13.245 -18.179 1.00 90.75 343 VAL A C 1
ATOM 2797 O O . VAL A 1 343 ? 22.534 13.528 -18.117 1.00 90.75 343 VAL A O 1
ATOM 2800 N N . TRP A 1 344 ? 24.626 13.726 -17.315 1.00 87.06 344 TRP A N 1
ATOM 2801 C CA . TRP A 1 344 ? 24.326 14.834 -16.412 1.00 87.06 344 TRP A CA 1
ATOM 2802 C C . TRP A 1 344 ? 24.263 16.132 -17.215 1.00 87.06 344 TRP A C 1
ATOM 2804 O O . TRP A 1 344 ? 25.259 16.559 -17.794 1.00 87.06 344 TRP A O 1
ATOM 2814 N N . THR A 1 345 ? 23.094 16.768 -17.250 1.00 83.69 345 THR A N 1
ATOM 2815 C CA . THR A 1 345 ? 22.922 18.090 -17.873 1.00 83.69 345 THR A CA 1
ATOM 2816 C C . THR A 1 345 ? 23.208 19.219 -16.883 1.00 83.69 345 THR A C 1
ATOM 2818 O O . THR A 1 345 ? 23.508 20.339 -17.286 1.00 83.69 345 THR A O 1
ATOM 2821 N N . SER A 1 346 ? 23.121 18.932 -15.582 1.00 84.56 346 SER A N 1
ATOM 2822 C CA . SER A 1 346 ? 23.592 19.780 -14.484 1.00 84.56 346 SER A CA 1
ATOM 2823 C C . SER A 1 346 ? 23.859 18.920 -13.238 1.00 84.56 346 SER A C 1
ATOM 2825 O O . SER A 1 346 ? 23.700 17.702 -13.283 1.00 84.56 346 SER A O 1
ATOM 2827 N N . ASN A 1 347 ? 24.194 19.541 -12.102 1.00 80.81 347 ASN A N 1
ATOM 2828 C CA . ASN A 1 347 ? 24.364 18.839 -10.821 1.00 80.81 347 ASN A CA 1
ATOM 2829 C C . ASN A 1 347 ? 23.073 18.184 -10.290 1.00 80.81 347 ASN A C 1
ATOM 2831 O O . ASN A 1 347 ? 23.142 17.343 -9.400 1.00 80.81 347 ASN A O 1
ATOM 2835 N N . THR A 1 348 ? 21.899 18.591 -10.784 1.00 77.81 348 THR A N 1
ATOM 2836 C CA . THR A 1 348 ? 20.593 18.109 -10.296 1.00 77.81 348 THR A CA 1
ATOM 2837 C C . THR A 1 348 ? 19.683 17.596 -11.404 1.00 77.81 348 THR A C 1
ATOM 2839 O O . THR A 1 348 ? 18.600 17.086 -11.122 1.00 77.81 348 THR A O 1
ATOM 2842 N N . THR A 1 349 ? 20.098 17.721 -12.665 1.00 83.81 349 THR A N 1
ATOM 2843 C CA . THR A 1 349 ? 19.301 17.313 -13.822 1.00 83.81 349 THR A CA 1
ATOM 2844 C C . THR A 1 349 ? 20.096 16.404 -14.733 1.00 83.81 349 THR A C 1
ATOM 2846 O O . THR A 1 349 ? 21.303 16.567 -14.924 1.00 83.81 349 THR A O 1
ATOM 2849 N N . SER A 1 350 ? 19.391 15.459 -15.333 1.00 87.19 350 SER A N 1
ATOM 2850 C CA . SER A 1 350 ? 19.967 14.506 -16.258 1.00 87.19 350 SER A CA 1
ATOM 2851 C C . SER A 1 350 ? 19.008 14.156 -17.375 1.00 87.19 350 SER A C 1
ATOM 2853 O O . SER A 1 350 ? 17.800 14.400 -17.301 1.00 87.19 350 SER A O 1
ATOM 2855 N N . ALA A 1 351 ? 19.576 13.606 -18.439 1.00 91.19 351 ALA A N 1
ATOM 2856 C CA . ALA A 1 351 ? 18.849 13.193 -19.618 1.00 91.19 351 ALA A CA 1
ATOM 2857 C C . ALA A 1 351 ? 19.507 11.967 -20.252 1.00 91.19 351 ALA A C 1
ATOM 2859 O O . ALA A 1 351 ? 20.673 11.656 -20.008 1.00 91.19 351 ALA A O 1
ATOM 2860 N N . ILE A 1 352 ? 18.748 11.297 -21.114 1.00 94.75 352 ILE A N 1
ATOM 2861 C CA . ILE A 1 352 ? 19.292 10.291 -22.023 1.00 94.75 352 ILE A CA 1
ATOM 2862 C C . ILE A 1 352 ? 19.617 10.977 -23.341 1.00 94.75 352 ILE A C 1
ATOM 2864 O O . ILE A 1 352 ? 18.741 11.604 -23.947 1.00 94.75 352 ILE A O 1
ATOM 2868 N N . HIS A 1 353 ? 20.869 10.855 -23.765 1.00 95.31 353 HIS A N 1
ATOM 2869 C CA . HIS A 1 353 ? 21.329 11.307 -25.070 1.00 95.31 353 HIS A CA 1
ATOM 2870 C C . HIS A 1 353 ? 21.389 10.131 -26.042 1.00 95.31 353 HIS A C 1
ATOM 2872 O O . HIS A 1 353 ? 21.630 8.988 -25.650 1.00 95.31 353 HIS A O 1
ATOM 2878 N N . TYR A 1 354 ? 21.181 10.437 -27.319 1.00 96.94 354 TYR A N 1
ATOM 2879 C CA . TYR A 1 354 ? 21.127 9.486 -28.419 1.00 96.94 354 TYR A CA 1
ATOM 2880 C C . TYR A 1 354 ? 22.121 9.910 -29.494 1.00 96.94 354 TYR A C 1
ATOM 2882 O O . TYR A 1 354 ? 22.079 11.040 -29.981 1.00 96.94 354 TYR A O 1
ATOM 2890 N N . LYS A 1 355 ? 23.020 9.005 -29.866 1.00 96.50 355 LYS A N 1
ATOM 2891 C CA . LYS A 1 355 ? 24.036 9.217 -30.895 1.00 96.50 355 LYS A CA 1
ATOM 2892 C C . LYS A 1 355 ? 23.790 8.268 -32.058 1.00 96.50 355 LYS A C 1
ATOM 2894 O O . LYS A 1 355 ? 23.654 7.070 -31.830 1.00 96.50 355 LYS A O 1
ATOM 2899 N N . ASN A 1 356 ? 23.778 8.791 -33.281 1.00 96.19 356 ASN A N 1
ATOM 2900 C CA . ASN A 1 356 ? 23.808 7.972 -34.486 1.00 96.19 356 ASN A CA 1
ATOM 2901 C C . ASN A 1 356 ? 25.249 7.474 -34.701 1.00 96.19 356 ASN A C 1
ATOM 2903 O O . ASN A 1 356 ? 26.187 8.269 -34.812 1.00 96.19 356 ASN A O 1
ATOM 2907 N N . LEU A 1 357 ? 25.428 6.157 -34.691 1.00 95.50 357 LEU A N 1
ATOM 2908 C CA . LEU A 1 357 ? 26.722 5.499 -34.846 1.00 95.50 357 LEU A CA 1
ATOM 2909 C C . LEU A 1 357 ? 27.171 5.434 -36.309 1.00 95.50 357 LEU A C 1
ATOM 2911 O O . LEU A 1 357 ? 28.374 5.455 -36.549 1.00 95.50 357 LEU A O 1
ATOM 2915 N N . ASP A 1 358 ? 26.240 5.444 -37.265 1.00 92.88 358 ASP A N 1
ATOM 2916 C CA . ASP A 1 358 ? 26.538 5.394 -38.702 1.00 92.88 358 ASP A CA 1
ATOM 2917 C C . ASP A 1 358 ? 27.189 6.689 -39.193 1.00 92.88 358 ASP A C 1
ATOM 2919 O O . ASP A 1 358 ? 28.100 6.678 -40.018 1.00 92.88 358 ASP A O 1
ATOM 2923 N N . THR A 1 359 ? 26.742 7.823 -38.653 1.00 90.94 359 THR A N 1
ATOM 2924 C CA . THR A 1 359 ? 27.269 9.156 -38.986 1.00 90.94 359 THR A CA 1
ATOM 2925 C C . THR A 1 359 ? 28.264 9.682 -37.954 1.00 90.94 359 THR A C 1
ATOM 2927 O O . THR A 1 359 ? 28.786 10.785 -38.106 1.00 90.94 359 THR A O 1
ATOM 2930 N N . ASN A 1 360 ? 28.526 8.906 -36.896 1.00 86.69 360 ASN A N 1
ATOM 2931 C CA . ASN A 1 360 ? 29.334 9.300 -35.743 1.00 86.69 360 ASN A CA 1
ATOM 2932 C C . ASN A 1 360 ? 28.933 10.679 -35.176 1.00 86.69 360 ASN A C 1
ATOM 2934 O O . ASN A 1 360 ? 29.785 11.495 -34.822 1.00 86.69 360 ASN A O 1
ATOM 2938 N N . SER A 1 361 ? 27.626 10.936 -35.093 1.00 86.56 361 SER A N 1
ATOM 2939 C CA . SER A 1 361 ? 27.086 12.239 -34.705 1.00 86.56 361 SER A CA 1
ATOM 2940 C C . SER A 1 361 ? 27.432 12.627 -33.261 1.00 86.56 361 SER A C 1
ATOM 2942 O O . SER A 1 361 ? 27.869 11.809 -32.443 1.00 86.56 361 SER A O 1
ATOM 2944 N N . TRP A 1 362 ? 27.163 13.883 -32.904 1.00 89.06 362 TRP A N 1
ATOM 2945 C CA . TRP A 1 362 ? 27.085 14.281 -31.498 1.00 89.06 362 TRP A CA 1
ATOM 2946 C C . TRP A 1 362 ? 25.893 13.594 -30.807 1.00 89.06 362 TRP A C 1
ATOM 2948 O O . TRP A 1 362 ? 24.994 13.067 -31.468 1.00 89.06 362 TRP A O 1
ATOM 2958 N N . GLY A 1 363 ? 25.912 13.550 -29.473 1.00 92.31 363 GLY A N 1
ATOM 2959 C CA . GLY A 1 363 ? 24.808 13.003 -28.684 1.00 92.31 363 GLY A CA 1
ATOM 2960 C C . GLY A 1 363 ? 23.689 14.024 -28.516 1.00 92.31 363 GLY A C 1
ATOM 2961 O O . GLY A 1 363 ? 23.910 15.069 -27.908 1.00 92.31 363 GLY A O 1
ATOM 2962 N N . TYR A 1 364 ? 22.498 13.693 -29.004 1.00 94.88 364 TYR A N 1
ATOM 2963 C CA . TYR A 1 364 ? 21.324 14.564 -29.027 1.00 94.88 364 TYR A CA 1
ATOM 2964 C C . TYR A 1 364 ? 20.310 14.206 -27.943 1.00 94.88 364 TYR A C 1
ATOM 2966 O O . TYR A 1 364 ? 20.116 13.029 -27.630 1.00 94.88 364 TYR A O 1
ATOM 2974 N N . GLY A 1 365 ? 19.567 15.196 -27.445 1.00 94.88 365 GLY A N 1
ATOM 2975 C CA . GLY A 1 365 ? 18.306 14.924 -26.756 1.00 94.88 365 GLY A CA 1
ATOM 2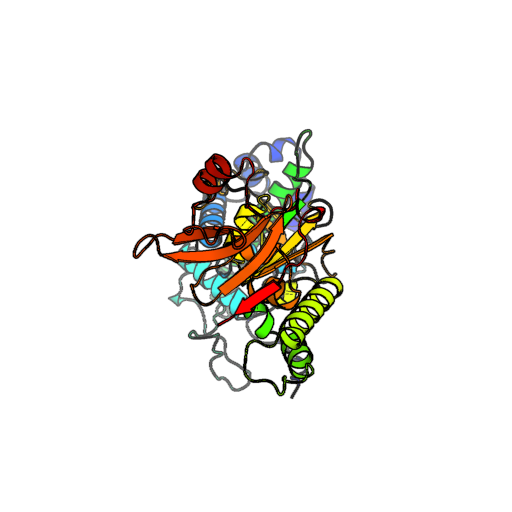976 C C . GLY A 1 365 ? 17.266 14.323 -27.714 1.00 94.88 365 GLY A C 1
ATOM 2977 O O . GLY A 1 365 ? 17.355 14.470 -28.933 1.00 94.88 365 GLY A O 1
ATOM 2978 N N . SER A 1 366 ? 16.220 13.675 -27.189 1.00 94.12 366 SER A N 1
ATOM 2979 C CA . SER A 1 366 ? 15.222 12.970 -28.022 1.00 94.12 366 SER A CA 1
ATOM 2980 C C . SER A 1 366 ? 14.542 13.851 -29.080 1.00 94.12 366 SER A C 1
ATOM 2982 O O . SER A 1 366 ? 14.300 13.400 -30.198 1.00 94.12 366 SER A O 1
ATOM 2984 N N . ARG A 1 367 ? 14.246 15.113 -28.742 1.00 95.88 367 ARG A N 1
ATOM 2985 C CA . ARG A 1 367 ? 13.632 16.086 -29.663 1.00 95.88 367 ARG A CA 1
ATOM 2986 C C . ARG A 1 367 ? 14.587 16.531 -30.765 1.00 95.88 367 ARG A C 1
ATOM 2988 O O . ARG A 1 367 ? 14.148 16.757 -31.884 1.00 95.88 367 ARG A O 1
ATOM 2995 N N . GLU A 1 368 ? 15.863 16.695 -30.439 1.00 95.88 368 GLU A N 1
ATOM 2996 C CA . GLU A 1 368 ? 16.897 17.099 -31.396 1.00 95.88 368 GLU A CA 1
ATOM 2997 C C . GLU A 1 368 ? 17.177 15.961 -32.371 1.00 95.88 368 GLU A C 1
ATOM 2999 O O . GLU A 1 368 ? 17.138 16.172 -33.577 1.00 95.88 368 GLU A O 1
ATOM 3004 N N . PHE A 1 369 ? 17.305 14.736 -31.853 1.00 96.25 369 PHE A N 1
ATOM 3005 C CA . PHE A 1 369 ? 17.434 13.538 -32.674 1.00 96.25 369 PHE A CA 1
ATOM 3006 C C . PHE A 1 369 ? 16.253 13.395 -33.645 1.00 96.25 369 PHE A C 1
ATOM 3008 O O . PHE A 1 369 ? 16.447 13.142 -34.829 1.00 96.25 369 PHE A O 1
ATOM 3015 N N . GLN A 1 370 ? 15.020 13.616 -33.171 1.00 96.44 370 GLN A N 1
ATOM 3016 C CA . GLN A 1 370 ? 13.835 13.546 -34.026 1.00 96.44 370 GLN A CA 1
ATOM 3017 C C . GLN A 1 370 ? 13.814 14.610 -35.126 1.00 96.44 370 GLN A C 1
ATOM 3019 O O . GLN A 1 370 ? 13.335 14.326 -36.221 1.00 96.44 370 GLN A O 1
ATOM 3024 N N . LYS A 1 371 ? 14.309 15.822 -34.855 1.00 96.44 371 LYS A N 1
ATOM 3025 C CA . LYS A 1 371 ? 14.411 16.874 -35.875 1.00 96.44 371 LYS A CA 1
ATOM 3026 C C . LYS A 1 371 ? 15.426 16.518 -36.958 1.00 96.44 371 LYS A C 1
ATOM 3028 O O . LYS A 1 371 ? 15.148 16.764 -38.123 1.00 96.44 371 LYS A O 1
ATOM 3033 N N . GLU A 1 372 ? 16.556 15.944 -36.562 1.00 94.75 372 GLU A N 1
ATOM 3034 C CA . GLU A 1 372 ? 17.649 15.603 -37.474 1.00 94.75 372 GLU A CA 1
ATOM 3035 C C . GLU A 1 372 ? 17.328 14.366 -38.325 1.00 94.75 372 GLU A C 1
ATOM 3037 O O . GLU A 1 372 ? 17.510 14.371 -39.538 1.00 94.75 372 GLU A O 1
ATOM 3042 N N . PHE A 1 373 ? 16.808 13.307 -37.698 1.00 93.94 373 PHE A N 1
ATOM 3043 C CA . PHE A 1 373 ? 16.651 11.994 -38.334 1.00 93.94 373 PHE A CA 1
ATOM 3044 C C . PHE A 1 373 ? 15.197 11.633 -38.674 1.00 93.94 373 PHE A C 1
ATOM 3046 O O . PHE A 1 373 ? 14.939 10.572 -39.234 1.00 93.94 373 PHE A O 1
ATOM 3053 N N . GLY A 1 374 ? 14.225 12.490 -38.343 1.00 94.62 374 GLY A N 1
ATOM 3054 C CA . GLY A 1 374 ? 12.817 12.326 -38.725 1.00 94.62 374 GLY A CA 1
ATOM 3055 C C . GLY A 1 374 ? 12.000 11.346 -37.871 1.00 94.62 374 GLY A C 1
ATOM 3056 O O . GLY A 1 374 ? 10.812 11.162 -38.130 1.00 94.62 374 GLY A O 1
ATOM 3057 N N . PHE A 1 375 ? 12.581 10.736 -36.832 1.00 94.75 375 PHE A N 1
ATOM 3058 C CA . PHE A 1 375 ? 11.873 9.824 -35.923 1.00 94.75 375 PHE A CA 1
ATOM 3059 C C . PHE A 1 375 ? 12.371 9.926 -34.476 1.00 94.75 375 PHE A C 1
ATOM 3061 O O . PHE A 1 375 ? 13.492 10.351 -34.210 1.00 94.75 375 PHE A O 1
ATOM 3068 N N . SER A 1 376 ? 11.532 9.536 -33.511 1.00 94.88 376 SER A N 1
ATOM 3069 C CA . SER A 1 376 ? 11.926 9.548 -32.098 1.00 94.88 376 SER A CA 1
ATOM 3070 C C . SER A 1 376 ? 12.816 8.346 -31.767 1.00 94.88 376 SER A C 1
ATOM 3072 O O . SER A 1 376 ? 12.395 7.216 -32.021 1.00 94.88 376 SER A O 1
ATOM 3074 N N . PRO A 1 377 ? 13.984 8.547 -31.129 1.00 94.31 377 PRO A N 1
ATOM 3075 C CA . PRO A 1 377 ? 14.834 7.440 -30.696 1.00 94.31 377 PRO A CA 1
ATOM 3076 C C . PRO A 1 377 ? 14.349 6.817 -29.373 1.00 94.31 377 PRO A C 1
ATOM 3078 O O . PRO A 1 377 ? 14.947 5.878 -28.865 1.00 94.31 377 PRO A O 1
ATOM 3081 N N . VAL A 1 378 ? 13.287 7.351 -28.757 1.00 94.25 378 VAL A N 1
ATOM 3082 C CA . VAL A 1 378 ? 12.829 6.904 -27.436 1.00 94.25 378 VAL A CA 1
ATOM 3083 C C . VAL A 1 378 ? 12.188 5.523 -27.539 1.00 94.25 378 VAL A C 1
ATOM 3085 O O . VAL A 1 378 ? 11.198 5.327 -28.249 1.00 94.25 378 VAL A O 1
ATOM 3088 N N . ILE A 1 379 ? 12.716 4.573 -26.770 1.00 92.88 379 ILE A N 1
ATOM 3089 C CA . ILE A 1 379 ? 12.146 3.232 -26.651 1.00 92.88 379 ILE A CA 1
ATOM 3090 C C . ILE A 1 379 ? 10.894 3.281 -25.771 1.00 92.88 379 ILE A C 1
ATOM 3092 O O . ILE A 1 379 ? 10.882 3.859 -24.684 1.00 92.88 379 ILE A O 1
ATOM 3096 N N . SER A 1 380 ? 9.826 2.648 -26.243 1.00 89.56 380 SER A N 1
ATOM 3097 C CA . SER A 1 380 ? 8.552 2.517 -25.546 1.00 89.56 380 SER A CA 1
ATOM 3098 C C . SER A 1 380 ? 7.875 1.204 -25.925 1.00 89.56 380 SER A C 1
ATOM 3100 O O . SER A 1 380 ? 8.167 0.622 -26.965 1.00 89.56 380 SER A O 1
ATOM 3102 N N . ASN A 1 381 ? 6.870 0.782 -25.155 1.00 86.44 381 ASN A N 1
ATOM 3103 C CA . ASN A 1 381 ? 6.080 -0.413 -25.482 1.00 86.44 381 ASN A CA 1
ATOM 3104 C C . ASN A 1 381 ? 5.485 -0.410 -26.907 1.00 86.44 381 ASN A C 1
ATOM 3106 O O . ASN A 1 381 ? 5.159 -1.474 -27.423 1.00 86.44 381 ASN A O 1
ATOM 3110 N N . LYS A 1 382 ? 5.343 0.759 -27.551 1.00 89.62 382 LYS A N 1
ATOM 3111 C CA . LYS A 1 382 ? 4.783 0.888 -28.905 1.00 89.62 382 LYS A CA 1
ATOM 3112 C C . LYS A 1 382 ? 5.760 0.496 -30.016 1.00 89.62 382 LYS A C 1
ATOM 3114 O O . LYS A 1 382 ? 5.299 -0.014 -31.026 1.00 89.62 382 LYS A O 1
ATOM 3119 N N . ASN A 1 383 ? 7.060 0.733 -29.833 1.00 91.06 383 ASN A N 1
ATOM 3120 C CA . ASN A 1 383 ? 8.092 0.481 -30.848 1.00 91.06 383 ASN A CA 1
ATOM 3121 C C . ASN A 1 383 ? 9.054 -0.653 -30.463 1.00 91.06 383 ASN A C 1
ATOM 3123 O O . ASN A 1 383 ? 10.013 -0.899 -31.182 1.00 91.06 383 ASN A O 1
ATOM 3127 N N . LEU A 1 384 ? 8.799 -1.383 -29.366 1.00 91.88 384 LEU A N 1
ATOM 3128 C CA . LEU A 1 384 ? 9.646 -2.504 -28.928 1.00 91.88 384 LEU A CA 1
ATOM 3129 C C . LEU A 1 384 ? 9.898 -3.548 -30.022 1.00 91.88 384 LEU A C 1
ATOM 3131 O O . LEU A 1 384 ? 10.979 -4.122 -30.068 1.00 91.88 384 LEU A O 1
ATOM 3135 N N . LYS A 1 385 ? 8.908 -3.798 -30.887 1.00 92.94 385 LYS A N 1
ATOM 3136 C CA . LYS A 1 385 ? 9.012 -4.780 -31.978 1.00 92.94 385 LYS A CA 1
ATOM 3137 C C . LYS A 1 385 ? 9.906 -4.312 -33.129 1.00 92.94 385 LYS A C 1
ATOM 3139 O O . LYS A 1 385 ? 10.371 -5.146 -33.896 1.00 92.94 385 LYS A O 1
ATOM 3144 N N . ASP A 1 386 ? 10.134 -3.006 -33.234 1.00 94.06 386 ASP A N 1
ATOM 3145 C CA . ASP A 1 386 ? 10.917 -2.390 -34.306 1.00 94.06 386 ASP A CA 1
ATOM 3146 C C . ASP A 1 386 ? 12.400 -2.256 -33.928 1.00 94.06 386 ASP A C 1
ATOM 3148 O O . ASP A 1 386 ? 13.240 -1.993 -34.787 1.00 94.06 386 ASP A O 1
ATOM 3152 N N . ILE A 1 387 ? 12.723 -2.450 -32.643 1.00 95.44 387 ILE A N 1
ATOM 3153 C CA . ILE A 1 387 ? 14.087 -2.426 -32.122 1.00 95.44 387 ILE A CA 1
ATOM 3154 C C . ILE A 1 387 ? 14.804 -3.721 -32.503 1.00 95.44 387 ILE A C 1
ATOM 3156 O O . ILE A 1 387 ? 14.363 -4.818 -32.156 1.00 95.44 387 ILE A O 1
ATOM 3160 N N . LYS A 1 388 ? 15.957 -3.591 -33.159 1.00 95.88 388 LYS A N 1
ATOM 3161 C CA . LYS A 1 388 ? 16.830 -4.715 -33.524 1.00 95.88 388 LYS A CA 1
ATOM 3162 C C . LYS A 1 388 ? 18.208 -4.562 -32.896 1.00 95.88 388 LYS A C 1
ATOM 3164 O O . LYS A 1 388 ? 18.590 -3.470 -32.482 1.00 95.88 388 LYS A O 1
ATOM 3169 N N . ASN A 1 389 ? 18.953 -5.667 -32.836 1.00 95.00 389 ASN A N 1
ATOM 3170 C CA . ASN A 1 389 ? 20.362 -5.690 -32.419 1.00 95.00 389 ASN A CA 1
ATOM 3171 C C . ASN A 1 389 ? 20.619 -4.977 -31.075 1.00 95.00 389 ASN A C 1
ATOM 3173 O O . ASN A 1 389 ? 21.644 -4.325 -30.889 1.00 95.00 389 ASN A O 1
ATOM 3177 N N . PHE A 1 390 ? 19.658 -5.061 -30.148 1.00 96.56 390 PHE A N 1
ATOM 3178 C CA . PHE A 1 390 ? 19.731 -4.362 -28.871 1.00 96.56 390 PHE A CA 1
ATOM 3179 C C . PHE A 1 390 ? 20.759 -5.004 -27.941 1.00 96.56 390 PHE A C 1
ATOM 3181 O O . PHE A 1 390 ? 20.730 -6.211 -27.691 1.00 96.56 390 PHE A O 1
ATOM 3188 N N . GLN A 1 391 ? 21.622 -4.177 -27.364 1.00 94.75 391 GLN A N 1
ATOM 3189 C CA . GLN A 1 391 ? 22.618 -4.594 -26.391 1.00 94.75 391 GLN A CA 1
ATOM 3190 C C . GLN A 1 391 ? 22.842 -3.495 -25.356 1.00 94.75 391 GLN A C 1
ATOM 3192 O O . GLN A 1 391 ? 23.109 -2.350 -25.713 1.00 94.75 391 GLN A O 1
ATOM 3197 N N . VAL A 1 392 ? 22.771 -3.851 -24.073 1.00 93.44 392 VAL A N 1
ATOM 3198 C CA . VAL A 1 392 ? 23.206 -2.980 -22.968 1.00 93.44 392 VAL A CA 1
ATOM 3199 C C . VAL A 1 392 ? 24.684 -3.206 -22.673 1.00 93.44 392 VAL A C 1
ATOM 3201 O O . VAL A 1 392 ? 25.112 -4.355 -22.564 1.00 93.44 392 VAL A O 1
ATOM 3204 N N . HIS A 1 393 ? 25.412 -2.121 -22.439 1.00 90.31 393 HIS A N 1
ATOM 3205 C CA . HIS A 1 393 ? 26.803 -2.080 -21.996 1.00 90.31 393 HIS A CA 1
ATOM 3206 C C . HIS A 1 393 ? 26.870 -1.449 -20.599 1.00 90.31 393 HIS A C 1
ATOM 3208 O O . HIS A 1 393 ? 26.199 -0.444 -20.345 1.00 90.31 393 HIS A O 1
ATOM 3214 N N . ILE A 1 394 ? 27.639 -2.072 -19.705 1.00 86.19 394 ILE A N 1
ATOM 3215 C CA . ILE A 1 394 ? 27.951 -1.562 -18.365 1.00 86.19 394 ILE A CA 1
ATOM 3216 C C . ILE A 1 394 ? 29.474 -1.472 -18.301 1.00 86.19 394 ILE A C 1
ATOM 3218 O O . ILE A 1 394 ? 30.127 -2.509 -18.440 1.00 86.19 394 ILE A O 1
ATOM 3222 N N . ASP A 1 395 ? 29.989 -0.253 -18.160 1.00 77.62 395 ASP A N 1
ATOM 3223 C CA . ASP A 1 395 ? 31.424 0.064 -18.195 1.00 77.62 395 ASP A CA 1
ATOM 3224 C C . ASP A 1 395 ? 32.093 -0.013 -16.811 1.00 77.62 395 ASP A C 1
ATOM 3226 O O . ASP A 1 395 ? 31.450 0.370 -15.803 1.00 77.62 395 ASP A O 1
#

pLDDT: mean 87.26, std 10.95, range [25.44, 97.38]

Radius of gyration: 26.34 Å; chains: 1; bounding box: 66×43×79 Å

Foldseek 3Di:
DDPPDDDDQPFFQWAADCPVLVVLVVVDDVVCLPDLVSVCVSSVHDSVVLVLLVLLQLVCCVVPVLLHLLLQCLAPPLPDDDTGHGSDPDLSSVQSNVVSCCVSVLDPPVQWDFRAGPVRHFPDDPPDTRTHGDDDPRSVVVSVSVNSSSSSSSSLLVSLVVVCVDPPRDDQQKWKAADAPVLQCVDPVLVVQLVPQDDDPDPDQQLSSLQSSVVSVVVCCQPANCCVSVVGQKDKIWSDPVVNLVNRPQGTKMFMAGPVQFDFSHWCSSPVSQFDQDPPPRHTIIMTITGDYNPHRRGPDMDGRHLSNCQSVLAPVSLVVDDDQQKWKWWDAPNFIKIWGKDDPDPPDIAIWIAGPVVRDDTHGQVVCCVVVVDGPDDDPVCSVRIGPMHMGGD